Protein AF-0000000085180378 (afdb_homodimer)

Radius of gyration: 30.73 Å; Cα contacts (8 Å, |Δi|>4): 1230; chains: 2; bounding box: 51×100×65 Å

InterPro domains:
  IPR006082 Phosphoribulokinase [PR00478] (12-29)
  IPR006082 Phosphoribulokinase [PR00478] (150-167)
  IPR006082 Phosphoribulokinase [PR00478] (168-191)
  IPR006082 Phosphoribulokinase [PS00567] (150-163)
  IPR006083 Phosphoribulokinase/uridine kinase [PF00485] (8-192)
  IPR027417 P-loop containing nucleoside triphosphate hydrolase [G3DSA:3.40.50.300] (1-225)
  IPR027417 P-loop containing nucleoside triphosphate hydrolase [SSF52540] (4-194)

Solvent-accessible surface area (backbone atoms only — not comparable to full-atom values): 33635 Å² total; per-residue (Å²): 126,82,43,48,33,45,29,36,31,30,23,29,53,86,42,39,48,57,66,59,49,52,52,31,39,33,50,22,57,26,62,92,42,38,44,80,43,64,60,68,21,40,52,72,55,40,52,69,53,22,63,76,68,71,52,53,85,60,36,66,87,34,32,42,55,71,57,50,41,48,49,52,51,36,36,50,67,33,34,52,48,66,41,60,33,50,34,75,64,80,33,39,65,39,46,51,43,82,41,74,43,38,54,49,44,80,52,95,92,34,55,42,58,12,35,35,40,34,30,26,51,60,41,51,58,42,67,74,40,49,71,60,41,76,42,34,35,22,37,53,37,35,65,70,56,23,53,50,46,30,36,55,47,38,37,74,68,46,71,44,50,64,67,54,44,54,51,48,52,59,69,40,43,66,38,37,61,68,46,34,58,61,31,51,78,69,31,44,30,37,41,29,42,38,79,41,92,84,63,48,88,88,48,70,44,44,35,22,30,38,37,38,39,32,66,90,45,79,85,73,83,46,57,68,59,41,55,67,23,60,77,52,93,46,46,45,41,74,43,84,50,97,64,30,34,35,36,38,30,38,24,80,50,48,69,70,59,52,48,52,52,48,48,52,54,47,59,72,43,44,80,79,40,68,66,42,41,75,88,40,53,20,56,48,78,93,88,76,46,71,20,63,35,54,17,50,52,39,50,51,52,52,45,48,52,52,50,50,50,51,49,34,37,73,71,61,76,37,66,68,109,126,83,44,48,32,46,30,35,32,31,22,30,52,86,42,38,48,57,66,59,50,53,52,31,39,34,50,22,57,26,62,94,42,40,44,81,43,64,60,67,20,38,53,71,53,39,52,69,54,23,62,76,67,72,50,51,84,60,35,66,88,33,32,42,56,70,58,51,42,48,50,51,51,35,37,50,66,34,34,53,48,67,41,61,34,51,36,73,66,80,32,39,64,38,44,51,44,83,42,73,45,38,54,48,44,81,52,97,94,33,53,42,58,12,35,36,41,36,31,25,52,60,41,51,58,42,67,74,42,48,73,59,41,76,43,33,35,23,38,53,37,35,64,71,55,23,52,50,47,32,35,55,46,38,38,73,66,44,73,44,50,64,66,54,43,52,51,47,51,61,68,41,43,67,38,38,61,68,46,33,57,61,31,51,80,70,31,43,30,38,39,28,42,39,79,40,93,85,62,48,87,89,48,71,44,43,34,21,29,38,37,37,38,30,65,89,46,77,84,75,84,48,58,69,58,42,56,63,20,64,78,48,94,44,47,47,39,75,44,85,51,95,64,28,34,35,37,36,30,38,24,80,49,50,69,69,58,52,49,52,51,48,49,53,55,47,60,73,43,45,81,79,41,69,65,41,40,74,90,43,53,20,55,49,79,98,75,80,46,67,18,62,36,54,18,51,51,38,49,49,52,51,46,48,52,53,50,50,50,51,51,34,38,74,69,60,74,38,69,67,107

Secondary structure (DSSP, 8-state):
---PPEEEEEEE-TTSSHHHHHHHHHHHH-GGGEEEEEGGGGBSS-HHHHHHHT--TTSGGGB-HHHHHHHHHHHHTT--EEEEEEETTTTEEEEEEEE---PPEEETTEEEPPEEEEEETTTTT-HHHHTT-SEEEEE---HHHHHHHHHHHHHHHH---HHHHHHHHHHHHHHIIIIIGGGGGG-SEEEEEEPPTT--TT-GGG-EEEEEEETTS-----HHHHHHHHSSS-SEEEEE-SSEEEEEE-TT--HHHHHHHHHHHHHHHGGGGTT--GGGTTEETTTTEE-HHHHHHHHHHHHHHHHHHHHHHHTTSS---/---PPEEEEEEE-TTSSHHHHHHHHHHHH-GGGEEEEEGGGGBSS-HHHHHHHT--TTSGGGB-HHHHHHHHHHHHTT--EEEEEEETTTTEEEEEEEE---PPEEETTEEEPPEEEEEETTTTT-HHHHTT-SEEEEE---HHHHHHHHHHHHHHHH---HHHHHHHHHHHHHHIIIIIGGGGGG-SEEEEEEPPTT--TT-GGG-EEEEEEETTSPP---HHHHHHHHHSS-SEEEEE-SSEEEEEE-TT--HHHHHHHHHHHHHHHGGGGTT--GGGTTEETTTTEE-HHHHHHHHHHHHHHHHHHHHHHHTTSS---

Foldseek 3Di:
DFFFAAEEFEAEDQLLCQCQLLVLLCQQLDVVQEAEAEQLLFFPDFPVRCVVVVHDSLDCVRGPVVVSLVCLVCLRVQAKDFAWGQDLQVRHTDGTDTGHGQGFDDDPNFTHGGYYYYYYQQRQQDPSNLVSHLAYEYRDEDPVNSLVSNLVCCVVRRVDHNVRSVVVCVSCVVSCVVGRVVSNVSHQKYKYWYADVVRDPVAPLFIKIKIKGFPVFPDDPCVVLQVVQPVPVRQWHWDDDDGTIIIIHGSPDDPVSLVVLLVVLDVLCPPVSVSGDLVSAQDGDDPDDRRSNSRSVSSVVSSRSSVSVVVCCVVVVGPTD/DFFFAAEEFEAEDQQLCQCQLLVLLCQQLDVVQEAEAEQLQFFPDFPVRCVVVVHDSLDCVRGPVVVSLVCLVCLRVQAKDFAWGQDLQVRHTDGTDTGHGQGFDDDPNFTHGGYYYYYYQQQQQDPSNLVSHLAYEYRDEDPVNSLVSNLVCCVVRRVDHNVRSVVVCVSCVVSCVVGRVVSNVSHQKYKYWYADVVRDPVCPLFIKIKIKGFPVFPDDPCVVLQVVQPVDVRQWHWDDDPGTIIIIHGSPDDPVSLVVSLVVLDVLCPPVSVSGDLVSAQDGDPPDDRRSNRSVVSSVVSSRSSVSVVVCCVVVVGPTD

Structure (mmCIF, N/CA/C/O backbone):
data_AF-0000000085180378-model_v1
#
loop_
_entity.id
_entity.type
_entity.pdbx_description
1 polymer Phosphoribulokinase
#
loop_
_atom_site.group_PDB
_atom_site.id
_atom_site.type_symbol
_atom_site.label_atom_id
_atom_site.label_alt_id
_atom_site.label_comp_id
_atom_site.label_asym_id
_atom_site.label_entity_id
_atom_site.label_seq_id
_atom_site.pdbx_PDB_ins_code
_atom_site.Cartn_x
_atom_site.Cartn_y
_atom_site.Cartn_z
_atom_site.occupancy
_atom_site.B_iso_or_equiv
_atom_site.auth_seq_id
_atom_site.auth_comp_id
_atom_site.auth_asym_id
_atom_site.auth_atom_id
_atom_site.pdbx_PDB_model_num
ATOM 1 N N . MET A 1 1 ? -12.617 13.133 -16.031 1 45.5 1 MET A N 1
ATOM 2 C CA . MET A 1 1 ? -11.359 12.984 -15.305 1 45.5 1 MET A CA 1
ATOM 3 C C . MET A 1 1 ? -11.578 13.047 -13.805 1 45.5 1 MET A C 1
ATOM 5 O O . MET A 1 1 ? -12.43 13.805 -13.328 1 45.5 1 MET A O 1
ATOM 9 N N . PRO A 1 2 ? -11.102 12.008 -13.062 1 55.47 2 PRO A N 1
ATOM 10 C CA . PRO A 1 2 ? -11.438 12.062 -11.641 1 55.47 2 PRO A CA 1
ATOM 11 C C . PRO A 1 2 ? -11.047 13.383 -10.984 1 55.47 2 PRO A C 1
ATOM 13 O O . PRO A 1 2 ? -10.07 14.016 -11.398 1 55.47 2 PRO A O 1
ATOM 16 N N . HIS A 1 3 ? -11.953 14.008 -10.266 1 68.5 3 HIS A N 1
ATOM 17 C CA . HIS A 1 3 ? -11.695 15.219 -9.5 1 68.5 3 HIS A CA 1
ATOM 18 C C . HIS A 1 3 ? -10.508 15.031 -8.562 1 68.5 3 HIS A C 1
ATOM 20 O O . HIS A 1 3 ? -10.438 14.039 -7.828 1 68.5 3 HIS A O 1
ATOM 26 N N . ARG A 1 4 ? -9.391 15.789 -8.812 1 82.88 4 ARG A N 1
ATOM 27 C CA . ARG A 1 4 ? -8.18 15.719 -7.996 1 82.88 4 ARG A CA 1
ATOM 28 C C . ARG A 1 4 ? -8.359 16.469 -6.68 1 82.88 4 ARG A C 1
ATOM 30 O O . ARG A 1 4 ? -8.984 17.531 -6.652 1 82.88 4 ARG A O 1
ATOM 37 N N . PRO A 1 5 ? -7.926 15.875 -5.648 1 92 5 PRO A N 1
ATOM 38 C CA . PRO A 1 5 ? -8.062 16.531 -4.344 1 92 5 PRO A CA 1
ATOM 39 C C . PRO A 1 5 ? -7.109 17.719 -4.168 1 92 5 PRO A C 1
ATOM 41 O O . PRO A 1 5 ? -6.227 17.922 -5 1 92 5 PRO A O 1
ATOM 44 N N . PHE A 1 6 ? -7.387 18.562 -3.23 1 91.06 6 PHE A N 1
ATOM 45 C CA . PHE A 1 6 ? -6.457 19.609 -2.809 1 91.06 6 PHE A CA 1
ATOM 46 C C . PHE A 1 6 ? -5.5 19.078 -1.745 1 91.06 6 PHE A C 1
ATOM 48 O O . PHE A 1 6 ? -5.934 18.625 -0.682 1 91.06 6 PHE A O 1
ATOM 55 N N . MET A 1 7 ? -4.23 19.172 -2.047 1 95.62 7 MET A N 1
ATOM 56 C CA . MET A 1 7 ? -3.225 18.547 -1.199 1 95.62 7 MET A CA 1
ATOM 57 C C . MET A 1 7 ? -2.555 19.562 -0.294 1 95.62 7 MET A C 1
ATOM 59 O O . MET A 1 7 ? -1.964 20.531 -0.777 1 95.62 7 MET A O 1
ATOM 63 N N . LEU A 1 8 ? -2.686 19.391 1.031 1 96.69 8 LEU A N 1
ATOM 64 C CA . LEU A 1 8 ? -2.039 20.219 2.043 1 96.69 8 LEU A CA 1
ATOM 65 C C . LEU A 1 8 ? -0.935 19.438 2.756 1 96.69 8 LEU A C 1
ATOM 67 O O . LEU A 1 8 ? -1.191 18.391 3.344 1 96.69 8 LEU A O 1
ATOM 71 N N . GLY A 1 9 ? 0.304 19.906 2.666 1 98.31 9 GLY A N 1
ATOM 72 C CA . GLY A 1 9 ? 1.413 19.312 3.398 1 98.31 9 GLY A CA 1
ATOM 73 C C . GLY A 1 9 ? 1.815 20.109 4.621 1 98.31 9 GLY A C 1
ATOM 74 O O . GLY A 1 9 ? 2.057 21.328 4.527 1 98.31 9 GLY A O 1
ATOM 75 N N . ILE A 1 10 ? 1.881 19.469 5.785 1 98.56 10 ILE A N 1
ATOM 76 C CA . ILE A 1 10 ? 2.268 20.109 7.039 1 98.56 10 ILE A CA 1
ATOM 77 C C . ILE A 1 10 ? 3.475 19.391 7.633 1 98.56 10 ILE A C 1
ATOM 79 O O . ILE A 1 10 ? 3.408 18.188 7.926 1 98.56 10 ILE A O 1
ATOM 83 N N . ALA A 1 11 ? 4.574 20.125 7.758 1 98.75 11 ALA A N 1
ATOM 84 C CA . ALA A 1 11 ? 5.777 19.547 8.344 1 98.75 11 ALA A CA 1
ATOM 85 C C . ALA A 1 11 ? 6.184 20.281 9.617 1 98.75 11 ALA A C 1
ATOM 87 O O . ALA A 1 11 ? 5.715 21.391 9.875 1 98.75 11 ALA A O 1
ATOM 88 N N . GLY A 1 12 ? 7.016 19.781 10.367 1 98.38 12 GLY A N 1
ATOM 89 C CA . GLY A 1 12 ? 7.57 20.266 11.617 1 98.38 12 GLY A CA 1
ATOM 90 C C . GLY A 1 12 ? 8.242 19.172 12.438 1 98.38 12 GLY A C 1
ATOM 91 O O . GLY A 1 12 ? 8.047 17.984 12.172 1 98.38 12 GLY A O 1
ATOM 92 N N . ASP A 1 13 ? 8.977 19.594 13.391 1 97.69 13 ASP A N 1
ATOM 93 C CA . ASP A 1 13 ? 9.695 18.641 14.227 1 97.69 13 ASP A CA 1
ATOM 94 C C . ASP A 1 13 ? 8.758 17.938 15.203 1 97.69 13 ASP A C 1
ATOM 96 O O . ASP A 1 13 ? 7.574 18.281 15.289 1 97.69 13 ASP A O 1
ATOM 100 N N . SER A 1 14 ? 9.305 16.844 15.797 1 95.19 14 SER A N 1
ATOM 101 C CA . SER A 1 14 ? 8.531 16.156 16.812 1 95.19 14 SER A CA 1
ATOM 102 C C . SER A 1 14 ? 8.109 17.109 17.938 1 95.19 14 SER A C 1
ATOM 104 O O . SER A 1 14 ? 8.914 17.906 18.406 1 95.19 14 SER A O 1
ATOM 106 N N . GLY A 1 15 ? 6.844 17.109 18.234 1 94.12 15 GLY A N 1
ATOM 107 C CA . GLY A 1 15 ? 6.336 17.953 19.312 1 94.12 15 GLY A CA 1
ATOM 108 C C . GLY A 1 15 ? 5.992 19.359 18.844 1 94.12 15 GLY A C 1
ATOM 109 O O . GLY A 1 15 ? 5.711 20.234 19.672 1 94.12 15 GLY A O 1
ATOM 110 N N . ALA A 1 16 ? 5.93 19.547 17.578 1 95.69 16 ALA A N 1
ATOM 111 C CA . ALA A 1 16 ? 5.766 20.906 17.062 1 95.69 16 ALA A CA 1
ATOM 112 C C . ALA A 1 16 ? 4.289 21.297 17 1 95.69 16 ALA A C 1
ATOM 114 O O . ALA A 1 16 ? 3.953 22.453 16.781 1 95.69 16 ALA A O 1
ATOM 115 N N . GLY A 1 17 ? 3.365 20.391 17.156 1 93.69 17 GLY A N 1
ATOM 116 C CA . GLY A 1 17 ? 1.946 20.703 17.094 1 93.69 17 GLY A CA 1
ATOM 117 C C . GLY A 1 17 ? 1.312 20.375 15.766 1 93.69 17 GLY A C 1
ATOM 118 O O . GLY A 1 17 ? 0.214 20.844 15.461 1 93.69 17 GLY A O 1
ATOM 119 N N . LYS A 1 18 ? 1.968 19.562 14.922 1 95.31 18 LYS A N 1
ATOM 120 C CA . LYS A 1 18 ? 1.48 19.219 13.594 1 95.31 18 LYS A CA 1
ATOM 121 C C . LYS A 1 18 ? 0.091 18.594 13.664 1 95.31 18 LYS A C 1
ATOM 123 O O . LYS A 1 18 ? -0.815 19 12.93 1 95.31 18 LYS A O 1
ATOM 128 N N . THR A 1 19 ? -0.046 17.625 14.578 1 92.44 19 THR A N 1
ATOM 129 C CA . THR A 1 19 ? -1.302 16.891 14.688 1 92.44 19 THR A CA 1
ATOM 130 C C . THR A 1 19 ? -2.426 17.812 15.156 1 92.44 19 THR A C 1
ATOM 132 O O . THR A 1 19 ? -3.541 17.75 14.633 1 92.44 19 THR A O 1
ATOM 135 N N . THR A 1 20 ? -2.178 18.641 16.109 1 89.56 20 THR A N 1
ATOM 136 C CA . THR A 1 20 ? -3.164 19.594 16.609 1 89.56 20 THR A CA 1
ATOM 137 C C . THR A 1 20 ? -3.623 20.531 15.508 1 89.56 20 THR A C 1
ATOM 139 O O . THR A 1 20 ? -4.824 20.734 15.312 1 89.56 20 THR A O 1
ATOM 142 N N . LEU A 1 21 ? -2.65 21.062 14.844 1 92.69 21 LEU A N 1
ATOM 143 C CA . LEU A 1 21 ? -2.982 22 13.773 1 92.69 21 LEU A CA 1
ATOM 144 C C . LEU A 1 21 ? -3.762 21.312 12.664 1 92.69 21 LEU A C 1
ATOM 146 O O . LEU A 1 21 ? -4.805 21.812 12.227 1 92.69 21 LEU A O 1
ATOM 150 N N . SER A 1 22 ? -3.264 20.172 12.164 1 93.75 22 SER A N 1
ATOM 151 C CA . SER A 1 22 ? -3.891 19.453 11.047 1 93.75 22 SER A CA 1
ATOM 152 C C . SER A 1 22 ? -5.301 19 11.406 1 93.75 22 SER A C 1
ATOM 154 O O . SER A 1 22 ? -6.223 19.125 10.602 1 93.75 22 SER A O 1
ATOM 156 N N . SER A 1 23 ? -5.488 18.484 12.617 1 91.38 23 SER A N 1
ATOM 157 C CA . SER A 1 23 ? -6.809 18.047 13.055 1 91.38 23 SER A CA 1
ATOM 158 C C . SER A 1 23 ? -7.777 19.219 13.156 1 91.38 23 SER A C 1
ATOM 160 O O . SER A 1 23 ? -8.961 19.078 12.836 1 91.38 23 SER A O 1
ATOM 162 N N . GLY A 1 24 ? -7.277 20.328 13.641 1 89.69 24 GLY A N 1
ATOM 163 C CA . GLY A 1 24 ? -8.102 21.531 13.711 1 89.69 24 GLY A CA 1
ATOM 164 C C . GLY A 1 24 ? -8.57 22.016 12.352 1 89.69 24 GLY A C 1
ATOM 165 O O . GLY A 1 24 ? -9.742 22.359 12.18 1 89.69 24 GLY A O 1
ATOM 166 N N . VAL A 1 25 ? -7.652 22.016 11.422 1 90.94 25 VAL A N 1
ATOM 167 C CA . VAL A 1 25 ? -8 22.422 10.07 1 90.94 25 VAL A CA 1
ATOM 168 C C . VAL A 1 25 ? -9.016 21.438 9.484 1 90.94 25 VAL A C 1
ATOM 170 O O . VAL A 1 25 ? -10 21.859 8.859 1 90.94 25 VAL A O 1
ATOM 173 N N . ALA A 1 26 ? -8.812 20.141 9.68 1 91.06 26 ALA A N 1
ATOM 174 C CA . ALA A 1 26 ? -9.734 19.125 9.195 1 91.06 26 ALA A CA 1
ATOM 175 C C . ALA A 1 26 ? -11.133 19.328 9.781 1 91.06 26 ALA A C 1
ATOM 177 O O . ALA A 1 26 ? -12.133 19.234 9.062 1 91.06 26 ALA A O 1
ATOM 178 N N . ARG A 1 27 ? -11.156 19.562 11.039 1 88.44 27 ARG A N 1
ATOM 179 C CA . ARG A 1 27 ? -12.438 19.797 11.695 1 88.44 27 ARG A CA 1
ATOM 180 C C . ARG A 1 27 ? -13.141 21.031 11.125 1 88.44 27 ARG A C 1
ATOM 182 O O . ARG A 1 27 ? -14.352 21.016 10.898 1 88.44 27 ARG A O 1
ATOM 189 N N . LEU A 1 28 ? -12.375 22.047 10.945 1 86.12 28 LEU A N 1
ATOM 190 C CA . LEU A 1 28 ? -12.914 23.281 10.398 1 86.12 28 LEU A CA 1
ATOM 191 C C . LEU A 1 28 ? -13.531 23.062 9.023 1 86.12 28 LEU A C 1
ATOM 193 O O . LEU A 1 28 ? -14.633 23.547 8.742 1 86.12 28 LEU A O 1
ATOM 197 N N . LEU A 1 29 ? -12.875 22.281 8.172 1 86.19 29 LEU A N 1
ATOM 198 C CA . LEU A 1 29 ? -13.328 22.016 6.816 1 86.19 29 LEU A CA 1
ATOM 199 C C . LEU A 1 29 ? -14.453 20.984 6.816 1 86.19 29 LEU A C 1
ATOM 201 O O . LEU A 1 29 ? -15.305 20.984 5.922 1 86.19 29 LEU A O 1
ATOM 205 N N . GLY A 1 30 ? -14.461 20.125 7.82 1 85.06 30 GLY A N 1
ATOM 206 C CA . GLY A 1 30 ? -15.352 18.984 7.887 1 85.06 30 GLY A CA 1
ATOM 207 C C . GLY A 1 30 ? -14.648 17.656 7.609 1 85.06 30 GLY A C 1
ATOM 208 O O . GLY A 1 30 ? -14.008 17.5 6.566 1 85.06 30 GLY A O 1
ATOM 209 N N . VAL A 1 31 ? -14.867 16.781 8.523 1 84.19 31 VAL A N 1
ATOM 210 C CA . VAL A 1 31 ? -14.172 15.5 8.477 1 84.19 31 VAL A CA 1
ATOM 211 C C . VAL A 1 31 ? -14.602 14.727 7.23 1 84.19 31 VAL A C 1
ATOM 213 O O . VAL A 1 31 ? -13.805 13.992 6.637 1 84.19 31 VAL A O 1
ATOM 216 N N . GLU A 1 32 ? -15.766 14.945 6.781 1 86.56 32 GLU A N 1
ATOM 217 C CA . GLU A 1 32 ? -16.281 14.25 5.605 1 86.56 32 GLU A CA 1
ATOM 218 C C . GLU A 1 32 ? -15.633 14.773 4.324 1 86.56 32 GLU A C 1
ATOM 220 O O . GLU A 1 32 ? -15.703 14.125 3.279 1 86.56 32 GLU A O 1
ATOM 225 N N . ARG A 1 33 ? -14.953 15.922 4.445 1 88.5 33 ARG A N 1
ATOM 226 C CA . ARG A 1 33 ? -14.352 16.562 3.283 1 88.5 33 ARG A CA 1
ATOM 227 C C . ARG A 1 33 ? -12.828 16.453 3.328 1 88.5 33 ARG A C 1
ATOM 229 O O . ARG A 1 33 ? -12.141 17.016 2.467 1 88.5 33 ARG A O 1
ATOM 236 N N . THR A 1 34 ? -12.445 15.781 4.32 1 93 34 THR A N 1
ATOM 237 C CA . THR A 1 34 ? -10.992 15.773 4.496 1 93 34 THR A CA 1
ATOM 238 C C . THR A 1 34 ? -10.477 14.344 4.641 1 93 34 THR A C 1
ATOM 240 O O . THR A 1 34 ? -11.188 13.469 5.125 1 93 34 THR A O 1
ATOM 243 N N . THR A 1 35 ? -9.367 14.07 4.043 1 95.94 35 THR A N 1
ATOM 244 C CA . THR A 1 35 ? -8.562 12.867 4.266 1 95.94 35 THR A CA 1
ATOM 245 C C . THR A 1 35 ? -7.273 13.211 5 1 95.94 35 THR A C 1
ATOM 247 O O . THR A 1 35 ? -6.508 14.07 4.555 1 95.94 35 THR A O 1
ATOM 250 N N . ASN A 1 36 ? -7.098 12.594 6.137 1 95.5 36 ASN A N 1
ATOM 251 C CA . ASN A 1 36 ? -5.914 12.875 6.938 1 95.5 36 ASN A CA 1
ATOM 252 C C . ASN A 1 36 ? -4.902 11.734 6.867 1 95.5 36 ASN A C 1
ATOM 254 O O . ASN A 1 36 ? -5.254 10.57 7.086 1 95.5 36 ASN A O 1
ATOM 258 N N . ILE A 1 37 ? -3.662 12.078 6.547 1 97.19 37 ILE A N 1
ATOM 259 C CA . ILE A 1 37 ? -2.58 11.109 6.445 1 97.19 37 ILE A CA 1
ATOM 260 C C . ILE A 1 37 ? -1.435 11.508 7.371 1 97.19 37 ILE A C 1
ATOM 262 O O . ILE A 1 37 ? -0.897 12.617 7.258 1 97.19 37 ILE A O 1
ATOM 266 N N . CYS A 1 38 ? -1.124 10.688 8.297 1 97.5 38 CYS A N 1
ATOM 267 C CA . CYS A 1 38 ? 0.102 10.852 9.07 1 97.5 38 CYS A CA 1
ATOM 268 C C . CYS A 1 38 ? 1.27 10.141 8.391 1 97.5 38 CYS A C 1
ATOM 270 O O . CYS A 1 38 ? 1.308 8.914 8.344 1 97.5 38 CYS A O 1
ATOM 272 N N . VAL A 1 39 ? 2.264 10.844 7.977 1 97.31 39 VAL A N 1
ATOM 273 C CA . VAL A 1 39 ? 3.34 10.227 7.211 1 97.31 39 VAL A CA 1
ATOM 274 C C . VAL A 1 39 ? 4.371 9.625 8.164 1 97.31 39 VAL A C 1
ATOM 276 O O . VAL A 1 39 ? 5.238 8.852 7.746 1 97.31 39 VAL A O 1
ATOM 279 N N . ASP A 1 40 ? 4.285 9.875 9.453 1 97.25 40 ASP A N 1
ATOM 280 C CA . ASP A 1 40 ? 5.164 9.258 10.438 1 97.25 40 ASP A CA 1
ATOM 281 C C . ASP A 1 40 ? 4.82 7.777 10.625 1 97.25 40 ASP A C 1
ATOM 283 O O . ASP A 1 40 ? 5.523 7.059 11.336 1 97.25 40 ASP A O 1
ATOM 287 N N . ASP A 1 41 ? 3.832 7.32 9.906 1 98 41 ASP A N 1
ATOM 288 C CA . ASP A 1 41 ? 3.426 5.918 9.938 1 98 41 ASP A CA 1
ATOM 289 C C . ASP A 1 41 ? 4.281 5.082 8.992 1 98 41 ASP A C 1
ATOM 291 O O . ASP A 1 41 ? 4.199 3.85 9 1 98 41 ASP A O 1
ATOM 295 N N . TYR A 1 42 ? 5.129 5.641 8.227 1 98.5 42 TYR A N 1
ATOM 296 C CA . TYR A 1 42 ? 5.84 4.938 7.164 1 98.5 42 TYR A CA 1
ATOM 297 C C . TYR A 1 42 ? 7.227 4.504 7.633 1 98.5 42 TYR A C 1
ATOM 299 O O . TYR A 1 42 ? 8.133 4.332 6.82 1 98.5 42 TYR A O 1
ATOM 307 N N . HIS A 1 43 ? 7.438 4.352 8.938 1 98.19 43 HIS A N 1
ATOM 308 C CA . HIS A 1 43 ? 8.695 3.865 9.484 1 98.19 43 HIS A CA 1
ATOM 309 C C . HIS A 1 43 ? 9.023 2.471 8.969 1 98.19 43 HIS A C 1
ATOM 311 O O . HIS A 1 43 ? 8.133 1.627 8.836 1 98.19 43 HIS A O 1
ATOM 317 N N . LYS A 1 44 ? 10.297 2.268 8.695 1 97.81 44 LYS A N 1
ATOM 318 C CA . LYS A 1 44 ? 10.805 0.957 8.297 1 97.81 44 LYS A CA 1
ATOM 319 C C . LYS A 1 44 ? 11.07 0.077 9.516 1 97.81 44 LYS A C 1
ATOM 321 O O . LYS A 1 44 ? 10.953 -1.147 9.438 1 97.81 44 LYS A O 1
ATOM 326 N N . TYR A 1 45 ? 11.469 0.768 10.594 1 98.06 45 TYR A N 1
ATOM 327 C CA . TYR A 1 45 ? 11.969 0.056 11.773 1 98.06 45 TYR A CA 1
ATOM 328 C C . TYR A 1 45 ? 11.133 0.393 13 1 98.06 45 TYR A C 1
ATOM 330 O O . TYR A 1 45 ? 10.734 1.545 13.195 1 98.06 45 TYR A O 1
ATOM 338 N N . ASP A 1 46 ? 10.859 -0.587 13.789 1 97.25 46 ASP A N 1
ATOM 339 C CA . ASP A 1 46 ? 10.141 -0.335 15.039 1 97.25 46 ASP A CA 1
ATOM 340 C C . ASP A 1 46 ? 11.078 0.249 16.094 1 97.25 46 ASP A C 1
ATOM 342 O O . ASP A 1 46 ? 12.258 0.475 15.836 1 97.25 46 ASP A O 1
ATOM 346 N N . ARG A 1 47 ? 10.555 0.552 17.266 1 94.69 47 ARG A N 1
ATOM 347 C CA . ARG A 1 47 ? 11.289 1.239 18.312 1 94.69 47 ARG A CA 1
ATOM 348 C C . ARG A 1 47 ? 12.539 0.459 18.703 1 94.69 47 ARG A C 1
ATOM 350 O O . ARG A 1 47 ? 13.625 1.034 18.828 1 94.69 47 ARG A O 1
ATOM 357 N N . LYS A 1 48 ? 12.43 -0.87 18.922 1 96.44 48 LYS A N 1
ATOM 358 C CA . LYS A 1 48 ? 13.555 -1.716 19.297 1 96.44 48 LYS A CA 1
ATOM 359 C C . LYS A 1 48 ? 14.617 -1.74 18.203 1 96.44 48 LYS A C 1
ATOM 361 O O . LYS A 1 48 ? 15.805 -1.574 18.484 1 96.44 48 LYS A O 1
ATOM 366 N N . GLN A 1 49 ? 14.188 -1.935 16.984 1 97.69 49 GLN A N 1
ATOM 367 C CA . GLN A 1 49 ? 15.102 -1.976 15.844 1 97.69 49 GLN A CA 1
ATOM 368 C C . GLN A 1 49 ? 15.852 -0.654 15.688 1 97.69 49 GLN A C 1
ATOM 370 O O . GLN A 1 49 ? 17.047 -0.644 15.406 1 97.69 49 GLN A O 1
ATOM 375 N N . ARG A 1 50 ? 15.172 0.481 15.867 1 96.25 50 ARG A N 1
ATOM 376 C CA . ARG A 1 50 ? 15.789 1.797 15.727 1 96.25 50 ARG A CA 1
ATOM 377 C C . ARG A 1 50 ? 16.875 2.002 16.766 1 96.25 50 ARG A C 1
ATOM 379 O O . ARG A 1 50 ? 17.938 2.566 16.469 1 96.25 50 ARG A O 1
ATOM 386 N N . LYS A 1 51 ? 16.547 1.592 17.969 1 93.94 51 LYS A N 1
ATOM 387 C CA . LYS A 1 51 ? 17.562 1.678 19.016 1 93.94 51 LYS A CA 1
ATOM 388 C C . LYS A 1 51 ? 18.797 0.865 18.672 1 93.94 51 LYS A C 1
ATOM 390 O O . LYS A 1 51 ? 19.922 1.345 18.812 1 93.94 51 LYS A O 1
ATOM 395 N N . GLU A 1 52 ? 18.594 -0.354 18.141 1 97.19 52 GLU A N 1
ATOM 396 C CA . GLU A 1 52 ? 19.688 -1.249 17.781 1 97.19 52 GLU A CA 1
ATOM 397 C C . GLU A 1 52 ? 20.5 -0.686 16.625 1 97.19 52 GLU A C 1
ATOM 399 O O . GLU A 1 52 ? 21.734 -0.782 16.625 1 97.19 52 GLU A O 1
ATOM 404 N N . LEU A 1 53 ? 19.828 -0.039 15.727 1 97.25 53 LEU A N 1
ATOM 405 C CA . LEU A 1 53 ? 20.469 0.47 14.523 1 97.25 53 LEU A CA 1
ATOM 406 C C . LEU A 1 53 ? 21.047 1.86 14.758 1 97.25 53 LEU A C 1
ATOM 408 O O . LEU A 1 53 ? 21.859 2.346 13.969 1 97.25 53 LEU A O 1
ATOM 412 N N . GLY A 1 54 ? 20.625 2.51 15.859 1 95.19 54 GLY A N 1
ATOM 413 C CA . GLY A 1 54 ? 21.047 3.877 16.125 1 95.19 54 GLY A CA 1
ATOM 414 C C . GLY A 1 54 ? 20.516 4.875 15.117 1 95.19 54 GLY A C 1
ATOM 415 O O . GLY A 1 54 ? 21.219 5.801 14.719 1 95.19 54 GLY A O 1
ATOM 416 N N . ILE A 1 55 ? 19.344 4.641 14.641 1 97.38 55 ILE A N 1
ATOM 417 C CA . ILE A 1 55 ? 18.75 5.523 13.641 1 97.38 55 ILE A CA 1
ATOM 418 C C . ILE A 1 55 ? 17.469 6.148 14.211 1 97.38 55 ILE A C 1
ATOM 420 O O . ILE A 1 55 ? 16.719 5.492 14.93 1 97.38 55 ILE A O 1
ATOM 424 N N . THR A 1 56 ? 17.234 7.441 13.953 1 97 56 THR A N 1
ATOM 425 C CA . THR A 1 56 ? 16.031 8.109 14.453 1 97 56 THR A CA 1
ATOM 426 C C . THR A 1 56 ? 14.953 8.164 13.375 1 97 56 THR A C 1
ATOM 428 O O . THR A 1 56 ? 15.258 8.078 12.18 1 97 56 THR A O 1
ATOM 431 N N . PRO A 1 57 ? 13.703 8.305 13.781 1 96.25 57 PRO A N 1
ATOM 432 C CA . PRO A 1 57 ? 12.625 8.406 12.797 1 96.25 57 PRO A CA 1
ATOM 433 C C . PRO A 1 57 ? 12.727 9.672 11.945 1 96.25 57 PRO A C 1
ATOM 435 O O . PRO A 1 57 ? 12.031 9.797 10.93 1 96.25 57 PRO A O 1
ATOM 438 N N . LEU A 1 58 ? 13.57 10.625 12.312 1 98.12 58 LEU A N 1
ATOM 439 C CA . LEU A 1 58 ? 13.742 11.859 11.562 1 98.12 58 LEU A CA 1
ATOM 440 C C . LEU A 1 58 ? 14.586 11.625 10.312 1 98.12 58 LEU A C 1
ATOM 442 O O . LEU A 1 58 ? 14.586 12.445 9.391 1 98.12 58 LEU A O 1
ATOM 446 N N . ASN A 1 59 ? 15.391 10.547 10.328 1 98.31 59 ASN A N 1
ATOM 447 C CA . ASN A 1 59 ? 16.234 10.18 9.195 1 98.31 59 ASN A CA 1
ATOM 448 C C . ASN A 1 59 ? 15.406 9.547 8.078 1 98.31 59 ASN A C 1
ATOM 450 O O . ASN A 1 59 ? 14.711 8.555 8.297 1 98.31 59 ASN A O 1
ATOM 454 N N . PRO A 1 60 ? 15.492 10.133 6.863 1 98.56 60 PRO A N 1
ATOM 455 C CA . PRO A 1 60 ? 14.742 9.539 5.754 1 98.56 60 PRO A CA 1
ATOM 456 C C . PRO A 1 60 ? 15.023 8.055 5.57 1 98.56 60 PRO A C 1
ATOM 458 O O . PRO A 1 60 ? 14.148 7.297 5.152 1 98.56 60 PRO A O 1
ATOM 461 N N . ALA A 1 61 ? 16.203 7.582 5.91 1 98 61 ALA A N 1
ATOM 462 C CA . ALA A 1 61 ? 16.578 6.18 5.75 1 98 61 ALA A CA 1
ATOM 463 C C . ALA A 1 61 ? 15.781 5.281 6.691 1 98 61 ALA A C 1
ATOM 465 O O . ALA A 1 61 ? 15.758 4.062 6.52 1 98 61 ALA A O 1
ATOM 466 N N . CYS A 1 62 ? 15.203 5.848 7.695 1 98.31 62 CYS A N 1
ATOM 467 C CA . CYS A 1 62 ? 14.391 5.102 8.648 1 98.31 62 CYS A CA 1
ATOM 468 C C . CYS A 1 62 ? 12.953 4.977 8.156 1 98.31 62 CYS A C 1
ATOM 470 O O . CYS A 1 62 ? 12.094 4.441 8.859 1 98.31 62 CYS A O 1
ATOM 472 N N . ASN A 1 63 ? 12.641 5.492 7.012 1 98.56 63 ASN A N 1
ATOM 473 C CA . ASN A 1 63 ? 11.273 5.555 6.508 1 98.56 63 ASN A CA 1
ATOM 474 C C . ASN A 1 63 ? 11.172 4.984 5.094 1 98.56 63 ASN A C 1
ATOM 476 O O . ASN A 1 63 ? 12.125 5.07 4.316 1 98.56 63 ASN A O 1
ATOM 480 N N . TYR A 1 64 ? 10.031 4.359 4.75 1 98.38 64 TYR A N 1
ATOM 481 C CA . TYR A 1 64 ? 9.734 3.98 3.375 1 98.38 64 TYR A CA 1
ATOM 482 C C . TYR A 1 64 ? 9.422 5.207 2.527 1 98.38 64 TYR A C 1
ATOM 484 O O . TYR A 1 64 ? 8.289 5.379 2.074 1 98.38 64 TYR A O 1
ATOM 492 N N . MET A 1 65 ? 10.469 6 2.215 1 98.44 65 MET A N 1
ATOM 493 C CA . MET A 1 65 ? 10.273 7.242 1.474 1 98.44 65 MET A CA 1
ATOM 494 C C . MET A 1 65 ? 9.656 6.969 0.106 1 98.44 65 MET A C 1
ATOM 496 O O . MET A 1 65 ? 8.805 7.73 -0.359 1 98.44 65 MET A O 1
ATOM 500 N N . ASP A 1 66 ? 10.055 5.887 -0.542 1 98.06 66 ASP A N 1
ATOM 501 C CA . ASP A 1 66 ? 9.547 5.543 -1.866 1 98.06 66 ASP A CA 1
ATOM 502 C C . ASP A 1 66 ? 8.055 5.215 -1.812 1 98.06 66 ASP A C 1
ATOM 504 O O . ASP A 1 66 ? 7.285 5.664 -2.664 1 98.06 66 ASP A O 1
ATOM 508 N N . ILE A 1 67 ? 7.652 4.492 -0.788 1 98.62 67 ILE A N 1
ATOM 509 C CA . ILE A 1 67 ? 6.242 4.16 -0.625 1 98.62 67 ILE A CA 1
ATOM 510 C C . ILE A 1 67 ? 5.457 5.418 -0.261 1 98.62 67 ILE A C 1
ATOM 512 O O . ILE A 1 67 ? 4.332 5.617 -0.735 1 98.62 67 ILE A O 1
ATOM 516 N N . MET A 1 68 ? 6.031 6.223 0.634 1 98.5 68 MET A N 1
ATOM 517 C CA . MET A 1 68 ? 5.395 7.48 1.008 1 98.5 68 MET A CA 1
ATOM 518 C C . MET A 1 68 ? 5.129 8.344 -0.223 1 98.5 68 MET A C 1
ATOM 520 O O . MET A 1 68 ? 4.012 8.82 -0.423 1 98.5 68 MET A O 1
ATOM 524 N N . GLU A 1 69 ? 6.156 8.57 -1.028 1 98.56 69 GLU A N 1
ATOM 525 C CA . GLU A 1 69 ? 6.023 9.336 -2.266 1 98.56 69 GLU A CA 1
ATOM 526 C C . GLU A 1 69 ? 4.953 8.742 -3.172 1 98.56 69 GLU A C 1
ATOM 528 O O . GLU A 1 69 ? 4.137 9.469 -3.742 1 98.56 69 GLU A O 1
ATOM 533 N N . GLN A 1 70 ? 4.965 7.434 -3.27 1 98.5 70 GLN A N 1
ATOM 534 C CA . GLN A 1 70 ? 4 6.707 -4.09 1 98.5 70 GLN A CA 1
ATOM 535 C C . GLN A 1 70 ? 2.576 6.926 -3.592 1 98.5 70 GLN A C 1
ATOM 537 O O . GLN A 1 70 ? 1.669 7.199 -4.383 1 98.5 70 GLN A O 1
ATOM 542 N N . HIS A 1 71 ? 2.357 6.773 -2.277 1 98.69 71 HIS A N 1
ATOM 543 C CA . HIS A 1 71 ? 1.025 6.949 -1.706 1 98.69 71 HIS A CA 1
ATOM 544 C C . HIS A 1 71 ? 0.539 8.383 -1.871 1 98.69 71 HIS A C 1
ATOM 546 O O . HIS A 1 71 ? -0.642 8.617 -2.139 1 98.69 71 HIS A O 1
ATOM 552 N N . VAL A 1 72 ? 1.45 9.359 -1.688 1 98.19 72 VAL A N 1
ATOM 553 C CA . VAL A 1 72 ? 1.087 10.758 -1.896 1 98.19 72 VAL A CA 1
ATOM 554 C C . VAL A 1 72 ? 0.677 10.977 -3.352 1 98.19 72 VAL A C 1
ATOM 556 O O . VAL A 1 72 ? -0.321 11.641 -3.629 1 98.19 72 VAL A O 1
ATOM 559 N N . ARG A 1 73 ? 1.408 10.414 -4.277 1 97.69 73 ARG A N 1
ATOM 560 C CA . ARG A 1 73 ? 1.064 10.492 -5.691 1 97.69 73 ARG A CA 1
ATOM 561 C C . ARG A 1 73 ? -0.299 9.867 -5.961 1 97.69 73 ARG A C 1
ATOM 563 O O . ARG A 1 73 ? -1.145 10.469 -6.625 1 97.69 73 ARG A O 1
ATOM 570 N N . LEU A 1 74 ? -0.522 8.656 -5.438 1 97.44 74 LEU A N 1
ATOM 571 C CA . LEU A 1 74 ? -1.783 7.957 -5.641 1 97.44 74 LEU A CA 1
ATOM 572 C C . LEU A 1 74 ? -2.955 8.773 -5.109 1 97.44 74 LEU A C 1
ATOM 574 O O . LEU A 1 74 ? -3.951 8.969 -5.809 1 97.44 74 LEU A O 1
ATOM 578 N N . LEU A 1 75 ? -2.826 9.32 -3.932 1 97.12 75 LEU A N 1
ATOM 579 C CA . LEU A 1 75 ? -3.875 10.148 -3.354 1 97.12 75 LEU A CA 1
ATOM 580 C C . LEU A 1 75 ? -4.125 11.383 -4.211 1 97.12 75 LEU A C 1
ATOM 582 O O . LEU A 1 75 ? -5.277 11.75 -4.457 1 97.12 75 LEU A O 1
ATOM 586 N N . SER A 1 76 ? -3.066 12.031 -4.645 1 95.44 76 SER A N 1
ATOM 587 C CA . SER A 1 76 ? -3.195 13.227 -5.469 1 95.44 76 SER A CA 1
ATOM 588 C C . SER A 1 76 ? -3.92 12.93 -6.773 1 95.44 76 SER A C 1
ATOM 590 O O . SER A 1 76 ? -4.508 13.82 -7.387 1 95.44 76 SER A O 1
ATOM 592 N N . GLU A 1 77 ? -3.879 11.695 -7.219 1 94 77 GLU A N 1
ATOM 593 C CA . GLU A 1 77 ? -4.523 11.266 -8.453 1 94 77 GLU A CA 1
ATOM 594 C C . GLU A 1 77 ? -5.914 10.703 -8.188 1 94 77 GLU A C 1
ATOM 596 O O . GLU A 1 77 ? -6.555 10.164 -9.094 1 94 77 GLU A O 1
ATOM 601 N N . GLY A 1 78 ? -6.328 10.82 -6.953 1 93.5 78 GLY A N 1
ATOM 602 C CA . GLY A 1 78 ? -7.68 10.406 -6.613 1 93.5 78 GLY A CA 1
ATOM 603 C C . GLY A 1 78 ? -7.809 8.906 -6.406 1 93.5 78 GLY A C 1
ATOM 604 O O . GLY A 1 78 ? -8.867 8.328 -6.664 1 93.5 78 GLY A O 1
ATOM 605 N N . GLU A 1 79 ? -6.801 8.195 -6.012 1 96 79 GLU A N 1
ATOM 606 C CA . GLU A 1 79 ? -6.809 6.754 -5.773 1 96 79 GLU A CA 1
ATOM 607 C C . GLU A 1 79 ? -6.75 6.441 -4.281 1 96 79 GLU A C 1
ATOM 609 O O . GLU A 1 79 ? -6.254 7.246 -3.492 1 96 79 GLU A O 1
ATOM 614 N N . PRO A 1 80 ? -7.277 5.301 -3.891 1 97.25 80 PRO A N 1
ATOM 615 C CA . PRO A 1 80 ? -7.16 4.863 -2.498 1 97.25 80 PRO A CA 1
ATOM 616 C C . PRO A 1 80 ? -5.777 4.309 -2.166 1 97.25 80 PRO A C 1
ATOM 618 O O . PRO A 1 80 ? -4.961 4.09 -3.066 1 97.25 80 PRO A O 1
ATOM 621 N N . ILE A 1 81 ? -5.477 4.137 -0.938 1 98.38 81 ILE A N 1
ATOM 622 C CA . ILE A 1 81 ? -4.25 3.473 -0.511 1 98.38 81 ILE A CA 1
ATOM 623 C C . ILE A 1 81 ? -4.539 2.57 0.686 1 98.38 81 ILE A C 1
ATOM 625 O O . ILE A 1 81 ? -5.582 2.697 1.328 1 98.38 81 ILE A O 1
ATOM 629 N N . LEU A 1 82 ? -3.73 1.613 0.896 1 98.25 82 LEU A N 1
ATOM 630 C CA . LEU A 1 82 ? -3.611 0.905 2.166 1 98.25 82 LEU A CA 1
ATOM 631 C C . LEU A 1 82 ? -2.408 1.408 2.957 1 98.25 82 LEU A C 1
ATOM 633 O O . LEU A 1 82 ? -1.268 1.046 2.66 1 98.25 82 LEU A O 1
ATOM 637 N N . LYS A 1 83 ? -2.678 2.236 3.9 1 98.5 83 LYS A N 1
ATOM 638 C CA . LYS A 1 83 ? -1.651 2.998 4.605 1 98.5 83 LYS A CA 1
ATOM 639 C C . LYS A 1 83 ? -1.02 2.172 5.723 1 98.5 83 LYS A C 1
ATOM 641 O O . LYS A 1 83 ? -1.728 1.573 6.535 1 98.5 83 LYS A O 1
ATOM 646 N N . PRO A 1 84 ? 0.299 2.104 5.773 1 98.56 84 PRO A N 1
ATOM 647 C CA . PRO A 1 84 ? 0.915 1.469 6.941 1 98.56 84 PRO A CA 1
ATOM 648 C C . PRO A 1 84 ? 0.635 2.225 8.242 1 98.56 84 PRO A C 1
ATOM 650 O O . PRO A 1 84 ? 0.25 3.396 8.203 1 98.56 84 PRO A O 1
ATOM 653 N N . VAL A 1 85 ? 0.771 1.557 9.344 1 98.38 85 VAL A N 1
ATOM 654 C CA . VAL A 1 85 ? 0.484 2.15 10.641 1 98.38 85 VAL A CA 1
ATOM 655 C C . VAL A 1 85 ? 1.62 1.839 11.617 1 98.38 85 VAL A C 1
ATOM 657 O O . VAL A 1 85 ? 1.969 0.673 11.82 1 98.38 85 VAL A O 1
ATOM 660 N N . TYR A 1 86 ? 2.256 2.848 12.086 1 98.06 86 TYR A N 1
ATOM 661 C CA . TYR A 1 86 ? 3.156 2.736 13.227 1 98.06 86 TYR A CA 1
ATOM 662 C C . TYR A 1 86 ? 2.443 3.096 14.523 1 98.06 86 TYR A C 1
ATOM 664 O O . TYR A 1 86 ? 1.889 4.191 14.656 1 98.06 86 TYR A O 1
ATOM 672 N N . ASN A 1 87 ? 2.41 2.176 15.484 1 96.38 87 ASN A N 1
ATOM 673 C CA . ASN A 1 87 ? 1.79 2.408 16.781 1 96.38 87 ASN A CA 1
ATOM 674 C C . ASN A 1 87 ? 2.754 3.092 17.75 1 96.38 87 ASN A C 1
ATOM 676 O O . ASN A 1 87 ? 3.666 2.455 18.281 1 96.38 87 ASN A O 1
ATOM 680 N N . HIS A 1 88 ? 2.514 4.344 17.969 1 91.25 88 HIS A N 1
ATOM 681 C CA . HIS A 1 88 ? 3.43 5.141 18.766 1 91.25 88 HIS A CA 1
ATOM 682 C C . HIS A 1 88 ? 3.371 4.727 20.234 1 91.25 88 HIS A C 1
ATOM 684 O O . HIS A 1 88 ? 4.281 5.031 21.016 1 91.25 88 HIS A O 1
ATOM 690 N N . THR A 1 89 ? 2.334 4.125 20.656 1 91.31 89 THR A N 1
ATOM 691 C CA . THR A 1 89 ? 2.213 3.646 22.031 1 91.31 89 THR A CA 1
ATOM 692 C C . THR A 1 89 ? 3.072 2.406 22.25 1 91.31 89 THR A C 1
ATOM 694 O O . THR A 1 89 ? 3.9 2.373 23.156 1 91.31 89 THR A O 1
ATOM 697 N N . THR A 1 90 ? 2.969 1.402 21.344 1 93.5 90 THR A N 1
ATOM 698 C CA . THR A 1 90 ? 3.691 0.147 21.516 1 93.5 90 THR A CA 1
ATOM 699 C C . THR A 1 90 ? 5.082 0.238 20.891 1 93.5 90 THR A C 1
ATOM 701 O O . THR A 1 90 ? 5.984 -0.518 21.25 1 93.5 90 THR A O 1
ATOM 704 N N . GLY A 1 91 ? 5.23 1.126 20 1 94.62 91 GLY A N 1
ATOM 705 C CA . GLY A 1 91 ? 6.484 1.23 19.266 1 94.62 91 GLY A CA 1
ATOM 706 C C . GLY A 1 91 ? 6.637 0.172 18.188 1 94.62 91 GLY A C 1
ATOM 707 O O . GLY A 1 91 ? 7.758 -0.161 17.781 1 94.62 91 GLY A O 1
ATOM 708 N N . THR A 1 92 ? 5.562 -0.49 17.812 1 97.44 92 THR A N 1
ATOM 709 C CA . THR A 1 92 ? 5.562 -1.534 16.797 1 97.44 92 THR A CA 1
ATOM 710 C C . THR A 1 92 ? 4.609 -1.178 15.664 1 97.44 92 THR A C 1
ATOM 712 O O . THR A 1 92 ? 4.094 -0.058 15.602 1 97.44 92 THR A O 1
ATOM 715 N N . PHE A 1 93 ? 4.445 -2.145 14.742 1 98.19 93 PHE A N 1
ATOM 716 C CA . PHE A 1 93 ? 3.629 -1.874 13.562 1 98.19 93 PHE A CA 1
ATOM 717 C C . PHE A 1 93 ? 2.285 -2.586 13.664 1 98.19 93 PHE A C 1
ATOM 719 O O . PHE A 1 93 ? 2.213 -3.729 14.117 1 98.19 93 PHE A O 1
ATOM 726 N N . ASP A 1 94 ? 1.229 -1.931 13.305 1 97.94 94 ASP A N 1
ATOM 727 C CA . ASP A 1 94 ? -0.122 -2.475 13.219 1 97.94 94 ASP A CA 1
ATOM 728 C C . ASP A 1 94 ? -0.483 -2.809 11.766 1 97.94 94 ASP A C 1
ATOM 730 O O . ASP A 1 94 ? 0.234 -2.428 10.844 1 97.94 94 ASP A O 1
ATOM 734 N N . PRO A 1 95 ? -1.578 -3.629 11.523 1 97.56 95 PRO A N 1
ATOM 735 C CA . PRO A 1 95 ? -2.053 -3.83 10.156 1 97.56 95 PRO A CA 1
ATOM 736 C C . PRO A 1 95 ? -2.352 -2.518 9.438 1 97.56 95 PRO A C 1
ATOM 738 O O . PRO A 1 95 ? -2.678 -1.517 10.078 1 97.56 95 PRO A O 1
ATOM 741 N N . PRO A 1 96 ? -2.168 -2.555 8.125 1 98.19 96 PRO A N 1
ATOM 742 C CA . PRO A 1 96 ? -2.443 -1.317 7.395 1 98.19 96 PRO A CA 1
ATOM 743 C C . PRO A 1 96 ? -3.918 -0.923 7.438 1 98.19 96 PRO A C 1
ATOM 745 O O . PRO A 1 96 ? -4.773 -1.754 7.75 1 98.19 96 PRO A O 1
ATOM 748 N N . VAL A 1 97 ? -4.207 0.302 7.191 1 98.06 97 VAL A N 1
ATOM 749 C CA . VAL A 1 97 ? -5.57 0.823 7.211 1 98.06 97 VAL A CA 1
ATOM 750 C C . VAL A 1 97 ? -5.945 1.347 5.828 1 98.06 97 VAL A C 1
ATOM 752 O O . VAL A 1 97 ? -5.129 1.984 5.156 1 98.06 97 VAL A O 1
ATOM 755 N N . TYR A 1 98 ? -7.18 0.984 5.445 1 98.38 98 TYR A N 1
ATOM 756 C CA . TYR A 1 98 ? -7.703 1.431 4.156 1 98.38 98 TYR A CA 1
ATOM 757 C C . TYR A 1 98 ? -8.062 2.91 4.199 1 98.38 98 TYR A C 1
ATOM 759 O O . TYR A 1 98 ? -8.781 3.355 5.098 1 98.38 98 TYR A O 1
ATOM 767 N N . VAL A 1 99 ? -7.477 3.746 3.285 1 97.88 99 VAL A N 1
ATOM 768 C CA . VAL A 1 99 ? -7.84 5.141 3.053 1 97.88 99 VAL A CA 1
ATOM 769 C C . VAL A 1 99 ? -8.57 5.266 1.718 1 97.88 99 VAL A C 1
ATOM 771 O O . VAL A 1 99 ? -7.977 5.082 0.655 1 97.88 99 VAL A O 1
ATOM 774 N N . PRO A 1 100 ? -9.852 5.559 1.753 1 96.06 100 PRO A N 1
ATOM 775 C CA . PRO A 1 100 ? -10.602 5.625 0.498 1 96.06 100 PRO A CA 1
ATOM 776 C C . PRO A 1 100 ? -10.109 6.734 -0.429 1 96.06 100 PRO A C 1
ATOM 778 O O . PRO A 1 100 ? -9.453 7.676 0.023 1 96.06 100 PRO A O 1
ATOM 781 N N . ALA A 1 101 ? -10.422 6.574 -1.709 1 95.31 101 ALA A N 1
ATOM 782 C CA . ALA A 1 101 ? -10.117 7.602 -2.699 1 95.31 101 ALA A CA 1
ATOM 783 C C . ALA A 1 101 ? -10.688 8.953 -2.279 1 95.31 101 ALA A C 1
ATOM 785 O O . ALA A 1 101 ? -11.852 9.047 -1.878 1 95.31 101 ALA A O 1
ATOM 786 N N . PRO A 1 102 ? -9.812 9.984 -2.297 1 94.56 102 PRO A N 1
ATOM 787 C CA . PRO A 1 102 ? -10.32 11.305 -1.932 1 94.56 102 PRO A CA 1
ATOM 788 C C . PRO A 1 102 ? -11.219 11.914 -3.012 1 94.56 102 PRO A C 1
ATOM 790 O O . PRO A 1 102 ? -10.836 12.898 -3.654 1 94.56 102 PRO A O 1
ATOM 793 N N . ARG A 1 103 ? -12.383 11.445 -3.088 1 89.56 103 ARG A N 1
ATOM 794 C CA . ARG A 1 103 ? -13.344 11.875 -4.105 1 89.56 103 ARG A CA 1
ATOM 795 C C . ARG A 1 103 ? -14.008 13.188 -3.705 1 89.56 103 ARG A C 1
ATOM 797 O O . ARG A 1 103 ? -14.156 13.477 -2.516 1 89.56 103 ARG A O 1
ATOM 804 N N . ALA A 1 104 ? -14.375 13.883 -4.742 1 87.81 104 ALA A N 1
ATOM 805 C CA . ALA A 1 104 ? -15.078 15.141 -4.512 1 87.81 104 ALA A CA 1
ATOM 806 C C . ALA A 1 104 ? -16.438 14.898 -3.848 1 87.81 104 ALA A C 1
ATOM 808 O O . ALA A 1 104 ? -17.031 13.828 -4.008 1 87.81 104 ALA A O 1
ATOM 809 N N . VAL A 1 105 ? -16.781 15.844 -3.086 1 83.06 105 VAL A N 1
ATOM 810 C CA . VAL A 1 105 ? -18.094 15.797 -2.447 1 83.06 105 VAL A CA 1
ATOM 811 C C . VAL A 1 105 ? -19.062 16.703 -3.193 1 83.06 105 VAL A C 1
ATOM 813 O O . VAL A 1 105 ? -18.703 17.812 -3.602 1 83.06 105 VAL A O 1
ATOM 816 N N . GLU A 1 106 ? -20.203 16.094 -3.504 1 79.88 106 GLU A N 1
ATOM 817 C CA . GLU A 1 106 ? -21.234 16.906 -4.137 1 79.88 106 GLU A CA 1
ATOM 818 C C . GLU A 1 106 ? -22 17.719 -3.102 1 79.88 106 GLU A C 1
ATOM 820 O O . GLU A 1 106 ? -22.547 17.172 -2.135 1 79.88 106 GLU A O 1
ATOM 825 N N . GLU A 1 107 ? -21.969 19 -3.33 1 70.75 107 GLU A N 1
ATOM 826 C CA . GLU A 1 107 ? -22.703 19.922 -2.465 1 70.75 107 GLU A CA 1
ATOM 827 C C . GLU A 1 107 ? -23.297 21.078 -3.264 1 70.75 107 GLU A C 1
ATOM 829 O O . GLU A 1 107 ? -22.562 21.828 -3.926 1 70.75 107 GLU A O 1
ATOM 834 N N . GLY A 1 108 ? -24.656 21.281 -3.107 1 73.88 108 GLY A N 1
ATOM 835 C CA . GLY A 1 108 ? -25.328 22.375 -3.77 1 73.88 108 GLY A CA 1
ATOM 836 C C . GLY A 1 108 ? -25.141 22.375 -5.277 1 73.88 108 GLY A C 1
ATOM 837 O O . GLY A 1 108 ? -24.938 23.422 -5.887 1 73.88 108 GLY A O 1
ATOM 838 N N . GLY A 1 109 ? -25 21.172 -5.82 1 74.75 109 GLY A N 1
ATOM 839 C CA . GLY A 1 109 ? -24.859 21.078 -7.266 1 74.75 109 GLY A CA 1
ATOM 840 C C . GLY A 1 109 ? -23.422 21.25 -7.742 1 74.75 109 GLY A C 1
ATOM 841 O O . GLY A 1 109 ? -23.172 21.281 -8.945 1 74.75 109 GLY A O 1
ATOM 842 N N . ARG A 1 110 ? -22.609 21.469 -6.762 1 74.31 110 ARG A N 1
ATOM 843 C CA . ARG A 1 110 ? -21.203 21.641 -7.117 1 74.31 110 ARG A CA 1
ATOM 844 C C . ARG A 1 110 ? -20.375 20.484 -6.582 1 74.31 110 ARG A C 1
ATOM 846 O O . ARG A 1 110 ? -20.734 19.844 -5.582 1 74.31 110 ARG A O 1
ATOM 853 N N . LEU A 1 111 ? -19.297 20.141 -7.312 1 78.44 111 LEU A N 1
ATOM 854 C CA . LEU A 1 111 ? -18.328 19.172 -6.84 1 78.44 111 LEU A CA 1
ATOM 855 C C . LEU A 1 111 ? -17.172 19.859 -6.133 1 78.44 111 LEU A C 1
ATOM 857 O O . LEU A 1 111 ? -16.438 20.641 -6.746 1 78.44 111 LEU A O 1
ATOM 861 N N . ILE A 1 112 ? -17.141 19.641 -4.848 1 77 112 ILE A N 1
ATOM 862 C CA . ILE A 1 112 ? -16.094 20.234 -4.027 1 77 112 ILE A CA 1
ATOM 863 C C . ILE A 1 112 ? -14.945 19.234 -3.84 1 77 112 ILE A C 1
ATOM 865 O O . ILE A 1 112 ? -15.156 18.125 -3.32 1 77 112 ILE A O 1
ATOM 869 N N . PRO A 1 113 ? -13.805 19.594 -4.328 1 83.69 113 PRO A N 1
ATOM 870 C CA . PRO A 1 113 ? -12.688 18.672 -4.137 1 83.69 113 PRO A CA 1
ATOM 871 C C . PRO A 1 113 ? -12.414 18.359 -2.666 1 83.69 113 PRO A C 1
ATOM 873 O O . PRO A 1 113 ? -12.531 19.25 -1.814 1 83.69 113 PRO A O 1
ATOM 876 N N . ARG A 1 114 ? -12.102 17.156 -2.389 1 89.12 114 ARG A N 1
ATOM 877 C CA . ARG A 1 114 ? -11.688 16.766 -1.043 1 89.12 114 ARG A CA 1
ATOM 878 C C . ARG A 1 114 ? -10.305 17.328 -0.712 1 89.12 114 ARG A C 1
ATOM 880 O O . ARG A 1 114 ? -9.492 17.547 -1.609 1 89.12 114 ARG A O 1
ATOM 887 N N . VAL A 1 115 ? -10.094 17.672 0.508 1 92.5 115 VAL A N 1
ATOM 888 C CA . VAL A 1 115 ? -8.773 18.109 0.956 1 92.5 115 VAL A CA 1
ATOM 889 C C . VAL A 1 115 ? -8.031 16.922 1.58 1 92.5 115 VAL A C 1
ATOM 891 O O . VAL A 1 115 ? -8.578 16.219 2.43 1 92.5 115 VAL A O 1
ATOM 894 N N . VAL A 1 116 ? -6.871 16.656 1.077 1 96.81 116 VAL A N 1
ATOM 895 C CA . VAL A 1 116 ? -5.988 15.68 1.697 1 96.81 116 VAL A CA 1
ATOM 896 C C . VAL A 1 116 ? -4.918 16.391 2.52 1 96.81 116 VAL A C 1
ATOM 898 O O . VAL A 1 116 ? -4.137 17.172 1.981 1 96.81 116 VAL A O 1
ATOM 901 N N . ILE A 1 117 ? -4.953 16.172 3.807 1 97.5 117 ILE A N 1
ATOM 902 C CA . ILE A 1 117 ? -3.98 16.766 4.715 1 97.5 117 ILE A CA 1
ATOM 903 C C . ILE A 1 117 ? -2.916 15.742 5.082 1 97.5 117 ILE A C 1
ATOM 905 O O . ILE A 1 117 ? -3.227 14.703 5.672 1 97.5 117 ILE A O 1
ATOM 909 N N . LEU A 1 118 ? -1.676 16 4.672 1 98.44 118 LEU A N 1
ATOM 910 C CA . LEU A 1 118 ? -0.535 15.188 5.074 1 98.44 118 LEU A CA 1
ATOM 911 C C . LEU A 1 118 ? 0.297 15.898 6.137 1 98.44 118 LEU A C 1
ATOM 913 O O . LEU A 1 118 ? 0.681 17.062 5.957 1 98.44 118 LEU A O 1
ATOM 917 N N . GLU A 1 119 ? 0.506 15.242 7.207 1 98.31 119 GLU A N 1
ATOM 918 C CA . GLU A 1 119 ? 1.321 15.844 8.258 1 98.31 119 GLU A CA 1
ATOM 919 C C . GLU A 1 119 ? 2.367 14.859 8.773 1 98.31 119 GLU A C 1
ATOM 921 O O . GLU A 1 119 ? 2.131 13.648 8.805 1 98.31 119 GLU A O 1
ATOM 926 N N . GLY A 1 120 ? 3.496 15.383 9.125 1 98.19 120 GLY A N 1
ATOM 927 C CA . GLY A 1 120 ? 4.539 14.531 9.68 1 98.19 120 GLY A CA 1
ATOM 928 C C . GLY A 1 120 ? 5.914 15.18 9.633 1 98.19 120 GLY A C 1
ATOM 929 O O . GLY A 1 120 ? 6.055 16.328 9.219 1 98.19 120 GLY A O 1
ATOM 930 N N . LEU A 1 121 ? 6.949 14.422 10.062 1 98.62 121 LEU A N 1
ATOM 931 C CA . LEU A 1 121 ? 8.336 14.859 10.18 1 98.62 121 LEU A CA 1
ATOM 932 C C . LEU A 1 121 ? 8.93 15.172 8.812 1 98.62 121 LEU A C 1
ATOM 934 O O . LEU A 1 121 ? 9.586 16.203 8.641 1 98.62 121 LEU A O 1
ATOM 938 N N . LEU A 1 122 ? 8.609 14.344 7.805 1 98.81 122 LEU A N 1
ATOM 939 C CA . LEU A 1 122 ? 9.312 14.43 6.531 1 98.81 122 LEU A CA 1
ATOM 940 C C . LEU A 1 122 ? 8.359 14.828 5.41 1 98.81 122 LEU A C 1
ATOM 942 O O . LEU A 1 122 ? 8.609 14.523 4.242 1 98.81 122 LEU A O 1
ATOM 946 N N . THR A 1 123 ? 7.293 15.5 5.746 1 98.69 123 THR A N 1
ATOM 947 C CA . THR A 1 123 ? 6.219 15.812 4.805 1 98.69 123 THR A CA 1
ATOM 948 C C . THR A 1 123 ? 6.734 16.688 3.664 1 98.69 123 THR A C 1
ATOM 950 O O . THR A 1 123 ? 6.324 16.516 2.514 1 98.69 123 THR A O 1
ATOM 953 N N . LEU A 1 124 ? 7.609 17.594 3.904 1 98.75 124 LEU A N 1
ATOM 954 C CA . LEU A 1 124 ? 8.094 18.516 2.885 1 98.75 124 LEU A CA 1
ATOM 955 C C . LEU A 1 124 ? 9.523 18.188 2.475 1 98.75 124 LEU A C 1
ATOM 957 O O . LEU A 1 124 ? 10.203 19 1.85 1 98.75 124 LEU A O 1
ATOM 961 N N . PHE A 1 125 ? 10.039 17.031 2.85 1 98.69 125 PHE A N 1
ATOM 962 C CA . PHE A 1 125 ? 11.422 16.641 2.609 1 98.69 125 PHE A CA 1
ATOM 963 C C . PHE A 1 125 ? 11.648 16.297 1.141 1 98.69 125 PHE A C 1
ATOM 965 O O . PHE A 1 125 ? 12.617 16.766 0.532 1 98.69 125 PHE A O 1
ATOM 972 N N . SER A 1 126 ? 10.734 15.539 0.552 1 97.94 126 SER A N 1
ATOM 973 C CA . SER A 1 126 ? 10.891 14.977 -0.786 1 97.94 126 SER A CA 1
ATOM 974 C C . SER A 1 126 ? 10.375 15.938 -1.852 1 97.94 126 SER A C 1
ATOM 976 O O . SER A 1 126 ? 9.211 16.359 -1.814 1 97.94 126 SER A O 1
ATOM 978 N N . PRO A 1 127 ? 11.219 16.281 -2.832 1 98.06 127 PRO A N 1
ATOM 979 C CA . PRO A 1 127 ? 10.711 17.094 -3.936 1 98.06 127 PRO A CA 1
ATOM 980 C C . PRO A 1 127 ? 9.516 16.453 -4.648 1 98.06 127 PRO A C 1
ATOM 982 O O . PRO A 1 127 ? 8.617 17.172 -5.102 1 98.06 127 PRO A O 1
ATOM 985 N N . GLU A 1 128 ? 9.547 15.141 -4.746 1 97.5 128 GLU A N 1
ATOM 986 C CA . GLU A 1 128 ? 8.445 14.43 -5.379 1 97.5 128 GLU A CA 1
ATOM 987 C C . GLU A 1 128 ? 7.129 14.68 -4.645 1 97.5 128 GLU A C 1
ATOM 989 O O . GLU A 1 128 ? 6.086 14.859 -5.273 1 97.5 128 GLU A O 1
ATOM 994 N N . MET A 1 129 ? 7.223 14.68 -3.35 1 98.12 129 MET A N 1
ATOM 995 C CA . MET A 1 129 ? 6.023 14.953 -2.562 1 98.12 129 MET A CA 1
ATOM 996 C C . MET A 1 129 ? 5.629 16.422 -2.674 1 98.12 129 MET A C 1
ATOM 998 O O . MET A 1 129 ? 4.449 16.734 -2.85 1 98.12 129 MET A O 1
ATOM 1002 N N . ARG A 1 130 ? 6.586 17.328 -2.605 1 97.81 130 ARG A N 1
ATOM 1003 C CA . ARG A 1 130 ? 6.316 18.766 -2.67 1 97.81 130 ARG A CA 1
ATOM 1004 C C . ARG A 1 130 ? 5.625 19.125 -3.977 1 97.81 130 ARG A C 1
ATOM 1006 O O . ARG A 1 130 ? 4.789 20.031 -4.012 1 97.81 130 ARG A O 1
ATOM 1013 N N . GLY A 1 131 ? 5.969 18.391 -5.02 1 96.19 131 GLY A N 1
ATOM 1014 C CA . GLY A 1 131 ? 5.367 18.656 -6.32 1 96.19 131 GLY A CA 1
ATOM 1015 C C . GLY A 1 131 ? 3.889 18.312 -6.367 1 96.19 131 GLY A C 1
ATOM 1016 O O . GLY A 1 131 ? 3.186 18.719 -7.297 1 96.19 131 GLY A O 1
ATOM 1017 N N . ARG A 1 132 ? 3.438 17.656 -5.332 1 95.62 132 ARG A N 1
ATOM 1018 C CA . ARG A 1 132 ? 2.043 17.234 -5.324 1 95.62 132 ARG A CA 1
ATOM 1019 C C . ARG A 1 132 ? 1.198 18.141 -4.434 1 95.62 132 ARG A C 1
ATOM 1021 O O . ARG A 1 132 ? -0.033 18.109 -4.5 1 95.62 132 ARG A O 1
ATOM 1028 N N . TYR A 1 133 ? 1.821 18.922 -3.602 1 95.38 133 TYR A N 1
ATOM 1029 C CA . TYR A 1 133 ? 1.085 19.766 -2.666 1 95.38 133 TYR A CA 1
ATOM 1030 C C . TYR A 1 133 ? 0.618 21.062 -3.34 1 95.38 133 TYR A C 1
ATOM 1032 O O . TYR A 1 133 ? 1.317 21.609 -4.191 1 95.38 133 TYR A O 1
ATOM 1040 N N . HIS A 1 134 ? -0.513 21.5 -2.951 1 92.56 134 HIS A N 1
ATOM 1041 C CA . HIS A 1 134 ? -1.034 22.781 -3.381 1 92.56 134 HIS A CA 1
ATOM 1042 C C . HIS A 1 134 ? -0.723 23.875 -2.359 1 92.56 134 HIS A C 1
ATOM 1044 O O . HIS A 1 134 ? -0.668 25.062 -2.701 1 92.56 134 HIS A O 1
ATOM 1050 N N . LEU A 1 135 ? -0.608 23.5 -1.143 1 94.88 135 LEU A N 1
ATOM 1051 C CA . LEU A 1 135 ? -0.25 24.375 -0.029 1 94.88 135 LEU A CA 1
ATOM 1052 C C . LEU A 1 135 ? 0.66 23.656 0.957 1 94.88 135 LEU A C 1
ATOM 1054 O O . LEU A 1 135 ? 0.442 22.484 1.262 1 94.88 135 LEU A O 1
ATOM 1058 N N . THR A 1 136 ? 1.688 24.359 1.393 1 97.81 136 THR A N 1
ATOM 1059 C CA . THR A 1 136 ? 2.643 23.766 2.32 1 97.81 136 THR A CA 1
ATOM 1060 C C . THR A 1 136 ? 2.791 24.625 3.57 1 97.81 136 THR A C 1
ATOM 1062 O O . THR A 1 136 ? 2.875 25.859 3.479 1 97.81 136 THR A O 1
ATOM 1065 N N . VAL A 1 137 ? 2.742 23.984 4.738 1 98.25 137 VAL A N 1
ATOM 1066 C CA . VAL A 1 137 ? 2.857 24.656 6.031 1 98.25 137 VAL A CA 1
ATOM 1067 C C . VAL A 1 137 ? 3.988 24.031 6.84 1 98.25 137 VAL A C 1
ATOM 1069 O O . VAL A 1 137 ? 4.152 22.812 6.84 1 98.25 137 VAL A O 1
ATOM 1072 N N . TYR A 1 138 ? 4.797 24.875 7.457 1 98.75 138 TYR A N 1
ATOM 1073 C CA . TYR A 1 138 ? 5.82 24.391 8.375 1 98.75 138 TYR A CA 1
ATOM 1074 C C . TYR A 1 138 ? 5.629 24.984 9.766 1 98.75 138 TYR A C 1
ATOM 1076 O O . TYR A 1 138 ? 5.477 26.203 9.906 1 98.75 138 TYR A O 1
ATOM 1084 N N . LEU A 1 139 ? 5.574 24.141 10.781 1 98.56 139 LEU A N 1
ATOM 1085 C CA . LEU A 1 139 ? 5.484 24.578 12.172 1 98.56 139 LEU A CA 1
ATOM 1086 C C . LEU A 1 139 ? 6.871 24.719 12.789 1 98.56 139 LEU A C 1
ATOM 1088 O O . LEU A 1 139 ? 7.629 23.75 12.836 1 98.56 139 LEU A O 1
ATOM 1092 N N . ASP A 1 140 ? 7.129 25.891 13.242 1 97.88 140 ASP A N 1
ATOM 1093 C CA . ASP A 1 140 ? 8.438 26.203 13.805 1 97.88 140 ASP A CA 1
ATOM 1094 C C . ASP A 1 140 ? 8.297 26.859 15.172 1 97.88 140 ASP A C 1
ATOM 1096 O O . ASP A 1 140 ? 8.82 27.953 15.398 1 97.88 140 ASP A O 1
ATOM 1100 N N . PRO A 1 141 ? 7.715 26.203 16.078 1 97.25 141 PRO A N 1
ATOM 1101 C CA . PRO A 1 141 ? 7.602 26.828 17.406 1 97.25 141 PRO A CA 1
ATOM 1102 C C . PRO A 1 141 ? 8.961 27.109 18.047 1 97.25 141 PRO A C 1
ATOM 1104 O O . PRO A 1 141 ? 9.961 26.5 17.656 1 97.25 141 PRO A O 1
ATOM 1107 N N . GLU A 1 142 ? 8.883 28.047 19.016 1 96.38 142 GLU A N 1
ATOM 1108 C CA . GLU A 1 142 ? 10.062 28.25 19.844 1 96.38 142 GLU A CA 1
ATOM 1109 C C . GLU A 1 142 ? 10.578 26.938 20.406 1 96.38 142 GLU A C 1
ATOM 1111 O O . GLU A 1 142 ? 9.789 26.109 20.906 1 96.38 142 GLU A O 1
ATOM 1116 N N . GLU A 1 143 ? 11.898 26.812 20.344 1 95.31 143 GLU A N 1
ATOM 1117 C CA . GLU A 1 143 ? 12.508 25.531 20.688 1 95.31 143 GLU A CA 1
ATOM 1118 C C . GLU A 1 143 ? 12.133 25.109 22.109 1 95.31 143 GLU A C 1
ATOM 1120 O O . GLU A 1 143 ? 11.789 23.953 22.344 1 95.31 143 GLU A O 1
ATOM 1125 N N . GLU A 1 144 ? 12.211 26.062 23.031 1 93.62 144 GLU A N 1
ATOM 1126 C CA . GLU A 1 144 ? 11.883 25.719 24.406 1 93.62 144 GLU A CA 1
ATOM 1127 C C . GLU A 1 144 ? 10.43 25.266 24.531 1 93.62 144 GLU A C 1
ATOM 1129 O O . GLU A 1 144 ? 10.117 24.375 25.312 1 93.62 144 GLU A O 1
ATOM 1134 N N . LEU A 1 145 ? 9.594 25.906 23.812 1 93.62 145 LEU A N 1
ATOM 1135 C CA . LEU A 1 145 ? 8.188 25.531 23.797 1 93.62 145 LEU A CA 1
ATOM 1136 C C . LEU A 1 145 ? 8.008 24.141 23.203 1 93.62 145 LEU A C 1
ATOM 1138 O O . LEU A 1 145 ? 7.266 23.312 23.734 1 93.62 145 LEU A O 1
ATOM 1142 N N . ARG A 1 146 ? 8.641 23.828 22.094 1 95.19 146 ARG A N 1
ATOM 1143 C CA . ARG A 1 146 ? 8.57 22.516 21.453 1 95.19 146 ARG A CA 1
ATOM 1144 C C . ARG A 1 146 ? 8.992 21.422 22.422 1 95.19 146 ARG A C 1
ATOM 1146 O O . ARG A 1 146 ? 8.336 20.375 22.5 1 95.19 146 ARG A O 1
ATOM 1153 N N . ARG A 1 147 ? 10.086 21.672 23.141 1 94.81 147 ARG A N 1
ATOM 1154 C CA . ARG A 1 147 ? 10.586 20.703 24.109 1 94.81 147 ARG A CA 1
ATOM 1155 C C . ARG A 1 147 ? 9.555 20.469 25.203 1 94.81 147 ARG A C 1
ATOM 1157 O O . ARG A 1 147 ? 9.305 19.312 25.594 1 94.81 147 ARG A O 1
ATOM 1164 N N . GLU A 1 148 ? 8.984 21.516 25.656 1 93.12 148 GLU A N 1
ATOM 1165 C CA . GLU A 1 148 ? 7.949 21.406 26.688 1 93.12 148 GLU A CA 1
ATOM 1166 C C . GLU A 1 148 ? 6.766 20.594 26.188 1 93.12 148 GLU A C 1
ATOM 1168 O O . GLU A 1 148 ? 6.266 19.719 26.891 1 93.12 148 GLU A O 1
ATOM 1173 N N . TRP A 1 149 ? 6.301 20.922 25.016 1 92.56 149 TRP A N 1
ATOM 1174 C CA . TRP A 1 149 ? 5.168 20.219 24.422 1 92.56 149 TRP A CA 1
ATOM 1175 C C . TRP A 1 149 ? 5.473 18.734 24.266 1 92.56 149 TRP A C 1
ATOM 1177 O O . TRP A 1 149 ? 4.629 17.875 24.562 1 92.56 149 TRP A O 1
ATOM 1187 N N . LYS A 1 150 ? 6.613 18.375 23.766 1 94.44 150 LYS A N 1
ATOM 1188 C CA . LYS A 1 150 ? 6.996 16.984 23.562 1 94.44 150 LYS A CA 1
ATOM 1189 C C . LYS A 1 150 ? 7.043 16.219 24.875 1 94.44 150 LYS A C 1
ATOM 1191 O O . LYS A 1 150 ? 6.582 15.086 24.953 1 94.44 150 LYS A O 1
ATOM 1196 N N . VAL A 1 151 ? 7.664 16.844 25.891 1 94.38 151 VAL A N 1
ATOM 1197 C CA . VAL A 1 151 ? 7.75 16.203 27.203 1 94.38 151 VAL A CA 1
ATOM 1198 C C . VAL A 1 151 ? 6.344 15.922 27.734 1 94.38 151 VAL A C 1
ATOM 1200 O O . VAL A 1 151 ? 6.047 14.797 28.141 1 94.38 151 VAL A O 1
ATOM 1203 N N . LYS A 1 152 ? 5.5 16.922 27.703 1 91.62 152 LYS A N 1
ATOM 1204 C CA . LYS A 1 152 ? 4.133 16.766 28.188 1 91.62 152 LYS A CA 1
ATOM 1205 C C . LYS A 1 152 ? 3.412 15.641 27.453 1 91.62 152 LYS A C 1
ATOM 1207 O O . LYS A 1 152 ? 2.789 14.781 28.062 1 91.62 152 LYS A O 1
ATOM 1212 N N . ARG A 1 153 ? 3.484 15.602 26.188 1 90.81 153 ARG A N 1
ATOM 1213 C CA . ARG A 1 153 ? 2.811 14.602 25.359 1 90.81 153 ARG A CA 1
ATOM 1214 C C . ARG A 1 153 ? 3.369 13.211 25.625 1 90.81 153 ARG A C 1
ATOM 1216 O O . ARG A 1 153 ? 2.609 12.258 25.828 1 90.81 153 ARG A O 1
ATOM 1223 N N . ASP A 1 154 ? 4.746 13.039 25.484 1 91.56 154 ASP A N 1
ATOM 1224 C CA . ASP A 1 154 ? 5.359 11.719 25.516 1 91.56 154 ASP A CA 1
ATOM 1225 C C . ASP A 1 154 ? 5.25 11.102 26.906 1 91.56 154 ASP A C 1
ATOM 1227 O O . ASP A 1 154 ? 5.129 9.883 27.047 1 91.56 154 ASP A O 1
ATOM 1231 N N . VAL A 1 155 ? 5.289 11.93 27.953 1 91.94 155 VAL A N 1
ATOM 1232 C CA . VAL A 1 155 ? 5.078 11.43 29.312 1 91.94 155 VAL A CA 1
ATOM 1233 C C . VAL A 1 155 ? 3.627 10.977 29.469 1 91.94 155 VAL A C 1
ATOM 1235 O O . VAL A 1 155 ? 3.363 9.898 30 1 91.94 155 VAL A O 1
ATOM 1238 N N . ALA A 1 156 ? 2.715 11.758 29 1 88.88 156 ALA A N 1
ATOM 1239 C CA . ALA A 1 156 ? 1.289 11.5 29.188 1 88.88 156 ALA A CA 1
ATOM 1240 C C . ALA A 1 156 ? 0.818 10.352 28.297 1 88.88 156 ALA A C 1
ATOM 1242 O O . ALA A 1 156 ? 0.029 9.508 28.734 1 88.88 156 ALA A O 1
ATOM 1243 N N . LYS A 1 157 ? 1.327 10.273 27.078 1 85.69 157 LYS A N 1
ATOM 1244 C CA . LYS A 1 157 ? 0.679 9.414 26.078 1 85.69 157 LYS A CA 1
ATOM 1245 C C . LYS A 1 157 ? 1.562 8.227 25.719 1 85.69 157 LYS A C 1
ATOM 1247 O O . LYS A 1 157 ? 1.081 7.23 25.172 1 85.69 157 LYS A O 1
ATOM 1252 N N . ARG A 1 158 ? 2.861 8.32 26 1 85.06 158 ARG A N 1
ATOM 1253 C CA . ARG A 1 158 ? 3.738 7.289 25.453 1 85.06 158 ARG A CA 1
ATOM 1254 C C . ARG A 1 158 ? 4.504 6.574 26.562 1 85.06 158 ARG A C 1
ATOM 1256 O O . ARG A 1 158 ? 5.324 5.695 26.281 1 85.06 158 ARG A O 1
ATOM 1263 N N . GLY A 1 159 ? 4.359 6.992 27.797 1 83.69 159 GLY A N 1
ATOM 1264 C CA . GLY A 1 159 ? 4.875 6.277 28.953 1 83.69 159 GLY A CA 1
ATOM 1265 C C . GLY A 1 159 ? 6.34 6.559 29.234 1 83.69 159 GLY A C 1
ATOM 1266 O O . GLY A 1 159 ? 7.012 5.785 29.922 1 83.69 159 GLY A O 1
ATOM 1267 N N . TYR A 1 160 ? 6.887 7.559 28.688 1 88.81 160 TYR A N 1
ATOM 1268 C CA . TYR A 1 160 ? 8.281 7.922 28.922 1 88.81 160 TYR A CA 1
ATOM 1269 C C . TYR A 1 160 ? 8.422 8.781 30.172 1 88.81 160 TYR A C 1
ATOM 1271 O O . TYR A 1 160 ? 7.457 9.414 30.609 1 88.81 160 TYR A O 1
ATOM 1279 N N . THR A 1 161 ? 9.672 8.844 30.719 1 93.38 161 THR A N 1
ATOM 1280 C CA . THR A 1 161 ? 9.984 9.82 31.75 1 93.38 161 THR A CA 1
ATOM 1281 C C . THR A 1 161 ? 10.469 11.133 31.125 1 93.38 161 THR A C 1
ATOM 1283 O O . THR A 1 161 ? 10.93 11.148 29.984 1 93.38 161 THR A O 1
ATOM 1286 N N . PRO A 1 162 ? 10.312 12.211 31.906 1 94.31 162 PRO A N 1
ATOM 1287 C CA . PRO A 1 162 ? 10.805 13.484 31.375 1 94.31 162 PRO A CA 1
ATOM 1288 C C . PRO A 1 162 ? 12.273 13.414 30.969 1 94.31 162 PRO A C 1
ATOM 1290 O O . PRO A 1 162 ? 12.656 13.977 29.938 1 94.31 162 PRO A O 1
ATOM 1293 N N . GLU A 1 163 ? 13.062 12.719 31.734 1 94.5 163 GLU A N 1
ATOM 1294 C CA . GLU A 1 163 ? 14.484 12.594 31.453 1 94.5 163 GLU A CA 1
ATOM 1295 C C . GLU A 1 163 ? 14.727 11.82 30.156 1 94.5 163 GLU A C 1
ATOM 1297 O O . GLU A 1 163 ? 15.602 12.18 29.375 1 94.5 163 GLU A O 1
ATOM 1302 N N . GLU A 1 164 ? 13.969 10.852 29.953 1 92.94 164 GLU A N 1
ATOM 1303 C CA . GLU A 1 164 ? 14.07 10.055 28.734 1 92.94 164 GLU A CA 1
ATOM 1304 C C . GLU A 1 164 ? 13.711 10.875 27.5 1 92.94 164 GLU A C 1
ATOM 1306 O O . GLU A 1 164 ? 14.352 10.758 26.469 1 92.94 164 GLU A O 1
ATOM 1311 N N . VAL A 1 165 ? 12.695 11.641 27.641 1 94.5 165 VAL A N 1
ATOM 1312 C CA . VAL A 1 165 ? 12.234 12.469 26.531 1 94.5 165 VAL A CA 1
ATOM 1313 C C . VAL A 1 165 ? 13.305 13.5 26.188 1 94.5 165 VAL A C 1
ATOM 1315 O O . VAL A 1 165 ? 13.641 13.688 25.016 1 94.5 165 VAL A O 1
ATOM 1318 N N . LEU A 1 166 ? 13.852 14.125 27.203 1 95 166 LEU A N 1
ATOM 1319 C CA . LEU A 1 166 ? 14.875 15.141 26.984 1 95 166 LEU A CA 1
ATOM 1320 C C . LEU A 1 166 ? 16.109 14.523 26.344 1 95 166 LEU A C 1
ATOM 1322 O O . LEU A 1 166 ? 16.719 15.125 25.453 1 95 166 LEU A O 1
ATOM 1326 N N . ALA A 1 167 ? 16.469 13.344 26.797 1 94.12 167 ALA A N 1
ATOM 1327 C CA . ALA A 1 167 ? 17.609 12.641 26.203 1 94.12 167 ALA A CA 1
ATOM 1328 C C . ALA A 1 167 ? 17.328 12.305 24.734 1 94.12 167 ALA A C 1
ATOM 1330 O O . ALA A 1 167 ? 18.219 12.406 23.891 1 94.12 167 ALA A O 1
ATOM 1331 N N . ASP A 1 168 ? 16.141 11.93 24.516 1 93.19 168 ASP A N 1
ATOM 1332 C CA . ASP A 1 168 ? 15.734 11.609 23.141 1 93.19 168 ASP A CA 1
ATOM 1333 C C . ASP A 1 168 ? 15.797 12.836 22.25 1 93.19 168 ASP A C 1
ATOM 1335 O O . ASP A 1 168 ? 16.234 12.75 21.094 1 93.19 168 ASP A O 1
ATOM 1339 N N . ILE A 1 169 ? 15.344 13.984 22.734 1 94.94 169 ILE A N 1
ATOM 1340 C CA . ILE A 1 169 ? 15.398 15.234 22 1 94.94 169 ILE A CA 1
ATOM 1341 C C . ILE A 1 169 ? 16.844 15.539 21.609 1 94.94 169 ILE A C 1
ATOM 1343 O O . ILE A 1 169 ? 17.141 15.828 20.438 1 94.94 169 ILE A O 1
ATOM 1347 N N . GLU A 1 170 ? 17.703 15.359 22.578 1 96.06 170 GLU A N 1
ATOM 1348 C CA . GLU A 1 170 ? 19.109 15.664 22.312 1 96.06 170 GLU A CA 1
ATOM 1349 C C . GLU A 1 170 ? 19.688 14.711 21.297 1 96.06 170 GLU A C 1
ATOM 1351 O O . GLU A 1 170 ? 20.438 15.125 20.406 1 96.06 170 GLU A O 1
ATOM 1356 N N . ARG A 1 171 ? 19.359 13.562 21.406 1 9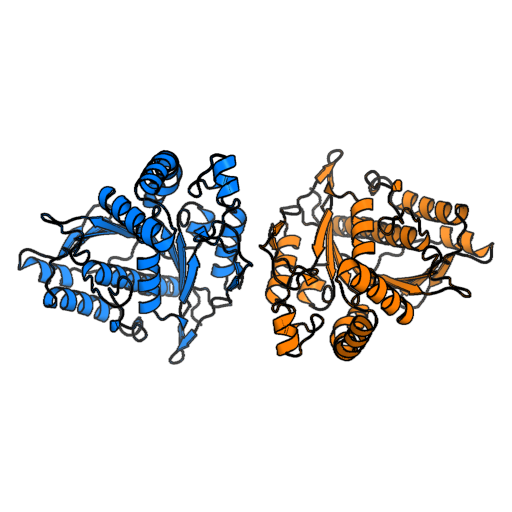4.5 171 ARG A N 1
ATOM 1357 C CA . ARG A 1 171 ? 19.875 12.531 20.5 1 94.5 171 ARG A CA 1
ATOM 1358 C C . ARG A 1 171 ? 19.406 12.789 19.078 1 94.5 171 ARG A C 1
ATOM 1360 O O . ARG A 1 171 ? 20.125 12.5 18.125 1 94.5 171 ARG A O 1
ATOM 1367 N N . ARG A 1 172 ? 18.297 13.375 18.922 1 95.44 172 ARG A N 1
ATOM 1368 C CA . ARG A 1 172 ? 17.672 13.547 17.609 1 95.44 172 ARG A CA 1
ATOM 1369 C C . ARG A 1 172 ? 18.094 14.875 16.969 1 95.44 172 ARG A C 1
ATOM 1371 O O . ARG A 1 172 ? 17.859 15.094 15.781 1 95.44 172 ARG A O 1
ATOM 1378 N N . MET A 1 173 ? 18.766 15.703 17.781 1 96.81 173 MET A N 1
ATOM 1379 C CA . MET A 1 173 ? 19.047 17.078 17.344 1 96.81 173 MET A CA 1
ATOM 1380 C C . MET A 1 173 ? 19.844 17.094 16.047 1 96.81 173 MET A C 1
ATOM 1382 O O . MET A 1 173 ? 19.547 17.875 15.141 1 96.81 173 MET A O 1
ATOM 1386 N N . PRO A 1 174 ? 20.828 16.203 15.875 1 97.69 174 PRO A N 1
ATOM 1387 C CA . PRO A 1 174 ? 21.531 16.203 14.602 1 97.69 174 PRO A CA 1
ATOM 1388 C C . PRO A 1 174 ? 20.625 15.914 13.414 1 97.69 174 PRO A C 1
ATOM 1390 O O . PRO A 1 174 ? 20.719 16.578 12.375 1 97.69 174 PRO A O 1
ATOM 1393 N N . ASP A 1 175 ? 19.75 14.992 13.516 1 98.19 175 ASP A N 1
ATOM 1394 C CA . ASP A 1 175 ? 18.828 14.641 12.438 1 98.19 175 ASP A CA 1
ATOM 1395 C C . ASP A 1 175 ? 17.781 15.742 12.242 1 98.19 175 ASP A C 1
ATOM 1397 O O . ASP A 1 175 ? 17.359 16 11.109 1 98.19 175 ASP A O 1
ATOM 1401 N N . SER A 1 176 ? 17.344 16.391 13.352 1 98.12 176 SER A N 1
ATOM 1402 C CA . SER A 1 176 ? 16.453 17.531 13.211 1 98.12 176 SER A CA 1
ATOM 1403 C C . SER A 1 176 ? 17.062 18.609 12.312 1 98.12 176 SER A C 1
ATOM 1405 O O . SER A 1 176 ? 16.438 19.078 11.367 1 98.12 176 SER A O 1
ATOM 1407 N N . ARG A 1 177 ? 18.297 18.922 12.594 1 98.06 177 ARG A N 1
ATOM 1408 C CA . ARG A 1 177 ? 19 19.969 11.867 1 98.06 177 ARG A CA 1
ATOM 1409 C C . ARG A 1 177 ? 19.234 19.562 10.414 1 98.06 177 ARG A C 1
ATOM 1411 O O . ARG A 1 177 ? 19.172 20.406 9.516 1 98.06 177 ARG A O 1
ATOM 1418 N N . ALA A 1 178 ? 19.453 18.344 10.227 1 98.38 178 ALA A N 1
ATOM 1419 C CA . ALA A 1 178 ? 19.844 17.875 8.898 1 98.38 178 ALA A CA 1
ATOM 1420 C C . ALA A 1 178 ? 18.625 17.656 8.008 1 98.38 178 ALA A C 1
ATOM 1422 O O . ALA A 1 178 ? 18.656 17.938 6.812 1 98.38 178 ALA A O 1
ATOM 1423 N N . PHE A 1 179 ? 17.516 17.125 8.602 1 98.69 179 PHE A N 1
ATOM 1424 C CA . PHE A 1 179 ? 16.469 16.594 7.738 1 98.69 179 PHE A CA 1
ATOM 1425 C C . PHE A 1 179 ? 15.141 17.312 7.984 1 98.69 179 PHE A C 1
ATOM 1427 O O . PHE A 1 179 ? 14.266 17.328 7.113 1 98.69 179 PHE A O 1
ATOM 1434 N N . ILE A 1 180 ? 14.922 17.891 9.156 1 98.75 180 ILE A N 1
ATOM 1435 C CA . ILE A 1 180 ? 13.617 18.453 9.492 1 98.75 180 ILE A CA 1
ATOM 1436 C C . ILE A 1 180 ? 13.641 19.969 9.305 1 98.75 180 ILE A C 1
ATOM 1438 O O . ILE A 1 180 ? 12.836 20.531 8.547 1 98.75 180 ILE A O 1
ATOM 1442 N N . TRP A 1 181 ? 14.648 20.656 9.898 1 98.44 181 TRP A N 1
ATOM 1443 C CA . TRP A 1 181 ? 14.68 22.109 9.938 1 98.44 181 TRP A CA 1
ATOM 1444 C C . TRP A 1 181 ? 14.797 22.688 8.523 1 98.44 181 TRP A C 1
ATOM 1446 O O . TRP A 1 181 ? 14.133 23.672 8.195 1 98.44 181 TRP A O 1
ATOM 1456 N N . PRO A 1 182 ? 15.531 22.047 7.609 1 98.62 182 PRO A N 1
ATOM 1457 C CA . PRO A 1 182 ? 15.664 22.625 6.266 1 98.62 182 PRO A CA 1
ATOM 1458 C C . PRO A 1 182 ? 14.344 22.641 5.5 1 98.62 182 PRO A C 1
ATOM 1460 O O . PRO A 1 182 ? 14.203 23.359 4.512 1 98.62 182 PRO A O 1
ATOM 1463 N N . GLN A 1 183 ? 13.383 21.875 5.895 1 98.75 183 GLN A N 1
ATOM 1464 C CA . GLN A 1 183 ? 12.102 21.797 5.203 1 98.75 183 GLN A CA 1
ATOM 1465 C C . GLN A 1 183 ? 11.359 23.125 5.277 1 98.75 183 GLN A C 1
ATOM 1467 O O . GLN A 1 183 ? 10.477 23.406 4.461 1 98.75 183 GLN A O 1
ATOM 1472 N N . LYS A 1 184 ? 11.695 23.922 6.273 1 98.31 184 LYS A N 1
ATOM 1473 C CA . LYS A 1 184 ? 11.094 25.234 6.457 1 98.31 184 LYS A CA 1
ATOM 1474 C C . LYS A 1 184 ? 11.195 26.078 5.184 1 98.31 184 LYS A C 1
ATOM 1476 O O . LYS A 1 184 ? 10.273 26.828 4.852 1 98.31 184 LYS A O 1
ATOM 1481 N N . ALA A 1 185 ? 12.227 25.906 4.48 1 97.81 185 ALA A N 1
ATOM 1482 C CA . ALA A 1 185 ? 12.484 26.688 3.271 1 97.81 185 ALA A CA 1
ATOM 1483 C C . ALA A 1 185 ? 11.445 26.391 2.193 1 97.81 185 ALA A C 1
ATOM 1485 O O . ALA A 1 185 ? 11.234 27.203 1.283 1 97.81 185 ALA A O 1
ATOM 1486 N N . HIS A 1 186 ? 10.758 25.297 2.273 1 97.88 186 HIS A N 1
ATOM 1487 C CA . HIS A 1 186 ? 9.844 24.859 1.224 1 97.88 186 HIS A CA 1
ATOM 1488 C C . HIS A 1 186 ? 8.398 25.188 1.584 1 97.88 186 HIS A C 1
ATOM 1490 O O . HIS A 1 186 ? 7.477 24.844 0.835 1 97.88 186 HIS A O 1
ATOM 1496 N N . ALA A 1 187 ? 8.18 25.812 2.695 1 98.12 187 ALA A N 1
ATOM 1497 C CA . ALA A 1 187 ? 6.824 26.078 3.158 1 98.12 187 ALA A CA 1
ATOM 1498 C C . ALA A 1 187 ? 6.312 27.406 2.602 1 98.12 187 ALA A C 1
ATOM 1500 O O . ALA A 1 187 ? 7.062 28.375 2.514 1 98.12 187 ALA A O 1
ATOM 1501 N N . ASP A 1 188 ? 5.043 27.422 2.215 1 96.38 188 ASP A N 1
ATOM 1502 C CA . ASP A 1 188 ? 4.355 28.656 1.854 1 96.38 188 ASP A CA 1
ATOM 1503 C C . ASP A 1 188 ? 4.008 29.484 3.096 1 96.38 188 ASP A C 1
ATOM 1505 O O . ASP A 1 188 ? 3.998 30.703 3.051 1 96.38 188 ASP A O 1
ATOM 1509 N N . ILE A 1 189 ? 3.666 28.797 4.117 1 96.62 189 ILE A N 1
ATOM 1510 C CA . ILE A 1 189 ? 3.289 29.391 5.395 1 96.62 189 ILE A CA 1
ATOM 1511 C C . ILE A 1 189 ? 4.16 28.828 6.508 1 96.62 189 ILE A C 1
ATOM 1513 O O . ILE A 1 189 ? 4.324 27.609 6.617 1 96.62 189 ILE A O 1
ATOM 1517 N N . ILE A 1 190 ? 4.754 29.656 7.266 1 98 190 ILE A N 1
ATOM 1518 C CA . ILE A 1 190 ? 5.5 29.25 8.453 1 98 190 ILE A CA 1
ATOM 1519 C C . ILE A 1 190 ? 4.781 29.734 9.703 1 98 190 ILE A C 1
ATOM 1521 O O . ILE A 1 190 ? 4.43 30.922 9.805 1 98 190 ILE A O 1
ATOM 1525 N N . VAL A 1 191 ? 4.52 28.859 10.633 1 97.81 191 VAL A N 1
ATOM 1526 C CA . VAL A 1 191 ? 3.812 29.188 11.867 1 97.81 191 VAL A CA 1
ATOM 1527 C C . VAL A 1 191 ? 4.75 29.016 13.055 1 97.81 191 VAL A C 1
ATOM 1529 O O . VAL A 1 191 ? 5.285 27.922 13.281 1 97.81 191 VAL A O 1
ATOM 1532 N N . ARG A 1 192 ? 4.93 30.062 13.789 1 97.56 192 ARG A N 1
ATOM 1533 C CA . ARG A 1 192 ? 5.824 30.031 14.938 1 97.56 192 ARG A CA 1
ATOM 1534 C C . ARG A 1 192 ? 5.094 30.453 16.203 1 97.56 192 ARG A C 1
ATOM 1536 O O . ARG A 1 192 ? 4.902 31.641 16.469 1 97.56 192 ARG A O 1
ATOM 1543 N N . PHE A 1 193 ? 4.75 29.484 17.016 1 94.88 193 PHE A N 1
ATOM 1544 C CA . PHE A 1 193 ? 4.254 29.797 18.359 1 94.88 193 PHE A CA 1
ATOM 1545 C C . PHE A 1 193 ? 5.406 30.125 19.297 1 94.88 193 PHE A C 1
ATOM 1547 O O . PHE A 1 193 ? 6.465 29.5 19.234 1 94.88 193 PHE A O 1
ATOM 1554 N N . TYR A 1 194 ? 5.27 31.141 20.094 1 94.69 194 TYR A N 1
ATOM 1555 C CA . TYR A 1 194 ? 6.316 31.516 21.047 1 94.69 194 TYR A CA 1
ATOM 1556 C C . TYR A 1 194 ? 5.719 32.094 22.312 1 94.69 194 TYR A C 1
ATOM 1558 O O . TYR A 1 194 ? 4.578 32.562 22.312 1 94.69 194 TYR A O 1
ATOM 1566 N N . ARG A 1 195 ? 6.457 32.031 23.469 1 92.81 195 ARG A N 1
ATOM 1567 C CA . ARG A 1 195 ? 6.004 32.406 24.797 1 92.81 195 ARG A CA 1
ATOM 1568 C C . ARG A 1 195 ? 5.996 33.938 24.938 1 92.81 195 ARG A C 1
ATOM 1570 O O . ARG A 1 195 ? 6.98 34.594 24.594 1 92.81 195 ARG A O 1
ATOM 1577 N N . PRO A 1 196 ? 4.824 34.438 25.344 1 88.69 196 PRO A N 1
ATOM 1578 C CA . PRO A 1 196 ? 4.828 35.844 25.703 1 88.69 196 PRO A CA 1
ATOM 1579 C C . PRO A 1 196 ? 5.555 36.125 27.031 1 88.69 196 PRO A C 1
ATOM 1581 O O . PRO A 1 196 ? 5.848 35.188 27.781 1 88.69 196 PRO A O 1
ATOM 1584 N N . PRO A 1 197 ? 5.922 37.469 27.156 1 85.56 197 PRO A N 1
ATOM 1585 C CA . PRO A 1 197 ? 6.441 37.781 28.484 1 85.56 197 PRO A CA 1
ATOM 1586 C C . PRO A 1 197 ? 5.488 37.344 29.594 1 85.56 197 PRO A C 1
ATOM 1588 O O . PRO A 1 197 ? 4.277 37.531 29.484 1 85.56 197 PRO A O 1
ATOM 1591 N N . GLY A 1 198 ? 6.02 36.656 30.656 1 84.12 198 GLY A N 1
ATOM 1592 C CA . GLY A 1 198 ? 5.203 36.219 31.781 1 84.12 198 GLY A CA 1
ATOM 1593 C C . GLY A 1 198 ? 4.43 34.938 31.484 1 84.12 198 GLY A C 1
ATOM 1594 O O . GLY A 1 198 ? 3.475 34.625 32.188 1 84.12 198 GLY A O 1
ATOM 1595 N N . TYR A 1 199 ? 4.816 34.344 30.438 1 85.44 199 TYR A N 1
ATOM 1596 C CA . TYR A 1 199 ? 4.16 33.094 30.016 1 85.44 199 TYR A CA 1
ATOM 1597 C C . TYR A 1 199 ? 4.031 32.125 31.172 1 85.44 199 TYR A C 1
ATOM 1599 O O . TYR A 1 199 ? 4.969 31.938 31.953 1 85.44 199 TYR A O 1
ATOM 1607 N N . ASP A 1 200 ? 2.773 31.594 31.344 1 80.75 200 ASP A N 1
ATOM 1608 C CA . ASP A 1 200 ? 2.439 30.547 32.312 1 80.75 200 ASP A CA 1
ATOM 1609 C C . ASP A 1 200 ? 2.15 29.219 31.609 1 80.75 200 ASP A C 1
ATOM 1611 O O . ASP A 1 200 ? 1.138 29.078 30.906 1 80.75 200 ASP A O 1
ATOM 1615 N N . PRO A 1 201 ? 2.979 28.234 31.906 1 78.56 201 PRO A N 1
ATOM 1616 C CA . PRO A 1 201 ? 2.789 26.953 31.219 1 78.56 201 PRO A CA 1
ATOM 1617 C C . PRO A 1 201 ? 1.438 26.312 31.547 1 78.56 201 PRO A C 1
ATOM 1619 O O . PRO A 1 201 ? 0.976 25.438 30.797 1 78.56 201 PRO A O 1
ATOM 1622 N N . GLU A 1 202 ? 0.801 26.734 32.531 1 76.69 202 GLU A N 1
ATOM 1623 C CA . GLU A 1 202 ? -0.498 26.172 32.906 1 76.69 202 GLU A CA 1
ATOM 1624 C C . GLU A 1 202 ? -1.625 26.812 32.125 1 76.69 202 GLU A C 1
ATOM 1626 O O . GLU A 1 202 ? -2.756 26.328 32.125 1 76.69 202 GLU A O 1
ATOM 1631 N N . ASN A 1 203 ? -1.292 27.875 31.438 1 74.69 203 ASN A N 1
ATOM 1632 C CA . ASN A 1 203 ? -2.262 28.531 30.578 1 74.69 203 ASN A CA 1
ATOM 1633 C C . ASN A 1 203 ? -1.773 28.594 29.125 1 74.69 203 ASN A C 1
ATOM 1635 O O . ASN A 1 203 ? -1.464 29.672 28.625 1 74.69 203 ASN A O 1
ATOM 1639 N N . PRO A 1 204 ? -1.787 27.562 28.438 1 72.75 204 PRO A N 1
ATOM 1640 C CA . PRO A 1 204 ? -1.209 27.484 27.094 1 72.75 204 PRO A CA 1
ATOM 1641 C C . PRO A 1 204 ? -2.008 28.281 26.062 1 72.75 204 PRO A C 1
ATOM 1643 O O . PRO A 1 204 ? -1.538 28.484 24.938 1 72.75 204 PRO A O 1
ATOM 1646 N N . SER A 1 205 ? -3.156 28.828 26.469 1 74.31 205 SER A N 1
ATOM 1647 C CA . SER A 1 205 ? -4.004 29.578 25.547 1 74.31 205 SER A CA 1
ATOM 1648 C C . SER A 1 205 ? -3.426 30.969 25.281 1 74.31 205 SER A C 1
ATOM 1650 O O . SER A 1 205 ? -3.848 31.641 24.344 1 74.31 205 SER A O 1
ATOM 1652 N N . THR A 1 206 ? -2.363 31.297 25.953 1 80.44 206 THR A N 1
ATOM 1653 C CA . THR A 1 206 ? -1.884 32.656 25.891 1 80.44 206 THR A CA 1
ATOM 1654 C C . THR A 1 206 ? -0.657 32.781 25 1 80.44 206 THR A C 1
ATOM 1656 O O . THR A 1 206 ? 0 33.812 24.969 1 80.44 206 THR A O 1
ATOM 1659 N N . LEU A 1 207 ? -0.39 31.766 24.219 1 88.94 207 LEU A N 1
ATOM 1660 C CA . LEU A 1 207 ? 0.804 31.781 23.391 1 88.94 207 LEU A CA 1
ATOM 1661 C C . LEU A 1 207 ? 0.636 32.781 22.234 1 88.94 207 LEU A C 1
ATOM 1663 O O . LEU A 1 207 ? -0.459 32.906 21.688 1 88.94 207 LEU A O 1
ATOM 1667 N N . ASN A 1 208 ? 1.72 33.5 21.906 1 91.56 208 ASN A N 1
ATOM 1668 C CA . ASN A 1 208 ? 1.788 34.281 20.688 1 91.56 208 ASN A CA 1
ATOM 1669 C C . ASN A 1 208 ? 2.031 33.406 19.453 1 91.56 208 ASN A C 1
ATOM 1671 O O . ASN A 1 208 ? 2.486 32.281 19.578 1 91.56 208 ASN A O 1
ATOM 1675 N N . VAL A 1 209 ? 1.608 33.938 18.328 1 93.31 209 VAL A N 1
ATOM 1676 C CA . VAL A 1 209 ? 1.937 33.219 17.094 1 93.31 209 VAL A CA 1
ATOM 1677 C C . VAL A 1 209 ? 2.398 34.219 16.031 1 93.31 209 VAL A C 1
ATOM 1679 O O . VAL A 1 209 ? 1.846 35.312 15.922 1 93.31 209 VAL A O 1
ATOM 1682 N N . ARG A 1 210 ? 3.459 33.938 15.383 1 94.25 210 ARG A N 1
ATOM 1683 C CA . ARG A 1 210 ? 3.914 34.656 14.18 1 94.25 210 ARG A CA 1
ATOM 1684 C C . ARG A 1 210 ? 3.693 33.781 12.938 1 94.25 210 ARG A C 1
ATOM 1686 O O . ARG A 1 210 ? 4.164 32.656 12.867 1 94.25 210 ARG A O 1
ATOM 1693 N N . ILE A 1 211 ? 2.941 34.312 12 1 93.69 211 ILE A N 1
ATOM 1694 C CA . ILE A 1 211 ? 2.662 33.625 10.75 1 93.69 211 ILE A CA 1
ATOM 1695 C C . ILE A 1 211 ? 3.383 34.312 9.602 1 93.69 211 ILE A C 1
ATOM 1697 O O . ILE A 1 211 ? 3.145 35.5 9.336 1 93.69 211 ILE A O 1
ATOM 1701 N N . THR A 1 212 ? 4.332 33.625 9.023 1 94.69 212 THR A N 1
ATOM 1702 C CA . THR A 1 212 ? 5.02 34.094 7.836 1 94.69 212 THR A CA 1
ATOM 1703 C C . THR A 1 212 ? 4.324 33.625 6.57 1 94.69 212 THR A C 1
ATOM 1705 O O . THR A 1 212 ? 4.188 32.406 6.359 1 94.69 212 THR A O 1
ATOM 1708 N N . LEU A 1 213 ? 3.844 34.5 5.766 1 93.31 213 LEU A N 1
ATOM 1709 C CA . LEU A 1 213 ? 3.174 34.188 4.5 1 93.31 213 LEU A CA 1
ATOM 1710 C C . LEU A 1 213 ? 4.074 34.562 3.318 1 93.31 213 LEU A C 1
ATOM 1712 O O . LEU A 1 213 ? 4.234 35.719 2.982 1 93.31 213 LEU A O 1
ATOM 1716 N N . LYS A 1 214 ? 4.625 33.531 2.674 1 93.88 214 LYS A N 1
ATOM 1717 C CA . LYS A 1 214 ? 5.535 33.781 1.562 1 93.88 214 LYS A CA 1
ATOM 1718 C C . LYS A 1 214 ? 4.781 34.344 0.355 1 93.88 214 LYS A C 1
ATOM 1720 O O . LYS A 1 214 ? 3.588 34.062 0.188 1 93.88 214 LYS A O 1
ATOM 1725 N N . HIS A 1 215 ? 5.531 35.031 -0.482 1 88.44 215 HIS A N 1
ATOM 1726 C CA . HIS A 1 215 ? 4.895 35.688 -1.605 1 88.44 215 HIS A CA 1
ATOM 1727 C C . HIS A 1 215 ? 4.578 34.719 -2.732 1 88.44 215 HIS A C 1
ATOM 1729 O O . HIS A 1 215 ? 4.062 35.125 -3.779 1 88.44 215 HIS A O 1
ATOM 1735 N N . THR A 1 216 ? 4.812 33.438 -2.547 1 83.62 216 THR A N 1
ATOM 1736 C CA . THR A 1 216 ? 4.289 32.406 -3.439 1 83.62 216 THR A CA 1
ATOM 1737 C C . THR A 1 216 ? 2.771 32.312 -3.322 1 83.62 216 THR A C 1
ATOM 1739 O O . THR A 1 216 ? 2.109 31.75 -4.195 1 83.62 216 THR A O 1
ATOM 1742 N N . LEU A 1 217 ? 2.221 32.875 -2.248 1 89 217 LEU A N 1
ATOM 1743 C CA . LEU A 1 217 ? 0.785 32.875 -1.988 1 89 217 LEU A CA 1
ATOM 1744 C C . LEU A 1 217 ? 0.123 34.094 -2.605 1 89 217 LEU A C 1
ATOM 1746 O O . LEU A 1 217 ? 0.771 35.125 -2.791 1 89 217 LEU A O 1
ATOM 1750 N N . PRO A 1 218 ? -1.083 33.875 -3.043 1 81.81 218 PRO A N 1
ATOM 1751 C CA . PRO A 1 218 ? -1.81 35.094 -3.449 1 81.81 218 PRO A CA 1
ATOM 1752 C C . PRO A 1 218 ? -1.913 36.125 -2.328 1 81.81 218 PRO A C 1
ATOM 1754 O O . PRO A 1 218 ? -1.99 35.75 -1.152 1 81.81 218 PRO A O 1
ATOM 1757 N N . ARG A 1 219 ? -1.758 37.375 -2.814 1 73.69 219 ARG A N 1
ATOM 1758 C CA . ARG A 1 219 ? -1.755 38.438 -1.822 1 73.69 219 ARG A CA 1
ATOM 1759 C C . ARG A 1 219 ? -3.068 38.469 -1.047 1 73.69 219 ARG A C 1
ATOM 1761 O O . ARG A 1 219 ? -4.145 38.375 -1.638 1 73.69 219 ARG A O 1
ATOM 1768 N N . LEU A 1 220 ? -2.941 38.219 0.168 1 65.62 220 LEU A N 1
ATOM 1769 C CA . LEU A 1 220 ? -4.051 38.406 1.097 1 65.62 220 LEU A CA 1
ATOM 1770 C C . LEU A 1 220 ? -4.23 39.875 1.452 1 65.62 220 LEU A C 1
ATOM 1772 O O . LEU A 1 220 ? -3.312 40.5 1.978 1 65.62 220 LEU A O 1
ATOM 1776 N N . ASP A 1 221 ? -5.152 40.562 0.718 1 61.88 221 ASP A N 1
ATOM 1777 C CA . ASP A 1 221 ? -5.367 41.969 1.12 1 61.88 221 ASP A CA 1
ATOM 1778 C C . ASP A 1 221 ? -5.957 42.031 2.527 1 61.88 221 ASP A C 1
ATOM 1780 O O . ASP A 1 221 ? -7.164 41.844 2.711 1 61.88 221 ASP A O 1
ATOM 1784 N N . LEU A 1 222 ? -5.082 42.031 3.463 1 61.72 222 LEU A N 1
ATOM 1785 C CA . LEU A 1 222 ? -5.527 42.125 4.848 1 61.72 222 LEU A CA 1
ATOM 1786 C C . LEU A 1 222 ? -5.512 43.594 5.324 1 61.72 222 LEU A C 1
ATOM 1788 O O . LEU A 1 222 ? -5.438 43.844 6.523 1 61.72 222 LEU A O 1
ATOM 1792 N N . SER A 1 223 ? -5.363 44.438 4.285 1 57.31 223 SER A N 1
ATOM 1793 C CA . SER A 1 223 ? -5.242 45.844 4.613 1 57.31 223 SER A CA 1
ATOM 1794 C C . SER A 1 223 ? -6.344 46.312 5.57 1 57.31 223 SER A C 1
ATOM 1796 O O . SER A 1 223 ? -6.094 47.062 6.508 1 57.31 223 SER A O 1
ATOM 1798 N N . GLU A 1 224 ? -7.48 45.844 5.281 1 54.16 224 GLU A N 1
ATOM 1799 C CA . GLU A 1 224 ? -8.578 46.25 6.152 1 54.16 224 GLU A CA 1
ATOM 1800 C C . GLU A 1 224 ? -8.391 45.719 7.566 1 54.16 224 GLU A C 1
ATOM 1802 O O . GLU A 1 224 ? -8.719 46.375 8.547 1 54.16 224 GLU A O 1
ATOM 1807 N N . VAL A 1 225 ? -7.914 44.531 7.582 1 53.84 225 VAL A N 1
ATOM 1808 C CA . VAL A 1 225 ? -7.664 43.938 8.891 1 53.84 225 VAL A CA 1
ATOM 1809 C C . VAL A 1 225 ? -6.598 44.719 9.633 1 53.84 225 VAL A C 1
ATOM 1811 O O . VAL A 1 225 ? -6.719 44.969 10.836 1 53.84 225 VAL A O 1
ATOM 1814 N N . LEU A 1 226 ? -5.602 45.125 8.836 1 55.25 226 LEU A N 1
ATOM 1815 C CA . LEU A 1 226 ? -4.457 45.844 9.398 1 55.25 226 LEU A CA 1
ATOM 1816 C C . LEU A 1 226 ? -4.867 47.219 9.883 1 55.25 226 LEU A C 1
ATOM 1818 O O . LEU A 1 226 ? -4.367 47.688 10.906 1 55.25 226 LEU A O 1
ATOM 1822 N N . HIS A 1 227 ? -5.609 47.812 9.102 1 54.22 227 HIS A N 1
ATOM 1823 C CA . HIS A 1 227 ? -6.02 49.125 9.5 1 54.22 227 HIS A CA 1
ATOM 1824 C C . HIS A 1 227 ? -6.816 49.094 10.805 1 54.22 227 HIS A C 1
ATOM 1826 O O . HIS A 1 227 ? -6.68 50 11.641 1 54.22 227 HIS A O 1
ATOM 1832 N N . SER A 1 228 ? -7.594 48.25 10.875 1 48.97 228 SER A N 1
ATOM 1833 C CA . SER A 1 228 ? -8.383 48.156 12.102 1 48.97 228 SER A CA 1
ATOM 1834 C C . SER A 1 228 ? -7.508 47.75 13.289 1 48.97 228 SER A C 1
ATOM 1836 O O . SER A 1 228 ? -7.809 48.125 14.438 1 48.97 228 SER A O 1
ATOM 1838 N N . ALA A 1 229 ? -6.402 47.062 13 1 49.78 229 ALA A N 1
ATOM 1839 C CA . ALA A 1 229 ? -5.441 46.656 14.023 1 49.78 229 ALA A CA 1
ATOM 1840 C C . ALA A 1 229 ? -4.59 47.844 14.477 1 49.78 229 ALA A C 1
ATOM 1842 O O . ALA A 1 229 ? -4.094 47.844 15.609 1 49.78 229 ALA A O 1
ATOM 1843 N N . TYR A 1 230 ? -4.289 48.781 13.641 1 48.19 230 TYR A N 1
ATOM 1844 C CA . TYR A 1 230 ? -3.402 49.906 13.922 1 48.19 230 TYR A CA 1
ATOM 1845 C C . TYR A 1 230 ? -4.023 50.844 14.945 1 48.19 230 TYR A C 1
ATOM 1847 O O . TYR A 1 230 ? -3.332 51.688 15.523 1 48.19 230 TYR A O 1
ATOM 1855 N N . GLU A 1 231 ? -5.211 50.969 14.898 1 47.72 231 GLU A N 1
ATOM 1856 C CA . GLU A 1 231 ? -5.547 52.062 15.828 1 47.72 231 GLU A CA 1
ATOM 1857 C C . GLU A 1 231 ? -4.973 51.781 17.219 1 47.72 231 GLU A C 1
ATOM 1859 O O . GLU A 1 231 ? -4.629 52.719 17.953 1 47.72 231 GLU A O 1
ATOM 1864 N N . ASP A 1 232 ? -5.172 50.625 17.844 1 47.59 232 ASP A N 1
ATOM 1865 C CA . ASP A 1 232 ? -4.715 50.375 19.203 1 47.59 232 ASP A CA 1
ATOM 1866 C C . ASP A 1 232 ? -3.498 49.438 19.203 1 47.59 232 ASP A C 1
ATOM 1868 O O . ASP A 1 232 ? -3.207 48.781 18.203 1 47.59 232 ASP A O 1
ATOM 1872 N N . GLU A 1 233 ? -2.549 49.312 20.344 1 51.44 233 GLU A N 1
ATOM 1873 C CA . GLU A 1 233 ? -1.464 48.406 20.641 1 51.44 233 GLU A CA 1
ATOM 1874 C C . GLU A 1 233 ? -1.669 47.062 19.938 1 51.44 233 GLU A C 1
ATOM 1876 O O . GLU A 1 233 ? -2.408 46.219 20.406 1 51.44 233 GLU A O 1
ATOM 1881 N N . ALA A 1 234 ? -1.544 46.969 18.703 1 56.38 234 ALA A N 1
ATOM 1882 C CA . ALA A 1 234 ? -2.129 46.062 17.719 1 56.38 234 ALA A CA 1
ATOM 1883 C C . ALA A 1 234 ? -1.768 44.625 18.047 1 56.38 234 ALA A C 1
ATOM 1885 O O . ALA A 1 234 ? -0.587 44.281 18.125 1 56.38 234 ALA A O 1
ATOM 1886 N N . LEU A 1 235 ? -2.652 43.969 18.812 1 67.81 235 LEU A N 1
ATOM 1887 C CA . LEU A 1 235 ? -2.631 42.562 19.172 1 67.81 235 LEU A CA 1
ATOM 1888 C C . LEU A 1 235 ? -2.492 41.688 17.938 1 67.81 235 LEU A C 1
ATOM 1890 O O . LEU A 1 235 ? -2.049 40.531 18.031 1 67.81 235 LEU A O 1
ATOM 1894 N N . ILE A 1 236 ? -2.674 42.281 16.781 1 70.19 236 ILE A N 1
ATOM 1895 C CA . ILE A 1 236 ? -2.41 41.656 15.484 1 70.19 236 ILE A CA 1
ATOM 1896 C C . ILE A 1 236 ? -1.644 42.625 14.594 1 70.19 236 ILE A C 1
ATOM 1898 O O . ILE A 1 236 ? -2.07 43.781 14.391 1 70.19 236 ILE A O 1
ATOM 1902 N N . ARG A 1 237 ? -0.421 42.281 14.219 1 74.31 237 ARG A N 1
ATOM 1903 C CA . ARG A 1 237 ? 0.442 43.125 13.398 1 74.31 237 ARG A CA 1
ATOM 1904 C C . ARG A 1 237 ? 0.798 42.438 12.086 1 74.31 237 ARG A C 1
ATOM 1906 O O . ARG A 1 237 ? 1.062 41.219 12.062 1 74.31 237 ARG A O 1
ATOM 1913 N N . LEU A 1 238 ? 0.603 43.156 11.023 1 75.06 238 LEU A N 1
ATOM 1914 C CA . LEU A 1 238 ? 1.015 42.688 9.711 1 75.06 238 LEU A CA 1
ATOM 1915 C C . LEU A 1 238 ? 2.164 43.531 9.156 1 75.06 238 LEU A C 1
ATOM 1917 O O . LEU A 1 238 ? 2.096 44.75 9.148 1 75.06 238 LEU A O 1
ATOM 1921 N N . GLU A 1 239 ? 3.227 42.875 8.906 1 76.62 239 GLU A N 1
ATOM 1922 C CA . GLU A 1 239 ? 4.395 43.5 8.312 1 76.62 239 GLU A CA 1
ATOM 1923 C C . GLU A 1 239 ? 4.727 42.906 6.953 1 76.62 239 GLU A C 1
ATOM 1925 O O . GLU A 1 239 ? 4.914 41.688 6.832 1 76.62 239 GLU A O 1
ATOM 1930 N N . ALA A 1 240 ? 4.77 43.781 5.949 1 75.94 240 ALA A N 1
ATOM 1931 C CA . ALA A 1 240 ? 5.18 43.344 4.617 1 75.94 240 ALA A CA 1
ATOM 1932 C C . ALA A 1 240 ? 6.699 43.375 4.477 1 75.94 240 ALA A C 1
ATOM 1934 O O . ALA A 1 240 ? 7.344 44.375 4.84 1 75.94 240 ALA A O 1
ATOM 1935 N N . ARG A 1 241 ? 7.191 42.281 4.102 1 81.25 241 ARG A N 1
ATOM 1936 C CA . ARG A 1 241 ? 8.617 42.188 3.83 1 81.25 241 ARG A CA 1
ATOM 1937 C C . ARG A 1 241 ? 8.875 41.812 2.373 1 81.25 241 ARG A C 1
ATOM 1939 O O . ARG A 1 241 ? 7.938 41.688 1.587 1 81.25 241 ARG A O 1
ATOM 1946 N N . LYS A 1 242 ? 10.109 41.812 1.974 1 80.56 242 LYS A N 1
ATOM 1947 C CA . LYS A 1 242 ? 10.508 41.594 0.585 1 80.56 242 LYS A CA 1
ATOM 1948 C C . LYS A 1 242 ? 10.016 40.25 0.07 1 80.56 242 LYS A C 1
ATOM 1950 O O . LYS A 1 242 ? 9.508 40.156 -1.05 1 80.56 242 LYS A O 1
ATOM 1955 N N . GLU A 1 243 ? 10.133 39.281 0.943 1 85.88 243 GLU A N 1
ATOM 1956 C CA . GLU A 1 243 ? 9.859 37.938 0.428 1 85.88 243 GLU A CA 1
ATOM 1957 C C . GLU A 1 243 ? 8.617 37.344 1.08 1 85.88 243 GLU A C 1
ATOM 1959 O O . GLU A 1 243 ? 8.141 36.281 0.661 1 85.88 243 GLU A O 1
ATOM 1964 N N . ALA A 1 244 ? 8.102 38 2.119 1 89.62 244 ALA A N 1
ATOM 1965 C CA . ALA A 1 244 ? 6.961 37.438 2.846 1 89.62 244 ALA A CA 1
ATOM 1966 C C . ALA A 1 244 ? 6.254 38.531 3.666 1 89.62 244 ALA A C 1
ATOM 1968 O O . ALA A 1 244 ? 6.852 39.562 4.004 1 89.62 244 ALA A O 1
ATOM 1969 N N . ASP A 1 245 ? 5.039 38.281 3.887 1 85.31 245 ASP A N 1
ATOM 1970 C CA . ASP A 1 245 ? 4.297 39.031 4.879 1 85.31 245 ASP A CA 1
ATOM 1971 C C . ASP A 1 245 ? 4.32 38.344 6.238 1 85.31 245 ASP A C 1
ATOM 1973 O O . ASP A 1 245 ? 4.211 37.125 6.32 1 85.31 245 ASP A O 1
ATOM 1977 N N . ILE A 1 246 ? 4.496 39.156 7.219 1 89.06 246 ILE A N 1
ATOM 1978 C CA . ILE A 1 246 ? 4.562 38.625 8.57 1 89.06 246 ILE A CA 1
ATOM 1979 C C . ILE A 1 246 ? 3.334 39.062 9.367 1 89.06 246 ILE A C 1
ATOM 1981 O O . ILE A 1 246 ? 3.043 40.25 9.461 1 89.06 246 ILE A O 1
ATOM 1985 N N . LEU A 1 247 ? 2.633 38.094 9.859 1 86 247 LEU A N 1
ATOM 1986 C CA . LEU A 1 247 ? 1.485 38.344 10.727 1 86 247 LEU A CA 1
ATOM 1987 C C . LEU A 1 247 ? 1.782 37.875 12.156 1 86 247 LEU A C 1
ATOM 1989 O O . LEU A 1 247 ? 2.014 36.688 12.406 1 86 247 LEU A O 1
ATOM 1993 N N . ASP A 1 248 ? 1.789 38.844 13.055 1 88.19 248 ASP A N 1
ATOM 1994 C CA . ASP A 1 248 ? 2.006 38.531 14.469 1 88.19 248 ASP A CA 1
ATOM 1995 C C . ASP A 1 248 ? 0.712 38.688 15.266 1 88.19 248 ASP A C 1
ATOM 1997 O O . ASP A 1 248 ? 0.058 39.719 15.203 1 88.19 248 ASP A O 1
ATOM 2001 N N . ILE A 1 249 ? 0.368 37.656 15.984 1 84.31 249 ILE A N 1
ATOM 2002 C CA . ILE A 1 249 ? -0.841 37.625 16.797 1 84.31 249 ILE A CA 1
ATOM 2003 C C . ILE A 1 249 ? -0.478 37.344 18.25 1 84.31 249 ILE A C 1
ATOM 2005 O O . ILE A 1 249 ? 0.133 36.312 18.547 1 84.31 249 ILE A O 1
ATOM 2009 N N . THR A 1 250 ? -0.896 38.25 19.109 1 85.12 250 THR A N 1
ATOM 2010 C CA . THR A 1 250 ? -0.582 38.031 20.516 1 85.12 250 THR A CA 1
ATOM 2011 C C . THR A 1 250 ? -1.612 37.125 21.188 1 85.12 250 THR A C 1
ATOM 2013 O O . THR A 1 250 ? -2.768 37.094 20.75 1 85.12 250 THR A O 1
ATOM 2016 N N . GLY A 1 251 ? -1.122 36.375 22.172 1 81.81 251 GLY A N 1
ATOM 2017 C CA . GLY A 1 251 ? -2.008 35.5 22.922 1 81.81 251 GLY A CA 1
ATOM 2018 C C . GLY A 1 251 ? -3.029 36.25 23.766 1 81.81 251 GLY A C 1
ATOM 2019 O O . GLY A 1 251 ? -4.039 35.656 24.172 1 81.81 251 GLY A O 1
ATOM 2020 N N . ASN A 1 252 ? -2.832 37.438 24.016 1 76.62 252 ASN A N 1
ATOM 2021 C CA . ASN A 1 252 ? -3.713 38.25 24.859 1 76.62 252 ASN A CA 1
ATOM 2022 C C . ASN A 1 252 ? -4.742 39 24.016 1 76.62 252 ASN A C 1
ATOM 2024 O O . ASN A 1 252 ? -5.348 39.969 24.5 1 76.62 252 ASN A O 1
ATOM 2028 N N . VAL A 1 253 ? -4.902 38.531 22.906 1 75.31 253 VAL A N 1
ATOM 2029 C CA . VAL A 1 253 ? -5.887 39.156 22.031 1 75.31 253 VAL A CA 1
ATOM 2030 C C . VAL A 1 253 ? -7.27 39.094 22.672 1 75.31 253 VAL A C 1
ATOM 2032 O O . VAL A 1 253 ? -7.652 38.062 23.219 1 75.31 253 VAL A O 1
ATOM 2035 N N . ARG A 1 254 ? -7.965 40.156 22.719 1 73.94 254 ARG A N 1
ATOM 2036 C CA . ARG A 1 254 ? -9.328 40.188 23.234 1 73.94 254 ARG A CA 1
ATOM 2037 C C . ARG A 1 254 ? -10.289 39.438 22.312 1 73.94 254 ARG A C 1
ATOM 2039 O O . ARG A 1 254 ? -10.102 39.438 21.094 1 73.94 254 ARG A O 1
ATOM 2046 N N . PRO A 1 255 ? -11.195 38.875 22.875 1 75.12 255 PRO A N 1
ATOM 2047 C CA . PRO A 1 255 ? -12.172 38.125 22.078 1 75.12 255 PRO A CA 1
ATOM 2048 C C . PRO A 1 255 ? -12.766 38.969 20.953 1 75.12 255 PRO A C 1
ATOM 2050 O O . PRO A 1 255 ? -12.945 38.469 19.828 1 75.12 255 PRO A O 1
ATOM 2053 N N . GLU A 1 256 ? -13 40.281 21.219 1 73.75 256 GLU A N 1
ATOM 2054 C CA . GLU A 1 256 ? -13.633 41.125 20.234 1 73.75 256 GLU A CA 1
ATOM 2055 C C . GLU A 1 256 ? -12.727 41.344 19.016 1 73.75 256 GLU A C 1
ATOM 2057 O O . GLU A 1 256 ? -13.203 41.375 17.875 1 73.75 256 GLU A O 1
ATOM 2062 N N . GLN A 1 257 ? -11.5 41.5 19.219 1 72.81 257 GLN A N 1
ATOM 2063 C CA . GLN A 1 257 ? -10.539 41.688 18.141 1 72.81 257 GLN A CA 1
ATOM 2064 C C . GLN A 1 257 ? -10.398 40.406 17.312 1 72.81 257 GLN A C 1
ATOM 2066 O O . GLN A 1 257 ? -10.344 40.438 16.078 1 72.81 257 GLN A O 1
ATOM 2071 N N . ALA A 1 258 ? -10.297 39.312 18.031 1 75.38 258 ALA A N 1
ATOM 2072 C CA . ALA A 1 258 ? -10.211 38.031 17.344 1 75.38 258 ALA A CA 1
ATOM 2073 C C . ALA A 1 258 ? -11.438 37.812 16.453 1 75.38 258 ALA A C 1
ATOM 2075 O O . ALA A 1 258 ? -11.305 37.344 15.312 1 75.38 258 ALA A O 1
ATOM 2076 N N . GLN A 1 259 ? -12.539 38.156 16.969 1 75.44 259 GLN A N 1
ATOM 2077 C CA . GLN A 1 259 ? -13.789 37.969 16.234 1 75.44 259 GLN A CA 1
ATOM 2078 C C . GLN A 1 259 ? -13.82 38.844 14.984 1 75.44 259 GLN A C 1
ATOM 2080 O O . GLN A 1 259 ? -14.328 38.438 13.938 1 75.44 259 GLN A O 1
ATOM 2085 N N . THR A 1 260 ? -13.359 40.031 15.141 1 73.94 260 THR A N 1
ATOM 2086 C CA . THR A 1 260 ? -13.32 40.938 13.992 1 73.94 260 THR A CA 1
ATOM 2087 C C . THR A 1 260 ? -12.445 40.344 12.883 1 73.94 260 THR A C 1
ATOM 2089 O O . THR A 1 260 ? -12.828 40.344 11.711 1 73.94 260 THR A O 1
ATOM 2092 N N . PHE A 1 261 ? -11.297 39.938 13.273 1 74.38 261 PHE A N 1
ATOM 2093 C CA . PHE A 1 261 ? -10.383 39.312 12.312 1 74.38 261 PHE A CA 1
ATOM 2094 C C . PHE A 1 261 ? -11.023 38.094 11.656 1 74.38 261 PHE A C 1
ATOM 2096 O O . PHE A 1 261 ? -10.953 37.938 10.438 1 74.38 261 PHE A O 1
ATOM 2103 N N . GLU A 1 262 ? -11.594 37.281 12.453 1 78.19 262 GLU A N 1
ATOM 2104 C CA . GLU A 1 262 ? -12.289 36.125 11.938 1 78.19 262 GLU A CA 1
ATOM 2105 C C . GLU A 1 262 ? -13.367 36.5 10.93 1 78.19 262 GLU A C 1
ATOM 2107 O O . GLU A 1 262 ? -13.5 35.875 9.883 1 78.19 262 GLU A O 1
ATOM 2112 N N . ARG A 1 263 ? -14.094 37.5 11.25 1 75.62 263 ARG A N 1
ATOM 2113 C CA . ARG A 1 263 ? -15.172 37.969 10.383 1 75.62 263 ARG A CA 1
ATOM 2114 C C . ARG A 1 263 ? -14.625 38.375 9.023 1 75.62 263 ARG A C 1
ATOM 2116 O O . ARG A 1 263 ? -15.234 38.094 7.988 1 75.62 263 ARG A O 1
ATOM 2123 N N . ILE A 1 264 ? -13.562 39.031 9.039 1 73.88 264 ILE A N 1
ATOM 2124 C CA . ILE A 1 264 ? -12.945 39.469 7.797 1 73.88 264 ILE A CA 1
ATOM 2125 C C . ILE A 1 264 ? -12.578 38.25 6.938 1 73.88 264 ILE A C 1
ATOM 2127 O O . ILE A 1 264 ? -12.852 38.25 5.734 1 73.88 264 ILE A O 1
ATOM 2131 N N . ILE A 1 265 ? -11.938 37.312 7.574 1 77.38 265 ILE A N 1
ATOM 2132 C CA . ILE A 1 265 ? -11.531 36.125 6.848 1 77.38 265 ILE A CA 1
ATOM 2133 C C . ILE A 1 265 ? -12.766 35.406 6.305 1 77.38 265 ILE A C 1
ATOM 2135 O O . ILE A 1 265 ? -12.781 34.969 5.148 1 77.38 265 ILE A O 1
ATOM 2139 N N . TRP A 1 266 ? -13.758 35.406 7.102 1 76.69 266 TRP A N 1
ATOM 2140 C CA . TRP A 1 266 ? -14.992 34.75 6.688 1 76.69 266 TRP A CA 1
ATOM 2141 C C . TRP A 1 266 ? -15.625 35.469 5.496 1 76.69 266 TRP A C 1
ATOM 2143 O O . TRP A 1 266 ? -16.109 34.812 4.562 1 76.69 266 TRP A O 1
ATOM 2153 N N . GLU A 1 267 ? -15.617 36.656 5.59 1 75.25 267 GLU A N 1
ATOM 2154 C CA . GLU A 1 267 ? -16.172 37.438 4.5 1 75.25 267 GLU A CA 1
ATOM 2155 C C . GLU A 1 267 ? -15.43 37.188 3.193 1 75.25 267 GLU A C 1
ATOM 2157 O O . GLU A 1 267 ? -16.047 37.125 2.127 1 75.25 267 GLU A O 1
ATOM 2162 N N . HIS A 1 268 ? -14.18 37.062 3.318 1 74.31 268 HIS A N 1
ATOM 2163 C CA . HIS A 1 268 ? -13.367 36.844 2.133 1 74.31 268 HIS A CA 1
ATOM 2164 C C . HIS A 1 268 ? -13.57 35.438 1.597 1 74.31 268 HIS A C 1
ATOM 2166 O O . HIS A 1 268 ? -13.453 35.188 0.392 1 74.31 268 HIS A O 1
ATOM 2172 N N . LEU A 1 269 ? -13.836 34.531 2.48 1 76.44 269 LEU A N 1
ATOM 2173 C CA . LEU A 1 269 ? -14.094 33.156 2.078 1 76.44 269 LEU A CA 1
ATOM 2174 C C . LEU A 1 269 ? -15.453 33.031 1.402 1 76.44 269 LEU A C 1
ATOM 2176 O O . LEU A 1 269 ? -15.617 32.25 0.456 1 76.44 269 LEU A O 1
ATOM 2180 N N . GLY A 1 270 ? -16.344 33.812 1.841 1 70.25 270 GLY A N 1
ATOM 2181 C CA . GLY A 1 270 ? -17.672 33.844 1.24 1 70.25 270 GLY A CA 1
ATOM 2182 C C . GLY A 1 270 ? -18.344 32.5 1.184 1 70.25 270 GLY A C 1
ATOM 2183 O O . GLY A 1 270 ? -18.406 31.781 2.193 1 70.25 270 GLY A O 1
ATOM 2184 N N . HIS A 1 271 ? -18.891 32.188 -0.02 1 69.44 271 HIS A N 1
ATOM 2185 C CA . HIS A 1 271 ? -19.688 30.984 -0.225 1 69.44 271 HIS A CA 1
ATOM 2186 C C . HIS A 1 271 ? -18.812 29.734 -0.149 1 69.44 271 HIS A C 1
ATOM 2188 O O . HIS A 1 271 ? -19.328 28.641 0.059 1 69.44 271 HIS A O 1
ATOM 2194 N N . HIS A 1 272 ? -17.547 29.922 -0.252 1 69.56 272 HIS A N 1
ATOM 2195 C CA . HIS A 1 272 ? -16.641 28.781 -0.269 1 69.56 272 HIS A CA 1
ATOM 2196 C C . HIS A 1 272 ? -16.516 28.156 1.119 1 69.56 272 HIS A C 1
ATOM 2198 O O . HIS A 1 272 ? -16.078 27.016 1.255 1 69.56 272 HIS A O 1
ATOM 2204 N N . ALA A 1 273 ? -16.938 29 2.092 1 68.75 273 ALA A N 1
ATOM 2205 C CA . ALA A 1 273 ? -16.781 28.516 3.465 1 68.75 273 ALA A CA 1
ATOM 2206 C C . ALA A 1 273 ? -18.125 28.125 4.062 1 68.75 273 ALA A C 1
ATOM 2208 O O . ALA A 1 273 ? -18.25 27.969 5.281 1 68.75 273 ALA A O 1
ATOM 2209 N N . GLU A 1 274 ? -19.016 28.078 3.201 1 69.56 274 GLU A N 1
ATOM 2210 C CA . GLU A 1 274 ? -20.359 27.766 3.695 1 69.56 274 GLU A CA 1
ATOM 2211 C C . GLU A 1 274 ? -20.375 26.453 4.453 1 69.56 274 GLU A C 1
ATOM 2213 O O . GLU A 1 274 ? -21.188 26.266 5.363 1 69.56 274 GLU A O 1
ATOM 2218 N N . HIS A 1 275 ? -19.422 25.703 4.207 1 69.62 275 HIS A N 1
ATOM 2219 C CA . HIS A 1 275 ? -19.453 24.375 4.801 1 69.62 275 HIS A CA 1
ATOM 2220 C C . HIS A 1 275 ? -18.484 24.25 5.965 1 69.62 275 HIS A C 1
ATOM 2222 O O . HIS A 1 275 ? -18.375 23.203 6.594 1 69.62 275 HIS A O 1
ATOM 2228 N N . PHE A 1 276 ? -17.844 25.375 6.199 1 76.44 276 PHE A N 1
ATOM 2229 C CA . PHE A 1 276 ? -16.906 25.359 7.316 1 76.44 276 PHE A CA 1
ATOM 2230 C C . PHE A 1 276 ? -17.641 25.484 8.648 1 76.44 276 PHE A C 1
ATOM 2232 O O . PHE A 1 276 ? -18.656 26.188 8.734 1 76.44 276 PHE A O 1
ATOM 2239 N N . ASP A 1 277 ? -17.203 24.734 9.688 1 71.25 277 ASP A N 1
ATOM 2240 C CA . ASP A 1 277 ? -17.75 24.875 11.031 1 71.25 277 ASP A CA 1
ATOM 2241 C C . ASP A 1 277 ? -16.906 25.828 11.875 1 71.25 277 ASP A C 1
ATOM 2243 O O . ASP A 1 277 ? -15.875 25.422 12.43 1 71.25 277 ASP A O 1
ATOM 2247 N N . PRO A 1 278 ? -17.359 27.078 12.008 1 67.75 278 PRO A N 1
ATOM 2248 C CA . PRO A 1 278 ? -16.578 28.078 12.727 1 67.75 278 PRO A CA 1
ATOM 2249 C C . PRO A 1 278 ? -16.453 27.766 14.219 1 67.75 278 PRO A C 1
ATOM 2251 O O . PRO A 1 278 ? -15.562 28.297 14.891 1 67.75 278 PRO A O 1
ATOM 2254 N N . SER A 1 279 ? -17.391 26.891 14.742 1 64.88 279 SER A N 1
ATOM 2255 C CA . SER A 1 279 ? -17.406 26.625 16.172 1 64.88 279 SER A CA 1
ATOM 2256 C C . SER A 1 279 ? -16.219 25.766 16.594 1 64.88 279 SER A C 1
ATOM 2258 O O . SER A 1 279 ? -15.875 25.703 17.766 1 64.88 279 SER A O 1
ATOM 2260 N N . LEU A 1 280 ? -15.484 25.312 15.586 1 63.16 280 LEU A N 1
ATOM 2261 C CA . LEU A 1 280 ? -14.414 24.375 15.898 1 63.16 280 LEU A CA 1
ATOM 2262 C C . LEU A 1 280 ? -13.055 25.047 15.766 1 63.16 280 LEU A C 1
ATOM 2264 O O . LEU A 1 280 ? -12.023 24.406 16.016 1 63.16 280 LEU A O 1
ATOM 2268 N N . VAL A 1 281 ? -13.07 26.312 15.391 1 64.56 281 VAL A N 1
ATOM 2269 C CA . VAL A 1 281 ? -11.828 27.047 15.203 1 64.56 281 VAL A CA 1
ATOM 2270 C C . VAL A 1 281 ? -11.148 27.266 16.547 1 64.56 281 VAL A C 1
ATOM 2272 O O . VAL A 1 281 ? -11.797 27.656 17.516 1 64.56 281 VAL A O 1
ATOM 2275 N N . GLY A 1 282 ? -9.875 26.906 16.625 1 63.56 282 GLY A N 1
ATOM 2276 C CA . GLY A 1 282 ? -9.055 27.219 17.781 1 63.56 282 GLY A CA 1
ATOM 2277 C C . GLY A 1 282 ? -9.141 26.172 18.875 1 63.56 282 GLY A C 1
ATOM 2278 O O . GLY A 1 282 ? -8.555 26.328 19.938 1 63.56 282 GLY A O 1
ATOM 2279 N N . THR A 1 283 ? -10.055 25.156 18.641 1 54.56 283 THR A N 1
ATOM 2280 C CA . THR A 1 283 ? -10.172 24.141 19.672 1 54.56 283 THR A CA 1
ATOM 2281 C C . THR A 1 283 ? -8.914 23.281 19.719 1 54.56 283 THR A C 1
ATOM 2283 O O . THR A 1 283 ? -8.43 22.812 18.688 1 54.56 283 THR A O 1
ATOM 2286 N N . PHE A 1 284 ? -8.047 23.484 20.906 1 47.88 284 PHE A N 1
ATOM 2287 C CA . PHE A 1 284 ? -6.863 22.672 21.172 1 47.88 284 PHE A CA 1
ATOM 2288 C C . PHE A 1 284 ? -7.094 21.75 22.359 1 47.88 284 PHE A C 1
ATOM 2290 O O . PHE A 1 284 ? -7.805 22.109 23.297 1 47.88 284 PHE A O 1
ATOM 2297 N N . TRP A 1 285 ? -6.73 20.422 22.297 1 47.44 285 TRP A N 1
ATOM 2298 C CA . TRP A 1 285 ? -6.742 19.344 23.266 1 47.44 285 TRP A CA 1
ATOM 2299 C C . TRP A 1 285 ? -8.172 18.938 23.625 1 47.44 285 TRP A C 1
ATOM 2301 O O . TRP A 1 285 ? -9.125 19.609 23.234 1 47.44 285 TRP A O 1
ATOM 2311 N N . ASP A 1 286 ? -8.344 17.906 24.531 1 43.25 286 ASP A N 1
ATOM 2312 C CA . ASP A 1 286 ? -9.539 17.281 25.094 1 43.25 286 ASP A CA 1
ATOM 2313 C C . ASP A 1 286 ? -10.445 18.328 25.734 1 43.25 286 ASP A C 1
ATOM 2315 O O . ASP A 1 286 ? -10.477 18.469 26.953 1 43.25 286 ASP A O 1
ATOM 2319 N N . LYS A 1 287 ? -11.359 19.141 25.094 1 49.69 287 LYS A N 1
ATOM 2320 C CA . LYS A 1 287 ? -12.672 19.703 25.406 1 49.69 287 LYS A CA 1
ATOM 2321 C C . LYS A 1 287 ? -12.562 21.062 26.047 1 49.69 287 LYS A C 1
ATOM 2323 O O . LYS A 1 287 ? -13.57 21.75 26.25 1 49.69 287 LYS A O 1
ATOM 2328 N N . ALA A 1 288 ? -11.086 21.609 26.547 1 49.53 288 ALA A N 1
ATOM 2329 C CA . ALA A 1 288 ? -11.398 22.656 27.516 1 49.53 288 ALA A CA 1
ATOM 2330 C C . ALA A 1 288 ? -10.727 23.969 27.141 1 49.53 288 ALA A C 1
ATOM 2332 O O . ALA A 1 288 ? -10.977 25 27.75 1 49.53 288 ALA A O 1
ATOM 2333 N N . GLY A 1 289 ? -9.828 24.125 26.047 1 59.69 289 GLY A N 1
ATOM 2334 C CA . GLY A 1 289 ? -9.289 25.484 25.953 1 59.69 289 GLY A CA 1
ATOM 2335 C C . GLY A 1 289 ? -9.312 26.047 24.547 1 59.69 289 GLY A C 1
ATOM 2336 O O . GLY A 1 289 ? -9.391 25.297 23.578 1 59.69 289 GLY A O 1
ATOM 2337 N N . GLN A 1 290 ? -9.75 27.375 24.5 1 69.12 290 GLN A N 1
ATOM 2338 C CA . GLN A 1 290 ? -9.766 28.078 23.219 1 69.12 290 GLN A CA 1
ATOM 2339 C C . GLN A 1 290 ? -8.555 29 23.078 1 69.12 290 GLN A C 1
ATOM 2341 O O . GLN A 1 290 ? -8.18 29.672 24.047 1 69.12 290 GLN A O 1
ATOM 2346 N N . SER A 1 291 ? -7.699 28.766 22.078 1 80.12 291 SER A N 1
ATOM 2347 C CA . SER A 1 291 ? -6.586 29.641 21.719 1 80.12 291 SER A CA 1
ATOM 2348 C C . SER A 1 291 ? -6.91 30.469 20.469 1 80.12 291 SER A C 1
ATOM 2350 O O . SER A 1 291 ? -7.066 29.922 19.375 1 80.12 291 SER A O 1
ATOM 2352 N N . TYR A 1 292 ? -6.965 31.766 20.672 1 81.31 292 TYR A N 1
ATOM 2353 C CA . TYR A 1 292 ? -7.293 32.625 19.547 1 81.31 292 TYR A CA 1
ATOM 2354 C C . TYR A 1 292 ? -6.184 32.594 18.5 1 81.31 292 TYR A C 1
ATOM 2356 O O . TYR A 1 292 ? -6.449 32.469 17.297 1 81.31 292 TYR A O 1
ATOM 2364 N N . PRO A 1 293 ? -4.898 32.625 18.953 1 85.12 293 PRO A N 1
ATOM 2365 C CA . PRO A 1 293 ? -3.834 32.5 17.953 1 85.12 293 PRO A CA 1
ATOM 2366 C C . PRO A 1 293 ? -3.916 31.234 17.141 1 85.12 293 PRO A C 1
ATOM 2368 O O . PRO A 1 293 ? -3.717 31.25 15.922 1 85.12 293 PRO A O 1
ATOM 2371 N N . LEU A 1 294 ? -4.219 30.156 17.797 1 88.12 294 LEU A N 1
ATOM 2372 C CA . LEU A 1 294 ? -4.371 28.891 17.094 1 88.12 294 LEU A CA 1
ATOM 2373 C C . LEU A 1 294 ? -5.559 28.953 16.141 1 88.12 294 LEU A C 1
ATOM 2375 O O . LEU A 1 294 ? -5.461 28.5 14.992 1 88.12 294 LEU A O 1
ATOM 2379 N N . ALA A 1 295 ? -6.656 29.469 16.594 1 84.56 295 ALA A N 1
ATOM 2380 C CA . ALA A 1 295 ? -7.867 29.578 15.781 1 84.56 295 ALA A CA 1
ATOM 2381 C C . ALA A 1 295 ? -7.605 30.391 14.516 1 84.56 295 ALA A C 1
ATOM 2383 O O . ALA A 1 295 ? -7.996 30 13.422 1 84.56 295 ALA A O 1
ATOM 2384 N N . LEU A 1 296 ? -6.969 31.484 14.703 1 84.06 296 LEU A N 1
ATOM 2385 C CA . LEU A 1 296 ? -6.695 32.375 13.578 1 84.06 296 LEU A CA 1
ATOM 2386 C C . LEU A 1 296 ? -5.719 31.719 12.602 1 84.06 296 LEU A C 1
ATOM 2388 O O . LEU A 1 296 ? -5.844 31.891 11.383 1 84.06 296 LEU A O 1
ATOM 2392 N N . THR A 1 297 ? -4.734 31.016 13.156 1 89.69 297 THR A N 1
ATOM 2393 C CA . THR A 1 297 ? -3.809 30.281 12.305 1 89.69 297 THR A CA 1
ATOM 2394 C C . THR A 1 297 ? -4.559 29.281 11.43 1 89.69 297 THR A C 1
ATOM 2396 O O . THR A 1 297 ? -4.34 29.219 10.219 1 89.69 297 THR A O 1
ATOM 2399 N N . GLN A 1 298 ? -5.449 28.531 12.016 1 89.31 298 GLN A N 1
ATOM 2400 C CA . GLN A 1 298 ? -6.246 27.547 11.305 1 89.31 298 GLN A CA 1
ATOM 2401 C C . GLN A 1 298 ? -7.117 28.219 10.234 1 89.31 298 GLN A C 1
ATOM 2403 O O . GLN A 1 298 ? -7.234 27.703 9.117 1 89.31 298 GLN A O 1
ATOM 2408 N N . LEU A 1 299 ? -7.688 29.312 10.555 1 85.12 299 LEU A N 1
ATOM 2409 C CA . LEU A 1 299 ? -8.547 30.047 9.633 1 85.12 299 LEU A CA 1
ATOM 2410 C C . LEU A 1 299 ? -7.742 30.578 8.445 1 85.12 299 LEU A C 1
ATOM 2412 O O . LEU A 1 299 ? -8.234 30.562 7.312 1 85.12 299 LEU A O 1
ATOM 2416 N N . ILE A 1 300 ? -6.609 31.016 8.734 1 87.19 300 ILE A N 1
ATOM 2417 C CA . ILE A 1 300 ? -5.75 31.547 7.672 1 87.19 300 ILE A CA 1
ATOM 2418 C C . ILE A 1 300 ? -5.371 30.422 6.715 1 87.19 300 ILE A C 1
ATOM 2420 O O . ILE A 1 300 ? -5.395 30.594 5.496 1 87.19 300 ILE A O 1
ATOM 2424 N N . ILE A 1 301 ? -5.02 29.328 7.281 1 90.31 301 ILE A N 1
ATOM 2425 C CA . ILE A 1 301 ? -4.68 28.172 6.453 1 90.31 301 ILE A CA 1
ATOM 2426 C C . ILE A 1 301 ? -5.883 27.766 5.605 1 90.31 301 ILE A C 1
ATOM 2428 O O . ILE A 1 301 ? -5.754 27.531 4.402 1 90.31 301 ILE A O 1
ATOM 2432 N N . ALA A 1 302 ? -7.016 27.703 6.211 1 85.19 302 ALA A N 1
ATOM 2433 C CA . ALA A 1 302 ? -8.242 27.375 5.488 1 85.19 302 ALA A CA 1
ATOM 2434 C C . ALA A 1 302 ? -8.516 28.391 4.379 1 85.19 302 ALA A C 1
ATOM 2436 O O . ALA A 1 302 ? -8.938 28.016 3.279 1 85.19 302 ALA A O 1
ATOM 2437 N N . TYR A 1 303 ? -8.266 29.625 4.703 1 83.44 303 TYR A N 1
ATOM 2438 C CA . TYR A 1 303 ? -8.438 30.672 3.717 1 83.44 303 TYR A CA 1
ATOM 2439 C C . TYR A 1 303 ? -7.578 30.422 2.484 1 83.44 303 TYR A C 1
ATOM 2441 O O . TYR A 1 303 ? -8.07 30.469 1.354 1 83.44 303 TYR A O 1
ATOM 2449 N N . TYR A 1 304 ? -6.387 30.141 2.715 1 88.44 304 TYR A N 1
ATOM 2450 C CA . TYR A 1 304 ? -5.484 29.938 1.588 1 88.44 304 TYR A CA 1
ATOM 2451 C C . TYR A 1 304 ? -5.809 28.641 0.856 1 88.44 304 TYR A C 1
ATOM 2453 O O . TYR A 1 304 ? -5.609 28.531 -0.357 1 88.44 304 TYR A O 1
ATOM 2461 N N . LEU A 1 305 ? -6.293 27.672 1.567 1 85.38 305 LEU A N 1
ATOM 2462 C CA . LEU A 1 305 ? -6.734 26.453 0.904 1 85.38 305 LEU A CA 1
ATOM 2463 C C . LEU A 1 305 ? -7.824 26.766 -0.119 1 85.38 305 LEU A C 1
ATOM 2465 O O . LEU A 1 305 ? -7.766 26.281 -1.255 1 85.38 305 LEU A O 1
ATOM 2469 N N . VAL A 1 306 ? -8.719 27.531 0.238 1 79.62 306 VAL A N 1
ATOM 2470 C CA . VAL A 1 306 ? -9.844 27.875 -0.627 1 79.62 306 VAL A CA 1
ATOM 2471 C C . VAL A 1 306 ? -9.359 28.75 -1.779 1 79.62 306 VAL A C 1
ATOM 2473 O O . VAL A 1 306 ? -9.688 28.5 -2.941 1 79.62 306 VAL A O 1
ATOM 2476 N N . LYS A 1 307 ? -8.57 29.719 -1.438 1 81.12 307 LYS A N 1
ATOM 2477 C CA . LYS A 1 307 ? -8.102 30.656 -2.447 1 81.12 307 LYS A CA 1
ATOM 2478 C C . LYS A 1 307 ? -7.223 29.969 -3.486 1 81.12 307 LYS A C 1
ATOM 2480 O O . LYS A 1 307 ? -7.355 30.219 -4.688 1 81.12 307 LYS A O 1
ATOM 2485 N N . MET A 1 308 ? -6.352 29.219 -2.984 1 82.06 308 MET A N 1
ATOM 2486 C CA . MET A 1 308 ? -5.457 28.5 -3.893 1 82.06 308 MET A CA 1
ATOM 2487 C C . MET A 1 308 ? -6.23 27.531 -4.77 1 82.06 308 MET A C 1
ATOM 2489 O O . MET A 1 308 ? -5.895 27.344 -5.941 1 82.06 308 MET A O 1
ATOM 2493 N N . ARG A 1 309 ? -7.168 26.875 -4.246 1 77.81 309 ARG A N 1
ATOM 2494 C CA . ARG A 1 309 ? -8.023 25.984 -5.027 1 77.81 309 ARG A CA 1
ATOM 2495 C C . ARG A 1 309 ? -8.719 26.75 -6.152 1 77.81 309 ARG A C 1
ATOM 2497 O O . ARG A 1 309 ? -8.766 26.281 -7.293 1 77.81 309 ARG A O 1
ATOM 2504 N N . GLU A 1 310 ? -9.234 27.859 -5.801 1 75.38 310 GLU A N 1
ATOM 2505 C CA . GLU A 1 310 ? -9.914 28.688 -6.793 1 75.38 310 GLU A CA 1
ATOM 2506 C C . GLU A 1 310 ? -8.953 29.109 -7.906 1 75.38 310 GLU A C 1
ATOM 2508 O O . GLU A 1 310 ? -9.32 29.078 -9.086 1 75.38 310 GLU A O 1
ATOM 2513 N N . LEU A 1 311 ? -7.832 29.453 -7.461 1 75.81 311 LEU A N 1
ATOM 2514 C CA . LEU A 1 311 ? -6.824 29.844 -8.438 1 75.81 311 LEU A CA 1
ATOM 2515 C C . LEU A 1 311 ? -6.457 28.672 -9.344 1 75.81 311 LEU A C 1
ATOM 2517 O O . LEU A 1 311 ? -6.27 28.844 -10.547 1 75.81 311 LEU A O 1
ATOM 2521 N N . ALA A 1 312 ? -6.32 27.531 -8.758 1 73.69 312 ALA A N 1
ATOM 2522 C CA . ALA A 1 312 ? -5.992 26.344 -9.531 1 73.69 312 ALA A CA 1
ATOM 2523 C C . ALA A 1 312 ? -7.09 26.031 -10.539 1 73.69 312 ALA A C 1
ATOM 2525 O O . ALA A 1 312 ? -6.801 25.609 -11.664 1 73.69 312 ALA A O 1
ATOM 2526 N N . ILE A 1 313 ? -8.266 26.156 -10.195 1 70.88 313 ILE A N 1
ATOM 2527 C CA . ILE A 1 313 ? -9.406 25.938 -11.078 1 70.88 313 ILE A CA 1
ATOM 2528 C C . ILE A 1 313 ? -9.391 26.953 -12.211 1 70.88 313 ILE A C 1
ATOM 2530 O O . ILE A 1 313 ? -9.578 26.594 -13.375 1 70.88 313 ILE A O 1
ATOM 2534 N N . GLU A 1 314 ? -9.172 28.141 -11.82 1 73.31 314 GLU A N 1
ATOM 2535 C CA . GLU A 1 314 ? -9.133 29.219 -12.805 1 73.31 314 GLU A CA 1
ATOM 2536 C C . GLU A 1 314 ? -8.039 28.984 -13.844 1 73.31 314 GLU A C 1
ATOM 2538 O O . GLU A 1 314 ? -8.227 29.297 -15.023 1 73.31 314 GLU A O 1
ATOM 2543 N N . ARG A 1 315 ? -6.969 28.422 -13.375 1 72.62 315 ARG A N 1
ATOM 2544 C CA . ARG A 1 315 ? -5.828 28.203 -14.258 1 72.62 315 ARG A CA 1
ATOM 2545 C C . ARG A 1 315 ? -5.965 26.875 -15 1 72.62 315 ARG A C 1
ATOM 2547 O O . ARG A 1 315 ? -5.109 26.516 -15.812 1 72.62 315 ARG A O 1
ATOM 2554 N N . GLY A 1 316 ? -7.039 26.141 -14.812 1 63.25 316 GLY A N 1
ATOM 2555 C CA . GLY A 1 316 ? -7.312 24.906 -15.508 1 63.25 316 GLY A CA 1
ATOM 2556 C C . GLY A 1 316 ? -6.527 23.734 -14.961 1 63.25 316 GLY A C 1
ATOM 2557 O O . GLY A 1 316 ? -6.41 22.688 -15.617 1 63.25 316 GLY A O 1
ATOM 2558 N N . HIS A 1 317 ? -5.84 23.984 -13.914 1 59.56 317 HIS A N 1
ATOM 2559 C CA . HIS A 1 317 ? -5.023 22.906 -13.352 1 59.56 317 HIS A CA 1
ATOM 2560 C C . HIS A 1 317 ? -5.887 21.891 -12.617 1 59.56 317 HIS A C 1
ATOM 2562 O O . HIS A 1 317 ? -5.461 20.75 -12.398 1 59.56 317 HIS A O 1
ATOM 2568 N N . LEU A 1 318 ? -6.93 22.375 -12.102 1 56.28 318 LEU A N 1
ATOM 2569 C CA . LEU A 1 318 ? -7.91 21.516 -11.445 1 56.28 318 LEU A CA 1
ATOM 2570 C C . LEU A 1 318 ? -9.258 21.578 -12.156 1 56.28 318 LEU A C 1
ATOM 2572 O O . LEU A 1 318 ? -9.72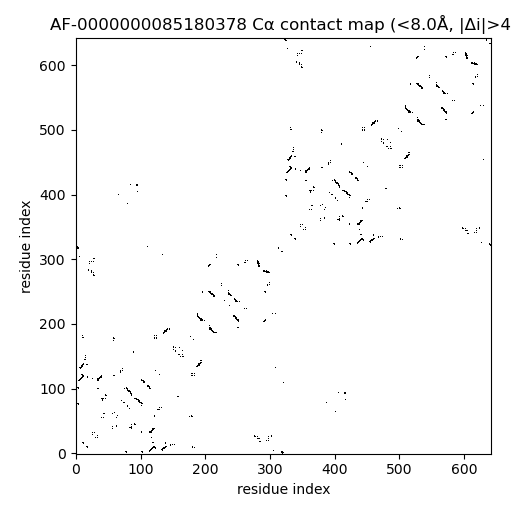7 22.672 -12.492 1 56.28 318 LEU A O 1
ATOM 2576 N N . ARG A 1 319 ? -9.656 20.594 -12.891 1 46.94 319 ARG A N 1
ATOM 2577 C CA . ARG A 1 319 ? -10.961 20.656 -13.531 1 46.94 319 ARG A CA 1
ATOM 2578 C C . ARG A 1 319 ? -12.086 20.516 -12.5 1 46.94 319 ARG A C 1
ATOM 2580 O O . ARG A 1 319 ? -12.039 19.625 -11.648 1 46.94 319 ARG A O 1
ATOM 2587 N N . VAL A 1 320 ? -12.617 21.578 -12.141 1 44.47 320 VAL A N 1
ATOM 2588 C CA . VAL A 1 320 ? -13.891 21.453 -11.43 1 44.47 320 VAL A CA 1
ATOM 2589 C C . VAL A 1 320 ? -14.945 20.875 -12.359 1 44.47 320 VAL A C 1
ATOM 2591 O O . VAL A 1 320 ? -15.062 21.281 -13.516 1 44.47 320 VAL A O 1
ATOM 2594 N N . ALA A 1 321 ? -15.438 19.75 -12.172 1 32.81 321 ALA A N 1
ATOM 2595 C CA . ALA A 1 321 ? -16.672 19.375 -12.883 1 32.81 321 ALA A CA 1
ATOM 2596 C C . ALA A 1 321 ? -17.797 20.359 -12.57 1 32.81 321 ALA A C 1
ATOM 2598 O O . ALA A 1 321 ? -17.906 20.844 -11.438 1 32.81 321 ALA A O 1
ATOM 2599 N N . MET B 1 1 ? 13.391 3.646 -20.141 1 45.31 1 MET B N 1
ATOM 2600 C CA . MET B 1 1 ? 12.109 3.211 -19.578 1 45.31 1 MET B CA 1
ATOM 2601 C C . MET B 1 1 ? 12.305 2.02 -18.656 1 45.31 1 MET B C 1
ATOM 2603 O O . MET B 1 1 ? 13.156 1.163 -18.906 1 45.31 1 MET B O 1
ATOM 2607 N N . PRO B 1 2 ? 11.812 2.146 -17.375 1 55.22 2 PRO B N 1
ATOM 2608 C CA . PRO B 1 2 ? 12.117 1.019 -16.5 1 55.22 2 PRO B CA 1
ATOM 2609 C C . PRO B 1 2 ? 11.719 -0.327 -17.094 1 55.22 2 PRO B C 1
ATOM 2611 O O . PRO B 1 2 ? 10.758 -0.402 -17.859 1 55.22 2 PRO B O 1
ATOM 2614 N N . HIS B 1 3 ? 12.625 -1.289 -17.109 1 68.56 3 HIS B N 1
ATOM 2615 C CA . HIS B 1 3 ? 12.344 -2.648 -17.562 1 68.56 3 HIS B CA 1
ATOM 2616 C C . HIS B 1 3 ? 11.141 -3.232 -16.828 1 68.56 3 HIS B C 1
ATOM 2618 O O . HIS B 1 3 ? 11.062 -3.176 -15.602 1 68.56 3 HIS B O 1
ATOM 2624 N N . ARG B 1 4 ? 10.016 -3.484 -17.562 1 83.12 4 ARG B N 1
ATOM 2625 C CA . ARG B 1 4 ? 8.789 -4.047 -17.016 1 83.12 4 ARG B CA 1
ATOM 2626 C C . ARG B 1 4 ? 8.953 -5.539 -16.75 1 83.12 4 ARG B C 1
ATOM 2628 O O . ARG B 1 4 ? 9.578 -6.254 -17.531 1 83.12 4 ARG B O 1
ATOM 2635 N N . PRO B 1 5 ? 8.492 -5.957 -15.633 1 92.06 5 PRO B N 1
ATOM 2636 C CA . PRO B 1 5 ? 8.617 -7.379 -15.297 1 92.06 5 PRO B CA 1
ATOM 2637 C C . PRO B 1 5 ? 7.676 -8.258 -16.109 1 92.06 5 PRO B C 1
ATOM 2639 O O . PRO B 1 5 ? 6.816 -7.746 -16.844 1 92.06 5 PRO B O 1
ATOM 2642 N N . PHE B 1 6 ? 7.938 -9.523 -16.156 1 91.25 6 PHE B N 1
ATOM 2643 C CA . PHE B 1 6 ? 7.016 -10.508 -16.719 1 91.25 6 PHE B CA 1
ATOM 2644 C C . PHE B 1 6 ? 6.023 -10.977 -15.656 1 91.25 6 PHE B C 1
ATOM 2646 O O . PHE B 1 6 ? 6.422 -11.5 -14.617 1 91.25 6 PHE B O 1
ATOM 2653 N N . MET B 1 7 ? 4.766 -10.789 -15.953 1 95.81 7 MET B N 1
ATOM 2654 C CA . MET B 1 7 ? 3.729 -11.023 -14.953 1 95.81 7 MET B CA 1
ATOM 2655 C C . MET B 1 7 ? 3.051 -12.375 -15.188 1 95.81 7 MET B C 1
ATOM 2657 O O . MET B 1 7 ? 2.484 -12.609 -16.25 1 95.81 7 MET B O 1
ATOM 2661 N N . LEU B 1 8 ? 3.154 -13.281 -14.195 1 96.75 8 LEU B N 1
ATOM 2662 C CA . LEU B 1 8 ? 2.492 -14.578 -14.203 1 96.75 8 LEU B CA 1
ATOM 2663 C C . LEU B 1 8 ? 1.36 -14.617 -13.18 1 96.75 8 LEU B C 1
ATOM 2665 O O . LEU B 1 8 ? 1.587 -14.398 -11.984 1 96.75 8 LEU B O 1
ATOM 2669 N N . GLY B 1 9 ? 0.129 -14.836 -13.625 1 98.31 9 GLY B N 1
ATOM 2670 C CA . GLY B 1 9 ? -1.006 -15.008 -12.727 1 98.31 9 GLY B CA 1
ATOM 2671 C C . GLY B 1 9 ? -1.432 -16.453 -12.578 1 98.31 9 GLY B C 1
ATOM 2672 O O . GLY B 1 9 ? -1.652 -17.156 -13.57 1 98.31 9 GLY B O 1
ATOM 2673 N N . ILE B 1 10 ? -1.538 -16.922 -11.336 1 98.56 10 ILE B N 1
ATOM 2674 C CA . ILE B 1 10 ? -1.952 -18.297 -11.031 1 98.56 10 ILE B CA 1
ATOM 2675 C C . ILE B 1 10 ? -3.186 -18.266 -10.133 1 98.56 10 ILE B C 1
ATOM 2677 O O . ILE B 1 10 ? -3.145 -17.719 -9.031 1 98.56 10 ILE B O 1
ATOM 2681 N N . ALA B 1 11 ? -4.273 -18.844 -10.648 1 98.75 11 ALA B N 1
ATOM 2682 C CA . ALA B 1 11 ? -5.5 -18.891 -9.859 1 98.75 11 ALA B CA 1
ATOM 2683 C C . ALA B 1 11 ? -5.93 -20.344 -9.625 1 98.75 11 ALA B C 1
ATOM 2685 O O . ALA B 1 11 ? -5.453 -21.25 -10.297 1 98.75 11 ALA B O 1
ATOM 2686 N N . GLY B 1 12 ? -6.781 -20.578 -8.781 1 98.38 12 GLY B N 1
ATOM 2687 C CA . GLY B 1 12 ? -7.363 -21.844 -8.367 1 98.38 12 GLY B CA 1
ATOM 2688 C C . GLY B 1 12 ? -8.07 -21.766 -7.023 1 98.38 12 GLY B C 1
ATOM 2689 O O . GLY B 1 12 ? -7.883 -20.812 -6.273 1 98.38 12 GLY B O 1
ATOM 2690 N N . ASP B 1 13 ? -8.82 -22.781 -6.758 1 97.75 13 ASP B N 1
ATOM 2691 C CA . ASP B 1 13 ? -9.578 -22.812 -5.512 1 97.75 13 ASP B CA 1
ATOM 2692 C C . ASP B 1 13 ? -8.672 -23.109 -4.324 1 97.75 13 ASP B C 1
ATOM 2694 O O . ASP B 1 13 ? -7.484 -23.406 -4.5 1 97.75 13 ASP B O 1
ATOM 2698 N N . SER B 1 14 ? -9.25 -22.859 -3.115 1 95.19 14 SER B N 1
ATOM 2699 C CA . SER B 1 14 ? -8.508 -23.219 -1.906 1 95.19 14 SER B CA 1
ATOM 2700 C C . SER B 1 14 ? -8.102 -24.688 -1.917 1 95.19 14 SER B C 1
ATOM 2702 O O . SER B 1 14 ? -8.906 -25.562 -2.244 1 95.19 14 SER B O 1
ATOM 2704 N N . GLY B 1 15 ? -6.84 -24.922 -1.691 1 94.12 15 GLY B N 1
ATOM 2705 C CA . GLY B 1 15 ? -6.348 -26.297 -1.64 1 94.12 15 GLY B CA 1
ATOM 2706 C C . GLY B 1 15 ? -5.977 -26.844 -3.002 1 94.12 15 GLY B C 1
ATOM 2707 O O . GLY B 1 15 ? -5.711 -28.047 -3.141 1 94.12 15 GLY B O 1
ATOM 2708 N N . ALA B 1 16 ? -5.883 -26 -3.961 1 95.75 16 ALA B N 1
ATOM 2709 C CA . ALA B 1 16 ? -5.688 -26.484 -5.328 1 95.75 16 ALA B CA 1
ATOM 2710 C C . ALA B 1 16 ? -4.207 -26.688 -5.625 1 95.75 16 ALA B C 1
ATOM 2712 O O . ALA B 1 16 ? -3.85 -27.266 -6.66 1 95.75 16 ALA B O 1
ATOM 2713 N N . GLY B 1 17 ? -3.301 -26.234 -4.812 1 93.75 17 GLY B N 1
ATOM 2714 C CA . GLY B 1 17 ? -1.876 -26.406 -5.051 1 93.75 17 GLY B CA 1
ATOM 2715 C C . GLY B 1 17 ? -1.214 -25.188 -5.641 1 93.75 17 GLY B C 1
ATOM 2716 O O . GLY B 1 17 ? -0.104 -25.266 -6.172 1 93.75 17 GLY B O 1
ATOM 2717 N N . LYS B 1 18 ? -1.855 -24 -5.562 1 95.38 18 LYS B N 1
ATOM 2718 C CA . LYS B 1 18 ? -1.342 -22.766 -6.133 1 95.38 18 LYS B CA 1
ATOM 2719 C C . LYS B 1 18 ? 0.039 -22.438 -5.574 1 95.38 18 LYS B C 1
ATOM 2721 O O . LYS B 1 18 ? 0.967 -22.141 -6.332 1 95.38 18 LYS B O 1
ATOM 2726 N N . THR B 1 19 ? 0.145 -22.516 -4.242 1 92.56 19 THR B N 1
ATOM 2727 C CA . THR B 1 19 ? 1.388 -22.156 -3.574 1 92.56 19 THR B CA 1
ATOM 2728 C C . THR B 1 19 ? 2.512 -23.109 -3.953 1 92.56 19 THR B C 1
ATOM 2730 O O . THR B 1 19 ? 3.639 -22.688 -4.215 1 92.56 19 THR B O 1
ATOM 2733 N N . THR B 1 20 ? 2.25 -24.375 -3.99 1 89.62 20 THR B N 1
ATOM 2734 C CA . THR B 1 20 ? 3.236 -25.375 -4.371 1 89.62 20 THR B CA 1
ATOM 2735 C C . THR B 1 20 ? 3.738 -25.125 -5.789 1 89.62 20 THR B C 1
ATOM 2737 O O . THR B 1 20 ? 4.945 -25.125 -6.035 1 89.62 20 THR B O 1
ATOM 2740 N N . LEU B 1 21 ? 2.793 -24.953 -6.645 1 92.81 21 LEU B N 1
ATOM 2741 C CA . LEU B 1 21 ? 3.166 -24.734 -8.039 1 92.81 21 LEU B CA 1
ATOM 2742 C C . LEU B 1 21 ? 3.963 -23.438 -8.195 1 92.81 21 LEU B C 1
ATOM 2744 O O . LEU B 1 21 ? 5.02 -23.438 -8.828 1 92.81 21 LEU B O 1
ATOM 2748 N N . SER B 1 22 ? 3.461 -22.328 -7.648 1 93.81 22 SER B N 1
ATOM 2749 C CA . SER B 1 22 ? 4.105 -21.031 -7.805 1 93.81 22 SER B CA 1
ATOM 2750 C C . SER B 1 22 ? 5.5 -21.031 -7.18 1 93.81 22 SER B C 1
ATOM 2752 O O . SER B 1 22 ? 6.445 -20.484 -7.766 1 93.81 22 SER B O 1
ATOM 2754 N N . SER B 1 23 ? 5.652 -21.625 -6.004 1 91.56 23 SER B N 1
ATOM 2755 C CA . SER B 1 23 ? 6.953 -21.688 -5.348 1 91.56 23 SER B CA 1
ATOM 2756 C C . SER B 1 23 ? 7.938 -22.531 -6.156 1 91.56 23 SER B C 1
ATOM 2758 O O . SER B 1 23 ? 9.125 -22.219 -6.219 1 91.56 23 SER B O 1
ATOM 2760 N N . GLY B 1 24 ? 7.434 -23.609 -6.727 1 89.94 24 GLY B N 1
ATOM 2761 C CA . GLY B 1 24 ? 8.273 -24.438 -7.574 1 89.94 24 GLY B CA 1
ATOM 2762 C C . GLY B 1 24 ? 8.781 -23.719 -8.805 1 89.94 24 GLY B C 1
ATOM 2763 O O . GLY B 1 24 ? 9.961 -23.828 -9.156 1 89.94 24 GLY B O 1
ATOM 2764 N N . VAL B 1 25 ? 7.895 -23 -9.422 1 91.06 25 VAL B N 1
ATOM 2765 C CA . VAL B 1 25 ? 8.281 -22.219 -10.594 1 91.06 25 VAL B CA 1
ATOM 2766 C C . VAL B 1 25 ? 9.305 -21.156 -10.188 1 91.06 25 VAL B C 1
ATOM 2768 O O . VAL B 1 25 ? 10.305 -20.953 -10.883 1 91.06 25 VAL B O 1
ATOM 2771 N N . ALA B 1 26 ? 9.078 -20.484 -9.07 1 91.19 26 ALA B N 1
ATOM 2772 C CA . ALA B 1 26 ? 9.992 -19.469 -8.57 1 91.19 26 ALA B CA 1
ATOM 2773 C C . ALA B 1 26 ? 11.375 -20.062 -8.312 1 91.19 26 ALA B C 1
ATOM 2775 O O . ALA B 1 26 ? 12.391 -19.453 -8.672 1 91.19 26 ALA B O 1
ATOM 2776 N N . ARG B 1 27 ? 11.383 -21.188 -7.695 1 88.81 27 ARG B N 1
ATOM 2777 C CA . ARG B 1 27 ? 12.648 -21.844 -7.418 1 88.81 27 ARG B CA 1
ATOM 2778 C C . ARG B 1 27 ? 13.375 -22.203 -8.711 1 88.81 27 ARG B C 1
ATOM 2780 O O . ARG B 1 27 ? 14.594 -22.031 -8.812 1 88.81 27 ARG B O 1
ATOM 2787 N N . LEU B 1 28 ? 12.625 -22.719 -9.625 1 86.5 28 LEU B N 1
ATOM 2788 C CA . LEU B 1 28 ? 13.188 -23.109 -10.914 1 86.5 28 LEU B CA 1
ATOM 2789 C C . LEU B 1 28 ? 13.844 -21.922 -11.602 1 86.5 28 LEU B C 1
ATOM 2791 O O . LEU B 1 28 ? 14.953 -22.031 -12.125 1 86.5 28 LEU B O 1
ATOM 2795 N N . LEU B 1 29 ? 13.203 -20.75 -11.57 1 86.44 29 LEU B N 1
ATOM 2796 C CA . LEU B 1 29 ? 13.695 -19.547 -12.227 1 86.44 29 LEU B CA 1
ATOM 2797 C C . LEU B 1 29 ? 14.805 -18.906 -11.406 1 86.44 29 LEU B C 1
ATOM 2799 O O . LEU B 1 29 ? 15.672 -18.219 -11.953 1 86.44 29 LEU B O 1
ATOM 2803 N N . GLY B 1 30 ? 14.766 -19.125 -10.094 1 85.44 30 GLY B N 1
ATOM 2804 C CA . GLY B 1 30 ? 15.633 -18.438 -9.148 1 85.44 30 GLY B CA 1
ATOM 2805 C C . GLY B 1 30 ? 14.922 -17.375 -8.344 1 85.44 30 GLY B C 1
ATOM 2806 O O . GLY B 1 30 ? 14.312 -16.469 -8.914 1 85.44 30 GLY B O 1
ATOM 2807 N N . VAL B 1 31 ? 15.109 -17.5 -7.074 1 84.62 31 VAL B N 1
ATOM 2808 C CA . VAL B 1 31 ? 14.391 -16.625 -6.152 1 84.62 31 VAL B CA 1
ATOM 2809 C C . VAL B 1 31 ? 14.852 -15.18 -6.352 1 84.62 31 VAL B C 1
ATOM 2811 O O . VAL B 1 31 ? 14.062 -14.25 -6.199 1 84.62 31 VAL B O 1
ATOM 2814 N N . GLU B 1 32 ? 16.047 -14.984 -6.77 1 86.81 32 GLU B N 1
ATOM 2815 C CA . GLU B 1 32 ? 16.578 -13.648 -6.984 1 86.81 32 GLU B CA 1
ATOM 2816 C C . GLU B 1 32 ? 15.969 -13 -8.227 1 86.81 32 GLU B C 1
ATOM 2818 O O . GLU B 1 32 ? 16.062 -11.781 -8.406 1 86.81 32 GLU B O 1
ATOM 2823 N N . ARG B 1 33 ? 15.289 -13.82 -9.047 1 88.56 33 ARG B N 1
ATOM 2824 C CA . ARG B 1 33 ? 14.727 -13.336 -10.305 1 88.56 33 ARG B CA 1
ATOM 2825 C C . ARG B 1 33 ? 13.203 -13.281 -10.227 1 88.56 33 ARG B C 1
ATOM 2827 O O . ARG B 1 33 ? 12.539 -12.969 -11.219 1 88.56 33 ARG B O 1
ATOM 2834 N N . THR B 1 34 ? 12.773 -13.602 -9.07 1 93.12 34 THR B N 1
ATOM 2835 C CA . THR B 1 34 ? 11.328 -13.711 -8.984 1 93.12 34 THR B CA 1
ATOM 2836 C C . THR B 1 34 ? 10.781 -12.898 -7.812 1 93.12 34 THR B C 1
ATOM 2838 O O . THR B 1 34 ? 11.484 -12.703 -6.816 1 93.12 34 THR B O 1
ATOM 2841 N N . THR B 1 35 ? 9.688 -12.266 -8.008 1 96.06 35 THR B N 1
ATOM 2842 C CA . THR B 1 35 ? 8.859 -11.664 -6.969 1 96.06 35 THR B CA 1
ATOM 2843 C C . THR B 1 35 ? 7.559 -12.43 -6.797 1 96.06 35 THR B C 1
ATOM 2845 O O . THR B 1 35 ? 6.816 -12.633 -7.762 1 96.06 35 THR B O 1
ATOM 2848 N N . ASN B 1 36 ? 7.34 -12.898 -5.598 1 95.62 36 ASN B N 1
ATOM 2849 C CA . ASN B 1 36 ? 6.141 -13.68 -5.336 1 95.62 36 ASN B CA 1
ATOM 2850 C C . ASN B 1 36 ? 5.117 -12.891 -4.527 1 95.62 36 ASN B C 1
ATOM 2852 O O . ASN B 1 36 ? 5.449 -12.32 -3.484 1 95.62 36 ASN B O 1
ATOM 2856 N N . ILE B 1 37 ? 3.883 -12.844 -5.027 1 97.25 37 ILE B N 1
ATOM 2857 C CA . ILE B 1 37 ? 2.791 -12.133 -4.367 1 97.25 37 ILE B CA 1
ATOM 2858 C C . ILE B 1 37 ? 1.631 -13.094 -4.113 1 97.25 37 ILE B C 1
ATOM 2860 O O . ILE B 1 37 ? 1.113 -13.711 -5.047 1 97.25 37 ILE B O 1
ATOM 2864 N N . CYS B 1 38 ? 1.286 -13.273 -2.898 1 97.5 38 CYS B N 1
ATOM 2865 C CA . CYS B 1 38 ? 0.042 -13.961 -2.561 1 97.5 38 CYS B CA 1
ATOM 2866 C C . CYS B 1 38 ? -1.116 -12.977 -2.475 1 97.5 38 CYS B C 1
ATOM 2868 O O . CYS B 1 38 ? -1.17 -12.156 -1.558 1 97.5 38 CYS B O 1
ATOM 2870 N N . VAL B 1 39 ? -2.09 -13.094 -3.312 1 97.25 39 VAL B N 1
ATOM 2871 C CA . VAL B 1 39 ? -3.154 -12.102 -3.35 1 97.25 39 VAL B CA 1
ATOM 2872 C C . VAL B 1 39 ? -4.215 -12.438 -2.307 1 97.25 39 VAL B C 1
ATOM 2874 O O . VAL B 1 39 ? -5.086 -11.617 -2.006 1 97.25 39 VAL B O 1
ATOM 2877 N N . ASP B 1 40 ? -4.168 -13.586 -1.679 1 97.19 40 ASP B N 1
ATOM 2878 C CA . ASP B 1 40 ? -5.074 -13.938 -0.591 1 97.19 40 ASP B CA 1
ATOM 2879 C C . ASP B 1 40 ? -4.758 -13.133 0.669 1 97.19 40 ASP B C 1
ATOM 2881 O O . ASP B 1 40 ? -5.492 -13.211 1.657 1 97.19 40 ASP B O 1
ATOM 2885 N N . ASP B 1 41 ? -3.756 -12.305 0.584 1 98 41 ASP B N 1
ATOM 2886 C CA . ASP B 1 41 ? -3.367 -11.438 1.688 1 98 41 ASP B CA 1
ATOM 2887 C C . ASP B 1 41 ? -4.211 -10.164 1.709 1 98 41 ASP B C 1
ATOM 2889 O O . ASP B 1 41 ? -4.152 -9.391 2.664 1 98 41 ASP B O 1
ATOM 2893 N N . TYR B 1 42 ? -5.039 -9.922 0.771 1 98.5 42 TYR B N 1
ATOM 2894 C CA . TYR B 1 42 ? -5.734 -8.648 0.619 1 98.5 42 TYR B CA 1
ATOM 2895 C C . TYR B 1 42 ? -7.133 -8.719 1.217 1 98.5 42 TYR B C 1
ATOM 2897 O O . TYR B 1 42 ? -8.023 -7.973 0.811 1 98.5 42 TYR B O 1
ATOM 2905 N N . HIS B 1 43 ? -7.375 -9.625 2.154 1 98.12 43 HIS B N 1
ATOM 2906 C CA . HIS B 1 43 ? -8.656 -9.727 2.844 1 98.12 43 HIS B CA 1
ATOM 2907 C C . HIS B 1 43 ? -8.992 -8.43 3.58 1 98.12 43 HIS B C 1
ATOM 2909 O O . HIS B 1 43 ? -8.109 -7.809 4.172 1 98.12 43 HIS B O 1
ATOM 2915 N N . LYS B 1 44 ? -10.258 -8.086 3.533 1 97.81 44 LYS B N 1
ATOM 2916 C CA . LYS B 1 44 ? -10.773 -6.934 4.27 1 97.81 44 LYS B CA 1
ATOM 2917 C C . LYS B 1 44 ? -11.086 -7.305 5.719 1 97.81 44 LYS B C 1
ATOM 2919 O O . LYS B 1 44 ? -10.977 -6.465 6.613 1 97.81 44 LYS B O 1
ATOM 2924 N N . TYR B 1 45 ? -11.5 -8.57 5.867 1 98 45 TYR B N 1
ATOM 2925 C CA . TYR B 1 45 ? -12.031 -9.008 7.152 1 98 45 TYR B CA 1
ATOM 2926 C C . TYR B 1 45 ? -11.227 -10.18 7.703 1 98 45 TYR B C 1
ATOM 2928 O O . TYR B 1 45 ? -10.82 -11.07 6.949 1 98 45 TYR B O 1
ATOM 2936 N N . ASP B 1 46 ? -10.984 -10.164 8.969 1 97.25 46 ASP B N 1
ATOM 2937 C CA . ASP B 1 46 ? -10.297 -11.289 9.586 1 97.25 46 ASP B CA 1
ATOM 2938 C C . ASP B 1 46 ? -11.25 -12.469 9.789 1 97.25 46 ASP B C 1
ATOM 2940 O O . ASP B 1 46 ? -12.422 -12.398 9.414 1 97.25 46 ASP B O 1
ATOM 2944 N N . ARG B 1 47 ? -10.758 -13.562 10.312 1 94.56 47 ARG B N 1
ATOM 2945 C CA . ARG B 1 47 ? -11.508 -14.805 10.43 1 94.56 47 ARG B CA 1
ATOM 2946 C C . ARG B 1 47 ? -12.781 -14.602 11.25 1 94.56 47 ARG B C 1
ATOM 2948 O O . ARG B 1 47 ? -13.859 -15.055 10.859 1 94.56 47 ARG B O 1
ATOM 2955 N N . LYS B 1 48 ? -12.695 -13.922 12.406 1 96.38 48 LYS B N 1
ATOM 2956 C CA . LYS B 1 48 ? -13.844 -13.664 13.266 1 96.38 48 LYS B CA 1
ATOM 2957 C C . LYS B 1 48 ? -14.875 -12.789 12.562 1 96.38 48 LYS B C 1
ATOM 2959 O O . LYS B 1 48 ? -16.062 -13.102 12.578 1 96.38 48 LYS B O 1
ATOM 2964 N N . GLN B 1 49 ? -14.414 -11.719 11.945 1 97.62 49 GLN B N 1
ATOM 2965 C CA . GLN B 1 49 ? -15.297 -10.805 11.227 1 97.62 49 GLN B CA 1
ATOM 2966 C C . GLN B 1 49 ? -16.016 -11.523 10.094 1 97.62 49 GLN B C 1
ATOM 2968 O O . GLN B 1 49 ? -17.219 -11.305 9.875 1 97.62 49 GLN B O 1
ATOM 2973 N N . ARG B 1 50 ? -15.336 -12.391 9.359 1 96.19 50 ARG B N 1
ATOM 2974 C CA . ARG B 1 50 ? -15.93 -13.117 8.242 1 96.19 50 ARG B CA 1
ATOM 2975 C C . ARG B 1 50 ? -17.047 -14.039 8.719 1 96.19 50 ARG B C 1
ATOM 2977 O O . ARG B 1 50 ? -18.078 -14.148 8.062 1 96.19 50 ARG B O 1
ATOM 2984 N N . LYS B 1 51 ? -16.75 -14.711 9.797 1 93.81 51 LYS B N 1
ATOM 2985 C CA . LYS B 1 51 ? -17.781 -15.57 10.375 1 93.81 51 LYS B CA 1
ATOM 2986 C C . LYS B 1 51 ? -19.016 -14.766 10.742 1 93.81 51 LYS B C 1
ATOM 2988 O O . LYS B 1 51 ? -20.141 -15.18 10.438 1 93.81 51 LYS B O 1
ATOM 2993 N N . GLU B 1 52 ? -18.812 -13.586 11.352 1 97.12 52 GLU B N 1
ATOM 2994 C CA . GLU B 1 52 ? -19.922 -12.727 11.781 1 97.12 52 GLU B CA 1
ATOM 2995 C C . GLU B 1 52 ? -20.688 -12.188 10.578 1 97.12 52 GLU B C 1
ATOM 2997 O O . GLU B 1 52 ? -21.922 -12.109 10.617 1 97.12 52 GLU B O 1
ATOM 3002 N N . LEU B 1 53 ? -20 -11.914 9.531 1 97.19 53 LEU B N 1
ATOM 3003 C CA . LEU B 1 53 ? -20.594 -11.312 8.352 1 97.19 53 LEU B CA 1
ATOM 3004 C C . LEU B 1 53 ? -21.156 -12.375 7.418 1 97.19 53 LEU B C 1
ATOM 3006 O O . LEU B 1 53 ? -21.938 -12.07 6.516 1 97.19 53 LEU B O 1
ATOM 3010 N N . GLY B 1 54 ? -20.766 -13.641 7.633 1 95.19 54 GLY B N 1
ATOM 3011 C CA . GLY B 1 54 ? -21.172 -14.719 6.742 1 95.19 54 GLY B CA 1
ATOM 3012 C C . GLY B 1 54 ? -20.594 -14.586 5.344 1 95.19 54 GLY B C 1
ATOM 3013 O O . GLY B 1 54 ? -21.266 -14.875 4.359 1 95.19 54 GLY B O 1
ATOM 3014 N N . ILE B 1 55 ? -19.422 -14.078 5.254 1 97.38 55 ILE B N 1
ATOM 3015 C CA . ILE B 1 55 ? -18.781 -13.883 3.959 1 97.38 55 ILE B CA 1
ATOM 3016 C C . ILE B 1 55 ? -17.516 -14.734 3.875 1 97.38 55 ILE B C 1
ATOM 3018 O O . ILE B 1 55 ? -16.781 -14.875 4.859 1 97.38 55 ILE B O 1
ATOM 3022 N N . THR B 1 56 ? -17.25 -15.359 2.719 1 97 56 THR B N 1
ATOM 3023 C CA . THR B 1 56 ? -16.062 -16.188 2.555 1 97 56 THR B CA 1
ATOM 3024 C C . THR B 1 56 ? -14.945 -15.398 1.856 1 97 56 THR B C 1
ATOM 3026 O O . THR B 1 56 ? -15.227 -14.43 1.148 1 97 56 THR B O 1
ATOM 3029 N N . PRO B 1 57 ? -13.703 -15.812 2.045 1 96.12 57 PRO B N 1
ATOM 3030 C CA . PRO B 1 57 ? -12.602 -15.133 1.363 1 96.12 57 PRO B CA 1
ATOM 3031 C C . PRO B 1 57 ? -12.664 -15.281 -0.155 1 96.12 57 PRO B C 1
ATOM 3033 O O . PRO B 1 57 ? -11.938 -14.594 -0.877 1 96.12 57 PRO B O 1
ATOM 3036 N N . LEU B 1 58 ? -13.5 -16.172 -0.673 1 98.12 58 LEU B N 1
ATOM 3037 C CA . LEU B 1 58 ? -13.641 -16.375 -2.109 1 98.12 58 LEU B CA 1
ATOM 3038 C C . LEU B 1 58 ? -14.453 -15.25 -2.748 1 98.12 58 LEU B C 1
ATOM 3040 O O . LEU B 1 58 ? -14.422 -15.078 -3.967 1 98.12 58 LEU B O 1
ATOM 3044 N N . ASN B 1 59 ? -15.281 -14.578 -1.937 1 98.31 59 ASN B N 1
ATOM 3045 C CA . ASN B 1 59 ? -16.094 -13.461 -2.396 1 98.31 59 ASN B CA 1
ATOM 3046 C C . ASN B 1 59 ? -15.258 -12.203 -2.605 1 98.31 59 ASN B C 1
ATOM 3048 O O . ASN B 1 59 ? -14.578 -11.742 -1.686 1 98.31 59 ASN B O 1
ATOM 3052 N N . PRO B 1 60 ? -15.297 -11.641 -3.832 1 98.56 60 PRO B N 1
ATOM 3053 C CA . PRO B 1 60 ? -14.531 -10.414 -4.07 1 98.56 60 PRO B CA 1
ATOM 3054 C C . PRO B 1 60 ? -14.836 -9.32 -3.051 1 98.56 60 PRO B C 1
ATOM 3056 O O . PRO B 1 60 ? -13.953 -8.523 -2.713 1 98.56 60 PRO B O 1
ATOM 3059 N N . ALA B 1 61 ? -16.016 -9.273 -2.496 1 98 61 ALA B N 1
ATOM 3060 C CA . ALA B 1 61 ? -16.422 -8.25 -1.532 1 98 61 ALA B CA 1
ATOM 3061 C C . ALA B 1 61 ? -15.664 -8.406 -0.219 1 98 61 ALA B C 1
ATOM 3063 O O . ALA B 1 61 ? -15.648 -7.492 0.611 1 98 61 ALA B O 1
ATOM 3064 N N . CYS B 1 62 ? -15.086 -9.547 -0.004 1 98.31 62 CYS B N 1
ATOM 3065 C CA . CYS B 1 62 ? -14.305 -9.805 1.202 1 98.31 62 CYS B CA 1
ATOM 3066 C C . CYS B 1 62 ? -12.859 -9.367 1.023 1 98.31 62 CYS B C 1
ATOM 3068 O O . CYS B 1 62 ? -12.031 -9.578 1.907 1 98.31 62 CYS B O 1
ATOM 3070 N N . ASN B 1 63 ? -12.516 -8.82 -0.1 1 98.56 63 ASN B N 1
ATOM 3071 C CA . ASN B 1 63 ? -11.133 -8.484 -0.433 1 98.56 63 ASN B CA 1
ATOM 3072 C C . ASN B 1 63 ? -11.008 -7.035 -0.894 1 98.56 63 ASN B C 1
ATOM 3074 O O . ASN B 1 63 ? -11.93 -6.48 -1.487 1 98.56 63 ASN B O 1
ATOM 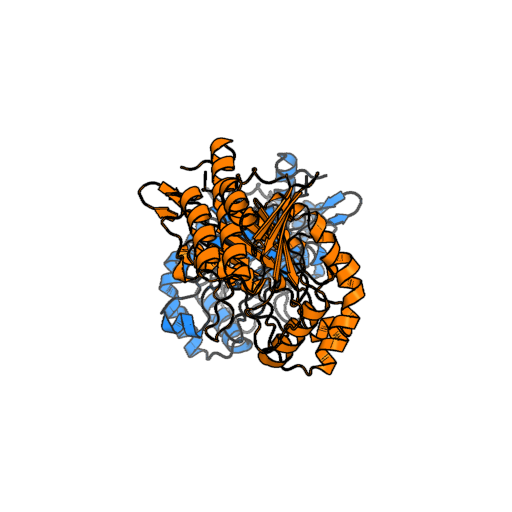3078 N N . TYR B 1 64 ? -9.875 -6.375 -0.598 1 98.38 64 TYR B N 1
ATOM 3079 C CA . TYR B 1 64 ? -9.547 -5.078 -1.177 1 98.38 64 TYR B CA 1
ATOM 3080 C C . TYR B 1 64 ? -9.195 -5.211 -2.652 1 98.38 64 TYR B C 1
ATOM 3082 O O . TYR B 1 64 ? -8.047 -4.988 -3.043 1 98.38 64 TYR B O 1
ATOM 3090 N N . MET B 1 65 ? -10.219 -5.469 -3.494 1 98.44 65 MET B N 1
ATOM 3091 C CA . MET B 1 65 ? -9.992 -5.695 -4.918 1 98.44 65 MET B CA 1
ATOM 3092 C C . MET B 1 65 ? -9.344 -4.477 -5.566 1 98.44 65 MET B C 1
ATOM 3094 O O . MET B 1 65 ? -8.469 -4.613 -6.426 1 98.44 65 MET B O 1
ATOM 3098 N N . ASP B 1 66 ? -9.75 -3.279 -5.16 1 98.06 66 ASP B N 1
ATOM 3099 C CA . ASP B 1 66 ? -9.211 -2.047 -5.727 1 98.06 66 ASP B CA 1
ATOM 3100 C C . ASP B 1 66 ? -7.723 -1.896 -5.406 1 98.06 66 ASP B C 1
ATOM 3102 O O . ASP B 1 66 ? -6.926 -1.538 -6.273 1 98.06 66 ASP B O 1
ATOM 3106 N N . ILE B 1 67 ? -7.352 -2.227 -4.188 1 98.62 67 ILE B N 1
ATOM 3107 C CA . ILE B 1 67 ? -5.949 -2.156 -3.793 1 98.62 67 ILE B CA 1
ATOM 3108 C C . ILE B 1 67 ? -5.156 -3.25 -4.504 1 98.62 67 ILE B C 1
ATOM 3110 O O . ILE B 1 67 ? -4.02 -3.025 -4.93 1 98.62 67 ILE B O 1
ATOM 3114 N N . MET B 1 68 ? -5.742 -4.441 -4.562 1 98.5 68 MET B N 1
ATOM 3115 C CA . MET B 1 68 ? -5.102 -5.543 -5.273 1 98.5 68 MET B CA 1
ATOM 3116 C C . MET B 1 68 ? -4.793 -5.152 -6.715 1 98.5 68 MET B C 1
ATOM 3118 O O . MET B 1 68 ? -3.666 -5.32 -7.184 1 98.5 68 MET B O 1
ATOM 3122 N N . GLU B 1 69 ? -5.793 -4.668 -7.434 1 98.56 69 GLU B N 1
ATOM 3123 C CA . GLU B 1 69 ? -5.621 -4.207 -8.812 1 98.56 69 GLU B CA 1
ATOM 3124 C C . GLU B 1 69 ? -4.531 -3.139 -8.898 1 98.56 69 GLU B C 1
ATOM 3126 O O . GLU B 1 69 ? -3.697 -3.174 -9.805 1 98.56 69 GLU B O 1
ATOM 3131 N N . GLN B 1 70 ? -4.562 -2.236 -7.961 1 98.5 70 GLN B N 1
ATOM 3132 C CA . GLN B 1 70 ? -3.588 -1.152 -7.902 1 98.5 70 GLN B CA 1
ATOM 3133 C C . GLN B 1 70 ? -2.174 -1.694 -7.715 1 98.5 70 GLN B C 1
ATOM 3135 O O . GLN B 1 70 ? -1.244 -1.271 -8.406 1 98.5 70 GLN B O 1
ATOM 3140 N N . HIS B 1 71 ? -1.991 -2.607 -6.75 1 98.69 71 HIS B N 1
ATOM 3141 C CA . HIS B 1 71 ? -0.673 -3.174 -6.484 1 98.69 71 HIS B CA 1
ATOM 3142 C C . HIS B 1 71 ? -0.165 -3.971 -7.684 1 98.69 71 HIS B C 1
ATOM 3144 O O . HIS B 1 71 ? 1.025 -3.926 -8.008 1 98.69 71 HIS B O 1
ATOM 3150 N N . VAL B 1 72 ? -1.063 -4.723 -8.344 1 98.19 72 VAL B N 1
ATOM 3151 C CA . VAL B 1 72 ? -0.679 -5.461 -9.539 1 98.19 72 VAL B CA 1
ATOM 3152 C C . VAL B 1 72 ? -0.23 -4.484 -10.625 1 98.19 72 VAL B C 1
ATOM 3154 O O . VAL B 1 72 ? 0.781 -4.711 -11.297 1 98.19 72 VAL B O 1
ATOM 3157 N N . ARG B 1 73 ? -0.946 -3.414 -10.805 1 97.69 73 ARG B N 1
ATOM 3158 C CA . ARG B 1 73 ? -0.566 -2.377 -11.766 1 97.69 73 ARG B CA 1
ATOM 3159 C C . ARG B 1 73 ? 0.795 -1.784 -11.414 1 97.69 73 ARG B C 1
ATOM 3161 O O . ARG B 1 73 ? 1.664 -1.663 -12.281 1 97.69 73 ARG B O 1
ATOM 3168 N N . LEU B 1 74 ? 0.993 -1.42 -10.148 1 97.5 74 LEU B N 1
ATOM 3169 C CA . LEU B 1 74 ? 2.25 -0.826 -9.703 1 97.5 74 LEU B CA 1
ATOM 3170 C C . LEU B 1 74 ? 3.418 -1.772 -9.961 1 97.5 74 LEU B C 1
ATOM 3172 O O . LEU B 1 74 ? 4.434 -1.37 -10.531 1 97.5 74 LEU B O 1
ATOM 3176 N N . LEU B 1 75 ? 3.27 -3.021 -9.633 1 97.12 75 LEU B N 1
ATOM 3177 C CA . LEU B 1 75 ? 4.312 -4.012 -9.875 1 97.12 75 LEU B CA 1
ATOM 3178 C C . LEU B 1 75 ? 4.602 -4.145 -11.367 1 97.12 75 LEU B C 1
ATOM 3180 O O . LEU B 1 75 ? 5.762 -4.207 -11.773 1 97.12 75 LEU B O 1
ATOM 3184 N N . SER B 1 76 ? 3.561 -4.207 -12.164 1 95.56 76 SER B N 1
ATOM 3185 C CA . SER B 1 76 ? 3.725 -4.348 -13.609 1 95.56 76 SER B CA 1
ATOM 3186 C C . SER B 1 76 ? 4.477 -3.156 -14.195 1 95.56 76 SER B C 1
ATOM 3188 O O . SER B 1 76 ? 5.086 -3.264 -15.266 1 95.56 76 SER B O 1
ATOM 3190 N N . GLU B 1 77 ? 4.43 -2.029 -13.531 1 94.12 77 GLU B N 1
ATOM 3191 C CA . GLU B 1 77 ? 5.102 -0.812 -13.977 1 94.12 77 GLU B CA 1
ATOM 3192 C C . GLU B 1 77 ? 6.477 -0.674 -13.336 1 94.12 77 GLU B C 1
ATOM 3194 O O . GLU B 1 77 ? 7.137 0.357 -13.484 1 94.12 77 GLU B O 1
ATOM 3199 N N . GLY B 1 78 ? 6.867 -1.713 -12.625 1 93.62 78 GLY B N 1
ATOM 3200 C CA . GLY B 1 78 ? 8.203 -1.729 -12.055 1 93.62 78 GLY B CA 1
ATOM 3201 C C . GLY B 1 78 ? 8.312 -0.932 -10.766 1 93.62 78 GLY B C 1
ATOM 3202 O O . GLY B 1 78 ? 9.375 -0.386 -10.453 1 93.62 78 GLY B O 1
ATOM 3203 N N . GLU B 1 79 ? 7.281 -0.768 -9.992 1 96.06 79 GLU B N 1
ATOM 3204 C CA . GLU B 1 79 ? 7.266 -0.029 -8.734 1 96.06 79 GLU B CA 1
ATOM 3205 C C . GLU B 1 79 ? 7.164 -0.974 -7.543 1 96.06 79 GLU B C 1
ATOM 3207 O O . GLU B 1 79 ? 6.652 -2.088 -7.668 1 96.06 79 GLU B O 1
ATOM 3212 N N . PRO B 1 80 ? 7.672 -0.546 -6.402 1 97.31 80 PRO B N 1
ATOM 3213 C CA . PRO B 1 80 ? 7.512 -1.333 -5.18 1 97.31 80 PRO B CA 1
ATOM 3214 C C . PRO B 1 80 ? 6.109 -1.214 -4.582 1 97.31 80 PRO B C 1
ATOM 3216 O O . PRO B 1 80 ? 5.32 -0.369 -5.012 1 97.31 80 PRO B O 1
ATOM 3219 N N . ILE B 1 81 ? 5.773 -2.053 -3.678 1 98.38 81 ILE B N 1
ATOM 3220 C CA . ILE B 1 81 ? 4.527 -1.937 -2.928 1 98.38 81 ILE B CA 1
ATOM 3221 C C . ILE B 1 81 ? 4.773 -2.277 -1.461 1 98.38 81 ILE B C 1
ATOM 3223 O O . ILE B 1 81 ? 5.801 -2.867 -1.118 1 98.38 81 ILE B O 1
ATOM 3227 N N . LEU B 1 82 ? 3.957 -1.807 -0.616 1 98.25 82 LEU B N 1
ATOM 3228 C CA . LEU B 1 82 ? 3.795 -2.318 0.741 1 98.25 82 LEU B CA 1
ATOM 3229 C C . LEU B 1 82 ? 2.574 -3.227 0.838 1 98.25 82 LEU B C 1
ATOM 3231 O O . LEU B 1 82 ? 1.44 -2.746 0.897 1 98.25 82 LEU B O 1
ATOM 3235 N N . LYS B 1 83 ? 2.818 -4.492 0.818 1 98.5 83 LYS B N 1
ATOM 3236 C CA . LYS B 1 83 ? 1.78 -5.508 0.654 1 98.5 83 LYS B CA 1
ATOM 3237 C C . LYS B 1 83 ? 1.114 -5.832 1.988 1 98.5 83 LYS B C 1
ATOM 3239 O O . LYS B 1 83 ? 1.797 -6.086 2.982 1 98.5 83 LYS B O 1
ATOM 3244 N N . PRO B 1 84 ? -0.202 -5.82 2.039 1 98.56 84 PRO B N 1
ATOM 3245 C CA . PRO B 1 84 ? -0.854 -6.309 3.258 1 98.56 84 PRO B CA 1
ATOM 3246 C C . PRO B 1 84 ? -0.599 -7.793 3.51 1 98.56 84 PRO B C 1
ATOM 3248 O O . PRO B 1 84 ? -0.196 -8.516 2.596 1 98.56 84 PRO B O 1
ATOM 3251 N N . VAL B 1 85 ? -0.773 -8.211 4.727 1 98.38 85 VAL B N 1
ATOM 3252 C CA . VAL B 1 85 ? -0.514 -9.594 5.105 1 98.38 85 VAL B CA 1
ATOM 3253 C C . VAL B 1 85 ? -1.678 -10.125 5.934 1 98.38 85 VAL B C 1
ATOM 3255 O O . VAL B 1 85 ? -2.053 -9.531 6.949 1 98.38 85 VAL B O 1
ATOM 3258 N N . TYR B 1 86 ? -2.311 -11.148 5.457 1 98.06 86 TYR B N 1
ATOM 3259 C CA . TYR B 1 86 ? -3.242 -11.938 6.25 1 98.06 86 TYR B CA 1
ATOM 3260 C C . TYR B 1 86 ? -2.557 -13.172 6.82 1 98.06 86 TYR B C 1
ATOM 3262 O O . TYR B 1 86 ? -1.995 -13.984 6.074 1 98.06 86 TYR B O 1
ATOM 3270 N N . ASN B 1 87 ? -2.562 -13.312 8.133 1 96.31 87 ASN B N 1
ATOM 3271 C CA . ASN B 1 87 ? -1.971 -14.469 8.805 1 96.31 87 ASN B CA 1
ATOM 3272 C C . ASN B 1 87 ? -2.947 -15.641 8.875 1 96.31 87 ASN B C 1
ATOM 3274 O O . ASN B 1 87 ? -3.885 -15.625 9.672 1 96.31 87 ASN B O 1
ATOM 3278 N N . HIS B 1 88 ? -2.697 -16.625 8.062 1 91 88 HIS B N 1
ATOM 3279 C CA . HIS B 1 88 ? -3.623 -17.734 7.949 1 91 88 HIS B CA 1
ATOM 3280 C C . HIS B 1 88 ? -3.604 -18.594 9.203 1 91 88 HIS B C 1
ATOM 3282 O O . HIS B 1 88 ? -4.531 -19.375 9.445 1 91 88 HIS B O 1
ATOM 3288 N N . THR B 1 89 ? -2.574 -18.531 9.953 1 91.12 89 THR B N 1
ATOM 3289 C CA . THR B 1 89 ? -2.49 -19.281 11.195 1 91.12 89 THR B CA 1
ATOM 3290 C C . THR B 1 89 ? -3.373 -18.656 12.266 1 91.12 89 THR B C 1
ATOM 3292 O O . THR B 1 89 ? -4.223 -19.328 12.852 1 91.12 89 THR B O 1
ATOM 3295 N N . THR B 1 90 ? -3.271 -17.312 12.461 1 93.44 90 THR B N 1
ATOM 3296 C CA . THR B 1 90 ? -4.02 -16.641 13.508 1 93.44 90 THR B CA 1
ATOM 3297 C C . THR B 1 90 ? -5.391 -16.203 13.008 1 93.44 90 THR B C 1
ATOM 3299 O O . THR B 1 90 ? -6.312 -16 13.797 1 93.44 90 THR B O 1
ATOM 3302 N N . GLY B 1 91 ? -5.504 -16.094 11.75 1 94.44 91 GLY B N 1
ATOM 3303 C CA . GLY B 1 91 ? -6.734 -15.578 11.172 1 94.44 91 GLY B CA 1
ATOM 3304 C C . GLY B 1 91 ? -6.871 -14.078 11.297 1 94.44 91 GLY B C 1
ATOM 3305 O O . GLY B 1 91 ? -7.984 -13.547 11.273 1 94.44 91 GLY B O 1
ATOM 3306 N N . THR B 1 92 ? -5.793 -13.383 11.594 1 97.38 92 THR B N 1
ATOM 3307 C CA . THR B 1 92 ? -5.777 -11.93 11.75 1 97.38 92 THR B CA 1
ATOM 3308 C C . THR B 1 92 ? -4.793 -11.297 10.773 1 97.38 92 THR B C 1
ATOM 3310 O O . THR B 1 92 ? -4.258 -11.969 9.891 1 97.38 92 THR B O 1
ATOM 3313 N N . PHE B 1 93 ? -4.621 -9.977 10.93 1 98.19 93 PHE B N 1
ATOM 3314 C CA . PHE B 1 93 ? -3.773 -9.25 9.992 1 98.19 93 PHE B CA 1
ATOM 3315 C C . PHE B 1 93 ? -2.441 -8.883 10.633 1 98.19 93 PHE B C 1
ATOM 3317 O O . PHE B 1 93 ? -2.395 -8.516 11.805 1 98.19 93 PHE B O 1
ATOM 3324 N N . ASP B 1 94 ? -1.373 -9.031 9.93 1 97.88 94 ASP B N 1
ATOM 3325 C CA . ASP B 1 94 ? -0.027 -8.625 10.32 1 97.88 94 ASP B CA 1
ATOM 3326 C C . ASP B 1 94 ? 0.362 -7.301 9.664 1 97.88 94 ASP B C 1
ATOM 3328 O O . ASP B 1 94 ? -0.329 -6.824 8.758 1 97.88 94 ASP B O 1
ATOM 3332 N N . PRO B 1 95 ? 1.452 -6.598 10.164 1 97.56 95 PRO B N 1
ATOM 3333 C CA . PRO B 1 95 ? 1.955 -5.418 9.453 1 97.56 95 PRO B CA 1
ATOM 3334 C C . PRO B 1 95 ? 2.289 -5.711 7.992 1 97.56 95 PRO B C 1
ATOM 3336 O O . PRO B 1 95 ? 2.611 -6.848 7.645 1 97.56 95 PRO B O 1
ATOM 3339 N N . PRO B 1 96 ? 2.133 -4.68 7.184 1 98.19 96 PRO B N 1
ATOM 3340 C CA . PRO B 1 96 ? 2.445 -4.91 5.77 1 98.19 96 PRO B CA 1
ATOM 3341 C C . PRO B 1 96 ? 3.924 -5.211 5.535 1 98.19 96 PRO B C 1
ATOM 3343 O O . PRO B 1 96 ? 4.762 -4.922 6.395 1 98.19 96 PRO B O 1
ATOM 3346 N N . VAL B 1 97 ? 4.238 -5.809 4.441 1 98.06 97 VAL B N 1
ATOM 3347 C CA . VAL B 1 97 ? 5.605 -6.172 4.094 1 98.06 97 VAL B CA 1
ATOM 3348 C C . VAL B 1 97 ? 6.023 -5.449 2.814 1 98.06 97 VAL B C 1
ATOM 3350 O O . VAL B 1 97 ? 5.234 -5.336 1.876 1 98.06 97 VAL B O 1
ATOM 3353 N N . TYR B 1 98 ? 7.266 -4.945 2.885 1 98.38 98 TYR B N 1
ATOM 3354 C CA . TYR B 1 98 ? 7.824 -4.25 1.73 1 98.38 98 TYR B CA 1
ATOM 3355 C C . TYR B 1 98 ? 8.203 -5.234 0.631 1 98.38 98 TYR B C 1
ATOM 3357 O O . TYR B 1 98 ? 8.898 -6.223 0.884 1 98.38 98 TYR B O 1
ATOM 3365 N N . VAL B 1 99 ? 7.656 -5.059 -0.61 1 97.94 99 VAL B N 1
ATOM 3366 C CA . VAL B 1 99 ? 8.039 -5.777 -1.819 1 97.94 99 VAL B CA 1
ATOM 3367 C C . VAL B 1 99 ? 8.812 -4.844 -2.752 1 97.94 99 VAL B C 1
ATOM 3369 O O . VAL B 1 99 ? 8.242 -3.906 -3.312 1 97.94 99 VAL B O 1
ATOM 3372 N N . PRO B 1 100 ? 10.086 -5.074 -2.924 1 96.19 100 PRO B N 1
ATOM 3373 C CA . PRO B 1 100 ? 10.883 -4.16 -3.75 1 96.19 100 PRO B CA 1
ATOM 3374 C C . PRO B 1 100 ? 10.43 -4.148 -5.211 1 96.19 100 PRO B C 1
ATOM 3376 O O . PRO B 1 100 ? 9.781 -5.09 -5.668 1 96.19 100 PRO B O 1
ATOM 3379 N N . ALA B 1 101 ? 10.781 -3.061 -5.898 1 95.44 101 ALA B N 1
ATOM 3380 C CA . ALA B 1 101 ? 10.516 -2.949 -7.328 1 95.44 101 ALA B CA 1
ATOM 3381 C C . ALA B 1 101 ? 11.094 -4.141 -8.086 1 95.44 101 ALA B C 1
ATOM 3383 O O . ALA B 1 101 ? 12.25 -4.516 -7.875 1 95.44 101 ALA B O 1
ATOM 3384 N N . PRO B 1 102 ? 10.234 -4.777 -8.914 1 94.75 102 PRO B N 1
ATOM 3385 C CA . PRO B 1 102 ? 10.75 -5.91 -9.688 1 94.75 102 PRO B CA 1
ATOM 3386 C C . PRO B 1 102 ? 11.672 -5.477 -10.828 1 94.75 102 PRO B C 1
ATOM 3388 O O . PRO B 1 102 ? 11.305 -5.586 -12 1 94.75 102 PRO B O 1
ATOM 3391 N N . ARG B 1 103 ? 12.844 -5.145 -10.492 1 89.94 103 ARG B N 1
ATOM 3392 C CA . ARG B 1 103 ? 13.828 -4.652 -11.445 1 89.94 103 ARG B CA 1
ATOM 3393 C C . ARG B 1 103 ? 14.484 -5.805 -12.195 1 89.94 103 ARG B C 1
ATOM 3395 O O . ARG B 1 103 ? 14.609 -6.906 -11.664 1 89.94 103 ARG B O 1
ATOM 3402 N N . ALA B 1 104 ? 14.883 -5.449 -13.383 1 88 104 ALA B N 1
ATOM 3403 C CA . ALA B 1 104 ? 15.586 -6.441 -14.195 1 88 104 ALA B CA 1
ATOM 3404 C C . ALA B 1 104 ? 16.922 -6.816 -13.57 1 88 104 ALA B C 1
ATOM 3406 O O . ALA B 1 104 ? 17.516 -6.027 -12.828 1 88 104 ALA B O 1
ATOM 3407 N N . VAL B 1 105 ? 17.281 -8.008 -13.812 1 83.31 105 VAL B N 1
ATOM 3408 C CA . VAL B 1 105 ? 18.578 -8.484 -13.352 1 83.31 105 VAL B CA 1
ATOM 3409 C C . VAL B 1 105 ? 19.562 -8.5 -14.516 1 83.31 105 VAL B C 1
ATOM 3411 O O . VAL B 1 105 ? 19.203 -8.875 -15.633 1 83.31 105 VAL B O 1
ATOM 3414 N N . GLU B 1 106 ? 20.719 -7.891 -14.219 1 80.31 106 GLU B N 1
ATOM 3415 C CA . GLU B 1 106 ? 21.766 -7.93 -15.234 1 80.31 106 GLU B CA 1
ATOM 3416 C C . GLU B 1 106 ? 22.5 -9.266 -15.219 1 80.31 106 GLU B C 1
ATOM 3418 O O . GLU B 1 106 ? 23.016 -9.688 -14.18 1 80.31 106 GLU B O 1
ATOM 3423 N N . GLU B 1 107 ? 22.484 -9.891 -16.344 1 70.88 107 GLU B N 1
ATOM 3424 C CA . GLU B 1 107 ? 23.188 -11.156 -16.516 1 70.88 107 GLU B CA 1
ATOM 3425 C C . GLU B 1 107 ? 23.797 -11.273 -17.906 1 70.88 107 GLU B C 1
ATOM 3427 O O . GLU B 1 107 ? 23.094 -11.203 -18.906 1 70.88 107 GLU B O 1
ATOM 3432 N N . GLY B 1 108 ? 25.156 -11.555 -17.938 1 74.12 108 GLY B N 1
ATOM 3433 C CA . GLY B 1 108 ? 25.859 -11.734 -19.203 1 74.12 108 GLY B CA 1
ATOM 3434 C C . GLY B 1 108 ? 25.703 -10.555 -20.141 1 74.12 108 GLY B C 1
ATOM 3435 O O . GLY B 1 108 ? 25.516 -10.734 -21.344 1 74.12 108 GLY B O 1
ATOM 3436 N N . GLY B 1 109 ? 25.578 -9.383 -19.547 1 74.81 109 GLY B N 1
ATOM 3437 C CA . GLY B 1 109 ? 25.469 -8.195 -20.375 1 74.81 109 GLY B CA 1
ATOM 3438 C C . GLY B 1 109 ? 24.047 -7.902 -20.828 1 74.81 109 GLY B C 1
ATOM 3439 O O . GLY B 1 109 ? 23.828 -6.988 -21.625 1 74.81 109 GLY B O 1
ATOM 3440 N N . ARG B 1 110 ? 23.203 -8.789 -20.422 1 74.12 110 ARG B N 1
ATOM 3441 C CA . ARG B 1 110 ? 21.812 -8.586 -20.781 1 74.12 110 ARG B CA 1
ATOM 3442 C C . ARG B 1 110 ? 20.953 -8.273 -19.562 1 74.12 110 ARG B C 1
ATOM 3444 O O . ARG B 1 110 ? 21.297 -8.68 -18.438 1 74.12 110 ARG B O 1
ATOM 3451 N N . LEU B 1 111 ? 19.906 -7.477 -19.766 1 78.5 111 LEU B N 1
ATOM 3452 C CA . LEU B 1 111 ? 18.922 -7.219 -18.719 1 78.5 111 LEU B CA 1
ATOM 3453 C C . LEU B 1 111 ? 17.75 -8.195 -18.828 1 78.5 111 LEU B C 1
ATOM 3455 O O . LEU B 1 111 ? 17.047 -8.219 -19.828 1 78.5 111 LEU B O 1
ATOM 3459 N N . ILE B 1 112 ? 17.688 -9.055 -17.844 1 77.12 112 ILE B N 1
ATOM 3460 C CA . ILE B 1 112 ? 16.625 -10.055 -17.797 1 77.12 112 ILE B CA 1
ATOM 3461 C C . ILE B 1 112 ? 15.484 -9.547 -16.922 1 77.12 112 ILE B C 1
ATOM 3463 O O . ILE B 1 112 ? 15.68 -9.25 -15.734 1 77.12 112 ILE B O 1
ATOM 3467 N N . PRO B 1 113 ? 14.344 -9.391 -17.531 1 83.81 113 PRO B N 1
ATOM 3468 C CA . PRO B 1 113 ? 13.219 -8.938 -16.719 1 83.81 113 PRO B CA 1
ATOM 3469 C C . PRO B 1 113 ? 12.922 -9.867 -15.539 1 83.81 113 PRO B C 1
ATOM 3471 O O . PRO B 1 113 ? 13.031 -11.094 -15.68 1 83.81 113 PRO B O 1
ATOM 3474 N N . ARG B 1 114 ? 12.602 -9.312 -14.43 1 89.19 114 ARG B N 1
ATOM 3475 C CA . ARG B 1 114 ? 12.156 -10.094 -13.281 1 89.19 114 ARG B CA 1
ATOM 3476 C C . ARG B 1 114 ? 10.773 -10.695 -13.531 1 89.19 114 ARG B C 1
ATOM 3478 O O . ARG B 1 114 ? 9.984 -10.148 -14.297 1 89.19 114 ARG B O 1
ATOM 3485 N N . VAL B 1 115 ? 10.547 -11.859 -13.016 1 92.62 115 VAL B N 1
ATOM 3486 C CA . VAL B 1 115 ? 9.227 -12.469 -13.094 1 92.62 115 VAL B CA 1
ATOM 3487 C C . VAL B 1 115 ? 8.445 -12.195 -11.805 1 92.62 115 VAL B C 1
ATOM 3489 O O . VAL B 1 115 ? 8.961 -12.414 -10.711 1 92.62 115 VAL B O 1
ATOM 3492 N N . VAL B 1 116 ? 7.301 -11.617 -11.961 1 96.88 116 VAL B N 1
ATOM 3493 C CA . VAL B 1 116 ? 6.387 -11.453 -10.828 1 96.88 116 VAL B CA 1
ATOM 3494 C C . VAL B 1 116 ? 5.309 -12.531 -10.883 1 96.88 116 VAL B C 1
ATOM 3496 O O . VAL B 1 116 ? 4.547 -12.609 -11.852 1 96.88 116 VAL B O 1
ATOM 3499 N N . ILE B 1 117 ? 5.309 -13.383 -9.883 1 97.5 117 ILE B N 1
ATOM 3500 C CA . ILE B 1 117 ? 4.32 -14.453 -9.789 1 97.5 117 ILE B CA 1
ATOM 3501 C C . ILE B 1 117 ? 3.23 -14.062 -8.789 1 97.5 117 ILE B C 1
ATOM 3503 O O . ILE B 1 117 ? 3.51 -13.859 -7.609 1 97.5 117 ILE B O 1
ATOM 3507 N N . LEU B 1 118 ? 2.008 -13.898 -9.297 1 98.5 118 LEU B N 1
ATOM 3508 C CA . LEU B 1 118 ? 0.847 -13.672 -8.445 1 98.5 118 LEU B CA 1
ATOM 3509 C C . LEU B 1 118 ? -0.004 -14.93 -8.336 1 98.5 118 LEU B C 1
ATOM 3511 O O . LEU B 1 118 ? -0.362 -15.539 -9.344 1 98.5 118 LEU B O 1
ATOM 3515 N N . GLU B 1 119 ? -0.255 -15.328 -7.145 1 98.31 119 GLU B N 1
ATOM 3516 C CA . GLU B 1 119 ? -1.091 -16.516 -6.953 1 98.31 119 GLU B CA 1
ATOM 3517 C C . GLU B 1 119 ? -2.162 -16.266 -5.895 1 98.31 119 GLU B C 1
ATOM 3519 O O . GLU B 1 119 ? -1.938 -15.516 -4.938 1 98.31 119 GLU B O 1
ATOM 3524 N N . GLY B 1 120 ? -3.293 -16.859 -6.094 1 98.19 120 GLY B N 1
ATOM 3525 C CA . GLY B 1 120 ? -4.363 -16.734 -5.117 1 98.19 120 GLY B CA 1
ATOM 3526 C C . GLY B 1 120 ? -5.727 -17.094 -5.676 1 9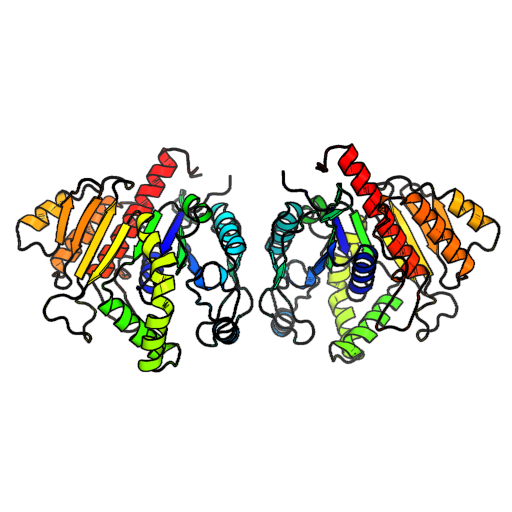8.19 120 GLY B C 1
ATOM 3527 O O . GLY B 1 120 ? -5.84 -17.516 -6.832 1 98.19 120 GLY B O 1
ATOM 3528 N N . LEU B 1 121 ? -6.781 -16.922 -4.848 1 98.56 121 LEU B N 1
ATOM 3529 C CA . LEU B 1 121 ? -8.164 -17.281 -5.148 1 98.56 121 LEU B CA 1
ATOM 3530 C C . LEU B 1 121 ? -8.711 -16.422 -6.285 1 98.56 121 LEU B C 1
ATOM 3532 O O . LEU B 1 121 ? -9.359 -16.938 -7.199 1 98.56 121 LEU B O 1
ATOM 3536 N N . LEU B 1 122 ? -8.383 -15.125 -6.289 1 98.75 122 LEU B N 1
ATOM 3537 C CA . LEU B 1 122 ? -9.055 -14.195 -7.188 1 98.75 122 LEU B CA 1
ATOM 3538 C C . LEU B 1 122 ? -8.062 -13.594 -8.188 1 98.75 122 LEU B C 1
ATOM 3540 O O . LEU B 1 122 ? -8.289 -12.5 -8.703 1 98.75 122 LEU B O 1
ATOM 3544 N N . THR B 1 123 ? -6.996 -14.297 -8.461 1 98.69 123 THR B N 1
ATOM 3545 C CA . THR B 1 123 ? -5.898 -13.781 -9.273 1 98.69 123 THR B CA 1
ATOM 3546 C C . THR B 1 123 ? -6.379 -13.453 -10.688 1 98.69 123 THR B C 1
ATOM 3548 O O . THR B 1 123 ? -5.945 -12.469 -11.281 1 98.69 123 THR B O 1
ATOM 3551 N N . LEU B 1 124 ? -7.238 -14.219 -11.258 1 98.75 124 LEU B N 1
ATOM 3552 C CA . LEU B 1 124 ? -7.684 -14.023 -12.633 1 98.75 124 LEU B CA 1
ATOM 3553 C C . LEU B 1 124 ? -9.109 -13.484 -12.664 1 98.75 124 LEU B C 1
ATOM 3555 O O . LEU B 1 124 ? -9.766 -13.516 -13.711 1 98.75 124 LEU B O 1
ATOM 3559 N N . PHE B 1 125 ? -9.648 -13.023 -11.555 1 98.69 125 PHE B N 1
ATOM 3560 C CA . PHE B 1 125 ? -11.031 -12.578 -11.445 1 98.69 125 PHE B CA 1
ATOM 3561 C C . PHE B 1 125 ? -11.227 -11.234 -12.133 1 98.69 125 PHE B C 1
ATOM 3563 O O . PHE B 1 125 ? -12.172 -11.047 -12.898 1 98.69 125 PHE B O 1
ATOM 3570 N N . SER B 1 126 ? -10.312 -10.305 -11.898 1 97.88 126 SER B N 1
ATOM 3571 C CA . SER B 1 126 ? -10.438 -8.914 -12.32 1 97.88 126 SER B CA 1
ATOM 3572 C C . SER B 1 126 ? -9.883 -8.711 -13.734 1 97.88 126 SER B C 1
ATOM 3574 O O . SER B 1 126 ? -8.719 -9.016 -13.992 1 97.88 126 SER B O 1
ATOM 3576 N N . PRO B 1 127 ? -10.695 -8.164 -14.641 1 98.06 127 PRO B N 1
ATOM 3577 C CA . PRO B 1 127 ? -10.148 -7.844 -15.961 1 98.06 127 PRO B CA 1
ATOM 3578 C C . PRO B 1 127 ? -8.953 -6.906 -15.898 1 98.06 127 PRO B C 1
ATOM 3580 O O . PRO B 1 127 ? -8.031 -7.016 -16.703 1 98.06 127 PRO B O 1
ATOM 3583 N N . GLU B 1 128 ? -9 -5.984 -14.945 1 97.5 128 GLU B N 1
ATOM 3584 C CA . GLU B 1 128 ? -7.887 -5.055 -14.773 1 97.5 128 GLU B CA 1
ATOM 3585 C C . GLU B 1 128 ? -6.59 -5.793 -14.461 1 97.5 128 GLU B C 1
ATOM 3587 O O . GLU B 1 128 ? -5.527 -5.434 -14.977 1 97.5 128 GLU B O 1
ATOM 3592 N N . MET B 1 129 ? -6.719 -6.785 -13.641 1 98.12 129 MET B N 1
ATOM 3593 C CA . MET B 1 129 ? -5.535 -7.578 -13.312 1 98.12 129 MET B CA 1
ATOM 3594 C C . MET B 1 129 ? -5.113 -8.438 -14.508 1 98.12 129 MET B C 1
ATOM 3596 O O . MET B 1 129 ? -3.93 -8.523 -14.828 1 98.12 129 MET B O 1
ATOM 3600 N N . ARG B 1 130 ? -6.066 -9.055 -15.18 1 97.88 130 ARG B N 1
ATOM 3601 C CA . ARG B 1 130 ? -5.777 -9.922 -16.312 1 97.88 130 ARG B CA 1
ATOM 3602 C C . ARG B 1 130 ? -5.043 -9.164 -17.422 1 97.88 130 ARG B C 1
ATOM 3604 O O . ARG B 1 130 ? -4.191 -9.727 -18.109 1 97.88 130 ARG B O 1
ATOM 3611 N N . GLY B 1 131 ? -5.375 -7.898 -17.531 1 96.38 131 GLY B N 1
ATOM 3612 C CA . GLY B 1 131 ? -4.738 -7.074 -18.547 1 96.38 131 GLY B CA 1
ATOM 3613 C C . GLY B 1 131 ? -3.264 -6.832 -18.281 1 96.38 131 GLY B C 1
ATOM 3614 O O . GLY B 1 131 ? -2.529 -6.383 -19.156 1 96.38 131 GLY B O 1
ATOM 3615 N N . ARG B 1 132 ? -2.846 -7.211 -17.094 1 95.88 132 ARG B N 1
ATOM 3616 C CA . ARG B 1 132 ? -1.457 -6.961 -16.734 1 95.88 132 ARG B CA 1
ATOM 3617 C C . ARG B 1 132 ? -0.624 -8.234 -16.828 1 95.88 132 ARG B C 1
ATOM 3619 O O . ARG B 1 132 ? 0.608 -8.18 -16.812 1 95.88 132 ARG B O 1
ATOM 3626 N N . TYR B 1 133 ? -1.25 -9.367 -16.922 1 95.62 133 TYR B N 1
ATOM 3627 C CA . TYR B 1 133 ? -0.527 -10.633 -16.953 1 95.62 133 TYR B CA 1
ATOM 3628 C C . TYR B 1 133 ? -0.025 -10.945 -18.359 1 95.62 133 TYR B C 1
ATOM 3630 O O . TYR B 1 133 ? -0.7 -10.648 -19.344 1 95.62 133 TYR B O 1
ATOM 3638 N N . HIS B 1 134 ? 1.104 -11.539 -18.406 1 92.88 134 HIS B N 1
ATOM 3639 C CA . HIS B 1 134 ? 1.653 -12.039 -19.656 1 92.88 134 HIS B CA 1
ATOM 3640 C C . HIS B 1 134 ? 1.328 -13.516 -19.844 1 92.88 134 HIS B C 1
ATOM 3642 O O . HIS B 1 134 ? 1.289 -14.008 -20.984 1 92.88 134 HIS B O 1
ATOM 3648 N N . LEU B 1 135 ? 1.18 -14.211 -18.797 1 95.06 135 LEU B N 1
ATOM 3649 C CA . LEU B 1 135 ? 0.806 -15.617 -18.766 1 95.06 135 LEU B CA 1
ATOM 3650 C C . LEU B 1 135 ? -0.14 -15.906 -17.609 1 95.06 135 LEU B C 1
ATOM 3652 O O . LEU B 1 135 ? 0.054 -15.391 -16.5 1 95.06 135 LEU B O 1
ATOM 3656 N N . THR B 1 136 ? -1.169 -16.688 -17.906 1 97.88 136 THR B N 1
ATOM 3657 C CA . THR B 1 136 ? -2.154 -17 -16.875 1 97.88 136 THR B CA 1
ATOM 3658 C C . THR B 1 136 ? -2.324 -18.516 -16.734 1 97.88 136 THR B C 1
ATOM 3660 O O . THR B 1 136 ? -2.387 -19.234 -17.75 1 97.88 136 THR B O 1
ATOM 3663 N N . VAL B 1 137 ? -2.309 -19.016 -15.5 1 98.25 137 VAL B N 1
ATOM 3664 C CA . VAL B 1 137 ? -2.449 -20.422 -15.195 1 98.25 137 VAL B CA 1
ATOM 3665 C C . VAL B 1 137 ? -3.609 -20.641 -14.219 1 98.25 137 VAL B C 1
ATOM 3667 O O . VAL B 1 137 ? -3.789 -19.859 -13.289 1 98.25 137 VAL B O 1
ATOM 3670 N N . TYR B 1 138 ? -4.426 -21.625 -14.5 1 98.75 138 TYR B N 1
ATOM 3671 C CA . TYR B 1 138 ? -5.477 -22.016 -13.57 1 98.75 138 TYR B CA 1
ATOM 3672 C C . TYR B 1 138 ? -5.312 -23.469 -13.141 1 98.75 138 TYR B C 1
ATOM 3674 O O . TYR B 1 138 ? -5.148 -24.359 -13.977 1 98.75 138 TYR B O 1
ATOM 3682 N N . LEU B 1 139 ? -5.293 -23.719 -11.836 1 98.56 139 LEU B N 1
ATOM 3683 C CA . LEU B 1 139 ? -5.234 -25.062 -11.281 1 98.56 139 LEU B CA 1
ATOM 3684 C C . LEU B 1 139 ? -6.633 -25.609 -11.031 1 98.56 139 LEU B C 1
ATOM 3686 O O . LEU B 1 139 ? -7.41 -25.016 -10.281 1 98.56 139 LEU B O 1
ATOM 3690 N N . ASP B 1 140 ? -6.887 -26.703 -11.641 1 97.88 140 ASP B N 1
ATOM 3691 C CA . ASP B 1 140 ? -8.203 -27.328 -11.562 1 97.88 140 ASP B CA 1
ATOM 3692 C C . ASP B 1 140 ? -8.094 -28.797 -11.188 1 97.88 140 ASP B C 1
ATOM 3694 O O . ASP B 1 140 ? -8.609 -29.672 -11.898 1 97.88 140 ASP B O 1
ATOM 3698 N N . PRO B 1 141 ? -7.539 -29.078 -10.078 1 97.25 141 PRO B N 1
ATOM 3699 C CA . PRO B 1 141 ? -7.445 -30.5 -9.703 1 97.25 141 PRO B CA 1
ATOM 3700 C C . PRO B 1 141 ? -8.812 -31.156 -9.547 1 97.25 141 PRO B C 1
ATOM 3702 O O . PRO B 1 141 ? -9.82 -30.469 -9.352 1 97.25 141 PRO B O 1
ATOM 3705 N N . GLU B 1 142 ? -8.742 -32.5 -9.656 1 96.44 142 GLU B N 1
ATOM 3706 C CA . GLU B 1 142 ? -9.938 -33.25 -9.312 1 96.44 142 GLU B CA 1
ATOM 3707 C C . GLU B 1 142 ? -10.484 -32.844 -7.949 1 96.44 142 GLU B C 1
ATOM 3709 O O . GLU B 1 142 ? -9.727 -32.719 -6.984 1 96.44 142 GLU B O 1
ATOM 3714 N N . GLU B 1 143 ? -11.812 -32.719 -7.938 1 95.44 143 GLU B N 1
ATOM 3715 C CA . GLU B 1 143 ? -12.445 -32.156 -6.746 1 95.44 143 GLU B CA 1
ATOM 3716 C C . GLU B 1 143 ? -12.109 -32.969 -5.504 1 95.44 143 GLU B C 1
ATOM 3718 O O . GLU B 1 143 ? -11.797 -32.406 -4.453 1 95.44 143 GLU B O 1
ATOM 3723 N N . GLU B 1 144 ? -12.203 -34.281 -5.641 1 93.75 144 GLU B N 1
ATOM 3724 C CA . GLU B 1 144 ? -11.906 -35.156 -4.488 1 93.75 144 GLU B CA 1
ATOM 3725 C C . GLU B 1 144 ? -10.461 -34.969 -4.027 1 93.75 144 GLU B C 1
ATOM 3727 O O . GLU B 1 144 ? -10.18 -35 -2.826 1 93.75 144 GLU B O 1
ATOM 3732 N N . LEU B 1 145 ? -9.617 -34.844 -4.969 1 93.75 145 LEU B N 1
ATOM 3733 C CA . LEU B 1 145 ? -8.211 -34.594 -4.648 1 93.75 145 LEU B CA 1
ATOM 3734 C C . LEU B 1 145 ? -8.031 -33.25 -3.955 1 93.75 145 LEU B C 1
ATOM 3736 O O . LEU B 1 145 ? -7.312 -33.156 -2.961 1 93.75 145 LEU B O 1
ATOM 3740 N N . ARG B 1 146 ? -8.633 -32.188 -4.438 1 95.31 146 ARG B N 1
ATOM 3741 C CA . ARG B 1 146 ? -8.57 -30.875 -3.84 1 95.31 146 ARG B CA 1
ATOM 3742 C C . ARG B 1 146 ? -9.023 -30.906 -2.385 1 95.31 146 ARG B C 1
ATOM 3744 O O . ARG B 1 146 ? -8.391 -30.297 -1.517 1 95.31 146 ARG B O 1
ATOM 3751 N N . ARG B 1 147 ? -10.141 -31.594 -2.156 1 94.94 147 ARG B N 1
ATOM 3752 C CA . ARG B 1 147 ? -10.672 -31.719 -0.804 1 94.94 147 ARG B CA 1
ATOM 3753 C C . ARG B 1 147 ? -9.672 -32.406 0.115 1 94.94 147 ARG B C 1
ATOM 3755 O O . ARG B 1 147 ? -9.445 -31.969 1.245 1 94.94 147 ARG B O 1
ATOM 3762 N N . GLU B 1 148 ? -9.109 -33.438 -0.4 1 93.31 148 GLU B N 1
ATOM 3763 C CA . GLU B 1 148 ? -8.102 -34.188 0.367 1 93.31 148 GLU B CA 1
ATOM 3764 C C . GLU B 1 148 ? -6.914 -33.281 0.712 1 93.31 148 GLU B C 1
ATOM 3766 O O . GLU B 1 148 ? -6.445 -33.281 1.852 1 93.31 148 GLU B O 1
ATOM 3771 N N . TRP B 1 149 ? -6.41 -32.594 -0.281 1 92.69 149 TRP B N 1
ATOM 3772 C CA . TRP B 1 149 ? -5.273 -31.703 -0.083 1 92.69 149 TRP B CA 1
ATOM 3773 C C . TRP B 1 149 ? -5.594 -30.625 0.951 1 92.69 149 TRP B C 1
ATOM 3775 O O . TRP B 1 149 ? -4.77 -30.312 1.817 1 92.69 149 TRP B O 1
ATOM 3785 N N . LYS B 1 150 ? -6.727 -30.016 0.869 1 94.5 150 LYS B N 1
ATOM 3786 C CA . LYS B 1 150 ? -7.125 -28.953 1.794 1 94.5 150 LYS B CA 1
ATOM 3787 C C . LYS B 1 150 ? -7.219 -29.484 3.223 1 94.5 150 LYS B C 1
ATOM 3789 O O . LYS B 1 150 ? -6.773 -28.828 4.164 1 94.5 150 LYS B O 1
ATOM 3794 N N . VAL B 1 151 ? -7.855 -30.656 3.381 1 94.5 151 VAL B N 1
ATOM 3795 C CA . VAL B 1 151 ? -7.984 -31.25 4.707 1 94.5 151 VAL B CA 1
ATOM 3796 C C . VAL B 1 151 ? -6.598 -31.484 5.301 1 94.5 151 VAL B C 1
ATOM 3798 O O . VAL B 1 151 ? -6.324 -31.094 6.434 1 94.5 151 VAL B O 1
ATOM 3801 N N . LYS B 1 152 ? -5.742 -32.125 4.523 1 91.69 152 LYS B N 1
ATOM 3802 C CA . LYS B 1 152 ? -4.391 -32.406 4.996 1 91.69 152 LYS B CA 1
ATOM 3803 C C . LYS B 1 152 ? -3.668 -31.125 5.406 1 91.69 152 LYS B C 1
ATOM 3805 O O . LYS B 1 152 ? -3.076 -31.062 6.488 1 91.69 152 LYS B O 1
ATOM 3810 N N . ARG B 1 153 ? -3.705 -30.141 4.645 1 90.94 153 ARG B N 1
ATOM 3811 C CA . ARG B 1 153 ? -3.023 -28.875 4.898 1 90.94 153 ARG B CA 1
ATOM 3812 C C . ARG B 1 153 ? -3.609 -28.172 6.117 1 90.94 153 ARG B C 1
ATOM 3814 O O . ARG B 1 153 ? -2.869 -27.719 6.996 1 90.94 153 ARG B O 1
ATOM 3821 N N . ASP B 1 154 ? -4.984 -27.938 6.113 1 91.56 154 ASP B N 1
ATOM 3822 C CA . ASP B 1 154 ? -5.617 -27.109 7.137 1 91.56 154 ASP B CA 1
ATOM 3823 C C . ASP B 1 154 ? -5.555 -27.781 8.508 1 91.56 154 ASP B C 1
ATOM 3825 O O . ASP B 1 154 ? -5.465 -27.109 9.531 1 91.56 154 ASP B O 1
ATOM 3829 N N . VAL B 1 155 ? -5.605 -29.109 8.531 1 92.12 155 VAL B N 1
ATOM 3830 C CA . VAL B 1 155 ? -5.438 -29.828 9.789 1 92.12 155 VAL B CA 1
ATOM 3831 C C . VAL B 1 155 ? -3.998 -29.672 10.281 1 92.12 155 VAL B C 1
ATOM 3833 O O . VAL B 1 155 ? -3.764 -29.391 11.453 1 92.12 155 VAL B O 1
ATOM 3836 N N . ALA B 1 156 ? -3.062 -29.828 9.398 1 88.94 156 ALA B N 1
ATOM 3837 C CA . ALA B 1 156 ? -1.646 -29.812 9.758 1 88.94 156 ALA B CA 1
ATOM 3838 C C . ALA B 1 156 ? -1.173 -28.406 10.078 1 88.94 156 ALA B C 1
ATOM 3840 O O . ALA B 1 156 ? -0.412 -28.203 11.031 1 88.94 156 ALA B O 1
ATOM 3841 N N . LYS B 1 157 ? -1.652 -27.406 9.344 1 85.56 157 LYS B N 1
ATOM 3842 C CA . LYS B 1 157 ? -0.995 -26.094 9.383 1 85.56 157 LYS B CA 1
ATOM 3843 C C . LYS B 1 157 ? -1.891 -25.047 10.039 1 85.56 157 LYS B C 1
ATOM 3845 O O . LYS B 1 157 ? -1.414 -24 10.461 1 85.56 157 LYS B O 1
ATOM 3850 N N . ARG B 1 158 ? -3.193 -25.312 10.117 1 84.94 158 ARG B N 1
ATOM 3851 C CA . ARG B 1 158 ? -4.074 -24.219 10.523 1 84.94 158 ARG B CA 1
ATOM 3852 C C . ARG B 1 158 ? -4.879 -24.609 11.766 1 84.94 158 ARG B C 1
ATOM 3854 O O . ARG B 1 158 ? -5.703 -23.828 12.242 1 84.94 158 ARG B O 1
ATOM 3861 N N . GLY B 1 159 ? -4.754 -25.828 12.242 1 83.62 159 GLY B N 1
ATOM 3862 C CA . GLY B 1 159 ? -5.309 -26.25 13.523 1 83.62 159 GLY B CA 1
ATOM 3863 C C . GLY B 1 159 ? -6.773 -26.641 13.438 1 83.62 159 GLY B C 1
ATOM 3864 O O . GLY B 1 159 ? -7.473 -26.672 14.453 1 83.62 159 GLY B O 1
ATOM 3865 N N . TYR B 1 160 ? -7.293 -26.859 12.312 1 88.81 160 TYR B N 1
ATOM 3866 C CA . TYR B 1 160 ? -8.688 -27.25 12.148 1 88.81 160 TYR B CA 1
ATOM 3867 C C . TYR B 1 160 ? -8.844 -28.766 12.273 1 88.81 160 TYR B C 1
ATOM 3869 O O . TYR B 1 160 ? -7.879 -29.516 12.109 1 88.81 160 TYR B O 1
ATOM 3877 N N . THR B 1 161 ? -10.102 -29.219 12.547 1 93.38 161 THR B N 1
ATOM 3878 C CA . THR B 1 161 ? -10.43 -30.641 12.445 1 93.38 161 THR B CA 1
ATOM 3879 C C . THR B 1 161 ? -10.875 -30.984 11.031 1 93.38 161 THR B C 1
ATOM 3881 O O . THR B 1 161 ? -11.305 -30.125 10.273 1 93.38 161 THR B O 1
ATOM 3884 N N . PRO B 1 162 ? -10.719 -32.281 10.703 1 94.44 162 PRO B N 1
ATOM 3885 C CA . PRO B 1 162 ? -11.18 -32.688 9.367 1 94.44 162 PRO B CA 1
ATOM 3886 C C . PRO B 1 162 ? -12.641 -32.312 9.117 1 94.44 162 PRO B C 1
ATOM 3888 O O . PRO B 1 162 ? -12.984 -31.875 8.023 1 94.44 162 PRO B O 1
ATOM 3891 N N . GLU B 1 163 ? -13.453 -32.469 10.125 1 94.62 163 GLU B N 1
ATOM 3892 C CA . GLU B 1 163 ? -14.875 -32.156 9.992 1 94.62 163 GLU B CA 1
ATOM 3893 C C . GLU B 1 163 ? -15.094 -30.656 9.758 1 94.62 163 GLU B C 1
ATOM 3895 O O . GLU B 1 163 ? -15.945 -30.266 8.953 1 94.62 163 GLU B O 1
ATOM 3900 N N . GLU B 1 164 ? -14.336 -29.875 10.398 1 93 164 GLU B N 1
ATOM 3901 C CA . GLU B 1 164 ? -14.43 -28.422 10.234 1 93 164 GLU B CA 1
ATOM 3902 C C . GLU B 1 164 ? -14.016 -28 8.82 1 93 164 GLU B C 1
ATOM 3904 O O . GLU B 1 164 ? -14.641 -27.125 8.227 1 93 164 GLU B O 1
ATOM 3909 N N . VAL B 1 165 ? -13 -28.609 8.352 1 94.56 165 VAL B N 1
ATOM 3910 C CA . VAL B 1 165 ? -12.5 -28.297 7.023 1 94.56 165 VAL B CA 1
ATOM 3911 C C . VAL B 1 165 ? -13.547 -28.672 5.977 1 94.56 165 VAL B C 1
ATOM 3913 O O . VAL B 1 165 ? -13.844 -27.891 5.074 1 94.56 165 VAL B O 1
ATOM 3916 N N . LEU B 1 166 ? -14.109 -29.844 6.129 1 95.06 166 LEU B N 1
ATOM 3917 C CA . LEU B 1 166 ? -15.109 -30.312 5.18 1 95.06 166 LEU B CA 1
ATOM 3918 C C . LEU B 1 166 ? -16.344 -29.422 5.211 1 95.06 166 LEU B C 1
ATOM 3920 O O . LEU B 1 166 ? -16.922 -29.109 4.168 1 95.06 166 LEU B O 1
ATOM 3924 N N . ALA B 1 167 ? -16.734 -29.016 6.391 1 94.25 167 ALA B N 1
ATOM 3925 C CA . ALA B 1 167 ? -17.859 -28.094 6.523 1 94.25 167 ALA B CA 1
ATOM 3926 C C . ALA B 1 167 ? -17.562 -26.766 5.855 1 94.25 167 ALA B C 1
ATOM 3928 O O . ALA B 1 167 ? -18.422 -26.172 5.215 1 94.25 167 ALA B O 1
ATOM 3929 N N . ASP B 1 168 ? -16.375 -26.359 6.035 1 93.31 168 ASP B N 1
ATOM 3930 C CA . ASP B 1 168 ? -15.945 -25.109 5.426 1 93.31 168 ASP B CA 1
ATOM 3931 C C . ASP B 1 168 ? -15.969 -25.203 3.902 1 93.31 168 ASP B C 1
ATOM 3933 O O . ASP B 1 168 ? -16.375 -24.266 3.225 1 93.31 168 ASP B O 1
ATOM 3937 N N . ILE B 1 169 ? -15.508 -26.312 3.357 1 95.06 169 ILE B N 1
ATOM 3938 C CA . ILE B 1 169 ? -15.523 -26.531 1.915 1 95.06 169 ILE B CA 1
ATOM 3939 C C . ILE B 1 169 ? -16.953 -26.422 1.394 1 95.06 169 ILE B C 1
ATOM 3941 O O . ILE B 1 169 ? -17.219 -25.703 0.424 1 95.06 169 ILE B O 1
ATOM 3945 N N . GLU B 1 170 ? -17.828 -27.062 2.121 1 96.12 170 GLU B N 1
ATOM 3946 C CA . GLU B 1 170 ? -19.219 -27.047 1.686 1 96.12 170 GLU B CA 1
ATOM 3947 C C . GLU B 1 170 ? -19.797 -25.625 1.753 1 96.12 170 GLU B C 1
ATOM 3949 O O . GLU B 1 170 ? -20.516 -25.203 0.843 1 96.12 170 GLU B O 1
ATOM 3954 N N . ARG B 1 171 ? -19.5 -25 2.725 1 94.56 171 ARG B N 1
ATOM 3955 C CA . ARG B 1 171 ? -20 -23.641 2.924 1 94.56 171 ARG B CA 1
ATOM 3956 C C . ARG B 1 171 ? -19.5 -22.703 1.83 1 94.56 171 ARG B C 1
ATOM 3958 O O . ARG B 1 171 ? -20.203 -21.781 1.423 1 94.56 171 ARG B O 1
ATOM 3965 N N . ARG B 1 172 ? -18.375 -22.953 1.305 1 95.5 172 ARG B N 1
ATOM 3966 C CA . ARG B 1 172 ? -17.719 -22.062 0.358 1 95.5 172 ARG B CA 1
ATOM 3967 C C . ARG B 1 172 ? -18.094 -22.406 -1.078 1 95.5 172 ARG B C 1
ATOM 3969 O O . ARG B 1 172 ? -17.828 -21.641 -2 1 95.5 172 ARG B O 1
ATOM 3976 N N . MET B 1 173 ? -18.781 -23.562 -1.223 1 96.88 173 MET B N 1
ATOM 3977 C CA . MET B 1 173 ? -19.031 -24.094 -2.557 1 96.88 173 MET B CA 1
ATOM 3978 C C . MET B 1 173 ? -19.781 -23.094 -3.42 1 96.88 173 MET B C 1
ATOM 3980 O O . MET B 1 173 ? -19.453 -22.906 -4.594 1 96.88 173 MET B O 1
ATOM 3984 N N . PRO B 1 174 ? -20.781 -22.391 -2.883 1 97.75 174 PRO B N 1
ATOM 3985 C CA . PRO B 1 174 ? -21.453 -21.406 -3.721 1 97.75 174 PRO B CA 1
ATOM 3986 C C . PRO B 1 174 ? -20.516 -20.312 -4.227 1 97.75 174 PRO B C 1
ATOM 3988 O O . PRO B 1 174 ? -20.578 -19.938 -5.402 1 97.75 174 PRO B O 1
ATOM 3991 N N . ASP B 1 175 ? -19.656 -19.812 -3.432 1 98.25 175 ASP B N 1
ATOM 3992 C CA . ASP B 1 175 ? -18.703 -18.781 -3.828 1 98.25 175 ASP B CA 1
ATOM 3993 C C . ASP B 1 175 ? -17.641 -19.328 -4.77 1 98.25 175 ASP B C 1
ATOM 3995 O O . ASP B 1 175 ? -17.172 -18.641 -5.676 1 98.25 175 ASP B O 1
ATOM 3999 N N . SER B 1 176 ? -17.219 -20.609 -4.547 1 98.12 176 SER B N 1
ATOM 4000 C CA . SER B 1 176 ? -16.312 -21.234 -5.5 1 98.12 176 SER B CA 1
ATOM 4001 C C . SER B 1 176 ? -16.891 -21.234 -6.906 1 98.12 176 SER B C 1
ATOM 4003 O O . SER B 1 176 ? -16.234 -20.812 -7.855 1 98.12 176 SER B O 1
ATOM 4005 N N . ARG B 1 177 ? -18.109 -21.641 -6.996 1 98.12 177 ARG B N 1
ATOM 4006 C CA . ARG B 1 177 ? -18.797 -21.734 -8.281 1 98.12 177 ARG B CA 1
ATOM 4007 C C . ARG B 1 177 ? -19 -20.359 -8.906 1 98.12 177 ARG B C 1
ATOM 4009 O O . ARG B 1 177 ? -18.891 -20.203 -10.125 1 98.12 177 ARG B O 1
ATOM 4016 N N . ALA B 1 178 ? -19.234 -19.438 -8.094 1 98.38 178 ALA B N 1
ATOM 4017 C CA . ALA B 1 178 ? -19.594 -18.109 -8.594 1 98.38 178 ALA B CA 1
ATOM 4018 C C . ALA B 1 178 ? -18.344 -17.297 -8.961 1 98.38 178 ALA B C 1
ATOM 4020 O O . ALA B 1 178 ? -18.344 -16.562 -9.953 1 98.38 178 ALA B O 1
ATOM 4021 N N . PHE B 1 179 ? -17.25 -17.422 -8.141 1 98.69 179 PHE B N 1
ATOM 4022 C CA . PHE B 1 179 ? -16.203 -16.422 -8.258 1 98.69 179 PHE B CA 1
ATOM 4023 C C . PHE B 1 179 ? -14.875 -17.094 -8.617 1 98.69 179 PHE B C 1
ATOM 4025 O O . PHE B 1 179 ? -13.977 -16.453 -9.172 1 98.69 179 PHE B O 1
ATOM 4032 N N . ILE B 1 180 ? -14.672 -18.375 -8.32 1 98.75 180 ILE B N 1
ATOM 4033 C CA . ILE B 1 180 ? -13.375 -19 -8.5 1 98.75 180 ILE B CA 1
ATOM 4034 C C . ILE B 1 180 ? -13.375 -19.828 -9.789 1 98.75 180 ILE B C 1
ATOM 4036 O O . ILE B 1 180 ? -12.539 -19.609 -10.672 1 98.75 180 ILE B O 1
ATOM 4040 N N . TRP B 1 181 ? -14.383 -20.703 -9.961 1 98.44 181 TRP B N 1
ATOM 4041 C CA . TRP B 1 181 ? -14.398 -21.656 -11.055 1 98.44 181 TRP B CA 1
ATOM 4042 C C . TRP B 1 181 ? -14.469 -20.953 -12.398 1 98.44 181 TRP B C 1
ATOM 4044 O O . TRP B 1 181 ? -13.789 -21.328 -13.352 1 98.44 181 TRP B O 1
ATOM 4054 N N . PRO B 1 182 ? -15.195 -19.844 -12.516 1 98.62 182 PRO B N 1
ATOM 4055 C CA . PRO B 1 182 ? -15.281 -19.172 -13.812 1 98.62 182 PRO B CA 1
ATOM 4056 C C . PRO B 1 182 ? -13.945 -18.609 -14.281 1 98.62 182 PRO B C 1
ATOM 4058 O O . PRO B 1 182 ? -13.773 -18.312 -15.469 1 98.62 182 PRO B O 1
ATOM 4061 N N . GLN B 1 183 ? -13.008 -18.438 -13.422 1 98.75 183 GLN B N 1
ATOM 4062 C CA . GLN B 1 183 ? -11.711 -17.859 -13.773 1 98.75 183 GLN B CA 1
ATOM 4063 C C . GLN B 1 183 ? -10.953 -18.781 -14.727 1 98.75 183 GLN B C 1
ATOM 4065 O O . GLN B 1 183 ? -10.047 -18.328 -15.438 1 98.75 183 GLN B O 1
ATOM 4070 N N . LYS B 1 184 ? -11.297 -20.047 -14.711 1 98.31 184 LYS B N 1
ATOM 4071 C CA . LYS B 1 184 ? -10.68 -21.031 -15.586 1 98.31 184 LYS B CA 1
ATOM 4072 C C . LYS B 1 184 ? -10.734 -20.578 -17.047 1 98.31 184 LYS B C 1
ATOM 4074 O O . LYS B 1 184 ? -9.797 -20.812 -17.812 1 98.31 184 LYS B O 1
ATOM 4079 N N . ALA B 1 185 ? -11.742 -19.922 -17.391 1 97.81 185 ALA B N 1
ATOM 4080 C CA . ALA B 1 185 ? -11.961 -19.5 -18.766 1 97.81 185 ALA B CA 1
ATOM 4081 C C . ALA B 1 185 ? -10.898 -18.484 -19.203 1 97.81 185 ALA B C 1
ATOM 4083 O O . ALA B 1 185 ? -10.656 -18.312 -20.406 1 97.81 185 ALA B O 1
ATOM 4084 N N . HIS B 1 186 ? -10.234 -17.859 -18.281 1 97.94 186 HIS B N 1
ATOM 4085 C CA . HIS B 1 186 ? -9.297 -16.781 -18.594 1 97.94 186 HIS B CA 1
ATOM 4086 C C . HIS B 1 186 ? -7.855 -17.281 -18.578 1 97.94 186 HIS B C 1
ATOM 4088 O O . HIS B 1 186 ? -6.922 -16.5 -18.766 1 97.94 186 HIS B O 1
ATOM 4094 N N . ALA B 1 187 ? -7.66 -18.547 -18.359 1 98.12 187 ALA B N 1
ATOM 4095 C CA . ALA B 1 187 ? -6.312 -19.094 -18.234 1 98.12 187 ALA B CA 1
ATOM 4096 C C . ALA B 1 187 ? -5.766 -19.516 -19.594 1 98.12 187 ALA B C 1
ATOM 4098 O O . ALA B 1 187 ? -6.5 -20.062 -20.422 1 98.12 187 ALA B O 1
ATOM 4099 N N . ASP B 1 188 ? -4.484 -19.234 -19.828 1 96.44 188 ASP B N 1
ATOM 4100 C CA . ASP B 1 188 ? -3.768 -19.766 -20.984 1 96.44 188 ASP B CA 1
ATOM 4101 C C . ASP B 1 188 ? -3.443 -21.25 -20.812 1 96.44 188 ASP B C 1
ATOM 4103 O O . ASP B 1 188 ? -3.408 -22 -21.781 1 96.44 188 ASP B O 1
ATOM 4107 N N . ILE B 1 189 ? -3.141 -21.594 -19.625 1 96.62 189 ILE B N 1
ATOM 4108 C CA . ILE B 1 189 ? -2.789 -22.969 -19.25 1 96.62 189 ILE B CA 1
ATOM 4109 C C . ILE B 1 189 ? -3.697 -23.438 -18.125 1 96.62 189 ILE B C 1
ATOM 4111 O O . ILE B 1 189 ? -3.879 -22.75 -17.125 1 96.62 189 ILE B O 1
ATOM 4115 N N . ILE B 1 190 ? -4.305 -24.547 -18.297 1 98 190 ILE B N 1
ATOM 4116 C CA . ILE B 1 190 ? -5.086 -25.188 -17.25 1 98 190 ILE B CA 1
ATOM 4117 C C . ILE B 1 190 ? -4.395 -26.484 -16.797 1 98 190 ILE B C 1
ATOM 4119 O O . ILE B 1 190 ? -4.027 -27.312 -17.625 1 98 190 ILE B O 1
ATOM 4123 N N . VAL B 1 191 ? -4.168 -26.625 -15.523 1 97.81 191 VAL B N 1
ATOM 4124 C CA . VAL B 1 191 ? -3.488 -27.781 -14.961 1 97.81 191 VAL B CA 1
ATOM 4125 C C . VAL B 1 191 ? -4.457 -28.578 -14.094 1 97.81 191 VAL B C 1
ATOM 4127 O O . VAL B 1 191 ? -5.012 -28.062 -13.125 1 97.81 191 VAL B O 1
ATOM 4130 N N . ARG B 1 192 ? -4.637 -29.812 -14.438 1 97.56 192 ARG B N 1
ATOM 4131 C CA . ARG B 1 192 ? -5.562 -30.672 -13.703 1 97.56 192 ARG B CA 1
ATOM 4132 C C . ARG B 1 192 ? -4.855 -31.922 -13.195 1 97.56 192 ARG B C 1
ATOM 4134 O O . ARG B 1 192 ? -4.664 -32.875 -13.938 1 97.56 192 ARG B O 1
ATOM 4141 N N . PHE B 1 193 ? -4.547 -31.938 -11.938 1 94.81 193 PHE B N 1
ATOM 4142 C CA . PHE B 1 193 ? -4.078 -33.156 -11.305 1 94.81 193 PHE B CA 1
ATOM 4143 C C . PHE B 1 193 ? -5.25 -34.094 -10.984 1 94.81 193 PHE B C 1
ATOM 4145 O O . PHE B 1 193 ? -6.312 -33.625 -10.555 1 94.81 193 PHE B O 1
ATOM 4152 N N . TYR B 1 194 ? -5.121 -35.344 -11.25 1 94.69 194 TYR B N 1
ATOM 4153 C CA . TYR B 1 194 ? -6.188 -36.312 -10.953 1 94.69 194 TYR B CA 1
ATOM 4154 C C . TYR B 1 194 ? -5.617 -37.656 -10.578 1 94.69 194 TYR B C 1
ATOM 4156 O O . TYR B 1 194 ? -4.469 -37.969 -10.906 1 94.69 194 TYR B O 1
ATOM 4164 N N . ARG B 1 195 ? -6.387 -38.469 -9.789 1 92.75 195 ARG B N 1
ATOM 4165 C CA . ARG B 1 195 ? -5.965 -39.75 -9.234 1 92.75 195 ARG B CA 1
ATOM 4166 C C . ARG B 1 195 ? -5.945 -40.844 -10.312 1 92.75 195 ARG B C 1
ATOM 4168 O O . ARG B 1 195 ? -6.91 -41 -11.062 1 92.75 195 ARG B O 1
ATOM 4175 N N . PRO B 1 196 ? -4.77 -41.5 -10.406 1 88.62 196 PRO B N 1
ATOM 4176 C CA . PRO B 1 196 ? -4.766 -42.688 -11.266 1 88.62 196 PRO B CA 1
ATOM 4177 C C . PRO B 1 196 ? -5.52 -43.875 -10.656 1 88.62 196 PRO B C 1
ATOM 4179 O O . PRO B 1 196 ? -5.844 -43.844 -9.469 1 88.62 196 PRO B O 1
ATOM 4182 N N . PRO B 1 197 ? -5.871 -44.812 -11.617 1 85.5 197 PRO B N 1
ATOM 4183 C CA . PRO B 1 197 ? -6.418 -46.031 -11.016 1 85.5 197 PRO B CA 1
ATOM 4184 C C . PRO B 1 197 ? -5.5 -46.625 -9.953 1 85.5 197 PRO B C 1
ATOM 4186 O O . PRO B 1 197 ? -4.281 -46.656 -10.141 1 85.5 197 PRO B O 1
ATOM 4189 N N . GLY B 1 198 ? -6.07 -47 -8.758 1 84.19 198 GLY B N 1
ATOM 4190 C CA . GLY B 1 198 ? -5.293 -47.594 -7.68 1 84.19 198 GLY B CA 1
ATOM 4191 C C . GLY B 1 198 ? -4.531 -46.562 -6.863 1 84.19 198 GLY B C 1
ATOM 4192 O O . GLY B 1 198 ? -3.596 -46.906 -6.137 1 84.19 198 GLY B O 1
ATOM 4193 N N . TYR B 1 199 ? -4.906 -45.344 -7.07 1 85.56 199 TYR B N 1
ATOM 4194 C CA . TYR B 1 199 ? -4.254 -44.25 -6.379 1 85.56 199 TYR B CA 1
ATOM 4195 C C . TYR B 1 199 ? -4.168 -44.531 -4.879 1 85.56 199 TYR B C 1
ATOM 4197 O O . TYR B 1 199 ? -5.129 -45 -4.273 1 85.56 199 TYR B O 1
ATOM 4205 N N . ASP B 1 200 ? -2.926 -44.312 -4.324 1 80.75 200 ASP B N 1
ATOM 4206 C CA . ASP B 1 200 ? -2.631 -44.406 -2.896 1 80.75 200 ASP B CA 1
ATOM 4207 C C . ASP B 1 200 ? -2.338 -43 -2.326 1 80.75 200 ASP B C 1
ATOM 4209 O O . ASP B 1 200 ? -1.312 -42.406 -2.645 1 80.75 200 ASP B O 1
ATOM 4213 N N . PRO B 1 201 ? -3.193 -42.594 -1.401 1 78.62 201 PRO B N 1
ATOM 4214 C CA . PRO B 1 201 ? -2.998 -41.25 -0.841 1 78.62 201 PRO B CA 1
ATOM 4215 C C . PRO B 1 201 ? -1.662 -41.125 -0.115 1 78.62 201 PRO B C 1
ATOM 4217 O O . PRO B 1 201 ? -1.191 -40 0.1 1 78.62 201 PRO B O 1
ATOM 4220 N N . GLU B 1 202 ? -1.044 -42.156 0.216 1 76.75 202 GLU B N 1
ATOM 4221 C CA . GLU B 1 202 ? 0.236 -42.125 0.918 1 76.75 202 GLU B CA 1
ATOM 4222 C C . GLU B 1 202 ? 1.395 -41.938 -0.057 1 76.75 202 GLU B C 1
ATOM 4224 O O . GLU B 1 202 ? 2.521 -41.656 0.357 1 76.75 202 GLU B O 1
ATOM 4229 N N . ASN B 1 203 ? 1.094 -42.094 -1.308 1 74.31 203 ASN B N 1
ATOM 4230 C CA . ASN B 1 203 ? 2.098 -41.875 -2.342 1 74.31 203 ASN B CA 1
ATOM 4231 C C . ASN B 1 203 ? 1.656 -40.781 -3.32 1 74.31 203 ASN B C 1
ATOM 4233 O O . ASN B 1 203 ? 1.363 -41.062 -4.48 1 74.31 203 ASN B O 1
ATOM 4237 N N . PRO B 1 204 ? 1.689 -39.594 -2.971 1 72.25 204 PRO B N 1
ATOM 4238 C CA . PRO B 1 204 ? 1.151 -38.5 -3.781 1 72.25 204 PRO B CA 1
ATOM 4239 C C . PRO B 1 204 ? 1.987 -38.219 -5.031 1 72.25 204 PRO B C 1
ATOM 4241 O O . PRO B 1 204 ? 1.557 -37.469 -5.914 1 72.25 204 PRO B O 1
ATOM 4244 N N . SER B 1 205 ? 3.123 -38.906 -5.172 1 74.06 205 SER B N 1
ATOM 4245 C CA . SER B 1 205 ? 4.004 -38.719 -6.316 1 74.06 205 SER B CA 1
ATOM 4246 C C . SER B 1 205 ? 3.443 -39.375 -7.574 1 74.06 205 SER B C 1
ATOM 4248 O O . SER B 1 205 ? 3.896 -39.094 -8.68 1 74.06 205 SER B O 1
ATOM 4250 N N . THR B 1 206 ? 2.348 -40.062 -7.422 1 80.5 206 THR B N 1
ATOM 4251 C CA . THR B 1 206 ? 1.884 -40.875 -8.523 1 80.5 206 THR B CA 1
ATOM 4252 C C . THR B 1 206 ? 0.684 -40.25 -9.219 1 80.5 206 THR B C 1
ATOM 4254 O O . THR B 1 206 ? 0.035 -40.875 -10.055 1 80.5 206 THR B O 1
ATOM 4257 N N . LEU B 1 207 ? 0.437 -39 -8.938 1 88.94 207 LEU B N 1
ATOM 4258 C CA . LEU B 1 207 ? -0.734 -38.344 -9.523 1 88.94 207 LEU B CA 1
ATOM 4259 C C . LEU B 1 207 ? -0.527 -38.094 -11.016 1 88.94 207 LEU B C 1
ATOM 4261 O O . LEU B 1 207 ? 0.584 -37.781 -11.453 1 88.94 207 LEU B O 1
ATOM 4265 N N . ASN B 1 208 ? -1.6 -38.281 -11.805 1 91.62 208 ASN B N 1
ATOM 4266 C CA . ASN B 1 208 ? -1.627 -37.844 -13.203 1 91.62 208 ASN B CA 1
ATOM 4267 C C . ASN B 1 208 ? -1.848 -36.344 -13.32 1 91.62 208 ASN B C 1
ATOM 4269 O O . ASN B 1 208 ? -2.318 -35.719 -12.383 1 91.62 208 ASN B O 1
ATOM 4273 N N . VAL B 1 209 ? -1.389 -35.812 -14.43 1 93.31 209 VAL B N 1
ATOM 4274 C CA . VAL B 1 209 ? -1.691 -34.406 -14.688 1 93.31 209 VAL B CA 1
ATOM 4275 C C . VAL B 1 209 ? -2.115 -34.25 -16.141 1 93.31 209 VAL B C 1
ATOM 4277 O O . VAL B 1 209 ? -1.549 -34.875 -17.047 1 93.31 209 VAL B O 1
ATOM 4280 N N . ARG B 1 210 ? -3.162 -33.531 -16.375 1 94.31 210 ARG B N 1
ATOM 4281 C CA . ARG B 1 210 ? -3.578 -33.062 -17.688 1 94.31 210 ARG B CA 1
ATOM 4282 C C . ARG B 1 210 ? -3.33 -31.562 -17.812 1 94.31 210 ARG B C 1
ATOM 4284 O O . ARG B 1 210 ? -3.814 -30.766 -17 1 94.31 210 ARG B O 1
ATOM 4291 N N . ILE B 1 211 ? -2.557 -31.188 -18.812 1 93.75 211 ILE B N 1
ATOM 4292 C CA . ILE B 1 211 ? -2.25 -29.797 -19.062 1 93.75 211 ILE B CA 1
ATOM 4293 C C . ILE B 1 211 ? -2.93 -29.344 -20.359 1 93.75 211 ILE B C 1
ATOM 4295 O O . ILE B 1 211 ? -2.676 -29.906 -21.422 1 93.75 211 ILE B O 1
ATOM 4299 N N . THR B 1 212 ? -3.861 -28.438 -20.203 1 94.69 212 THR B N 1
ATOM 4300 C CA . THR B 1 212 ? -4.512 -27.828 -21.359 1 94.69 212 THR B CA 1
ATOM 4301 C C . THR B 1 212 ? -3.793 -26.547 -21.781 1 94.69 212 THR B C 1
ATOM 4303 O O . THR B 1 212 ? -3.67 -25.609 -20.984 1 94.69 212 THR B O 1
ATOM 4306 N N . LEU B 1 213 ? -3.277 -26.484 -22.953 1 93.31 213 LEU B N 1
ATOM 4307 C CA . LEU B 1 213 ? -2.578 -25.344 -23.516 1 93.31 213 LEU B CA 1
ATOM 4308 C C . LEU B 1 213 ? -3.439 -24.641 -24.562 1 93.31 213 LEU B C 1
ATOM 4310 O O . LEU B 1 213 ? -3.576 -25.141 -25.688 1 93.31 213 LEU B O 1
ATOM 4314 N N . LYS B 1 214 ? -3.992 -23.484 -24.203 1 93.94 214 LYS B N 1
ATOM 4315 C CA . LYS B 1 214 ? -4.867 -22.781 -25.141 1 93.94 214 LYS B CA 1
ATOM 4316 C C . LYS B 1 214 ? -4.074 -22.203 -26.312 1 93.94 214 LYS B C 1
ATOM 4318 O O . LYS B 1 214 ? -2.879 -21.938 -26.188 1 93.94 214 LYS B O 1
ATOM 4323 N N . HIS B 1 215 ? -4.785 -21.984 -27.391 1 88.44 215 HIS B N 1
ATOM 4324 C CA . HIS B 1 215 ? -4.109 -21.562 -28.609 1 88.44 215 HIS B CA 1
ATOM 4325 C C . HIS B 1 215 ? -3.775 -20.078 -28.562 1 88.44 215 HIS B C 1
ATOM 4327 O O . HIS B 1 215 ? -3.232 -19.531 -29.531 1 88.44 215 HIS B O 1
ATOM 4333 N N . THR B 1 216 ? -4.035 -19.422 -27.453 1 83.69 216 THR B N 1
ATOM 4334 C CA . THR B 1 216 ? -3.5 -18.078 -27.219 1 83.69 216 THR B CA 1
ATOM 4335 C C . THR B 1 216 ? -1.987 -18.125 -27.031 1 83.69 216 THR B C 1
ATOM 4337 O O . THR B 1 216 ? -1.311 -17.109 -27.125 1 83.69 216 THR B O 1
ATOM 4340 N N . LEU B 1 217 ? -1.456 -19.312 -26.766 1 89.19 217 LEU B N 1
ATOM 4341 C CA . LEU B 1 217 ? -0.028 -19.531 -26.562 1 89.19 217 LEU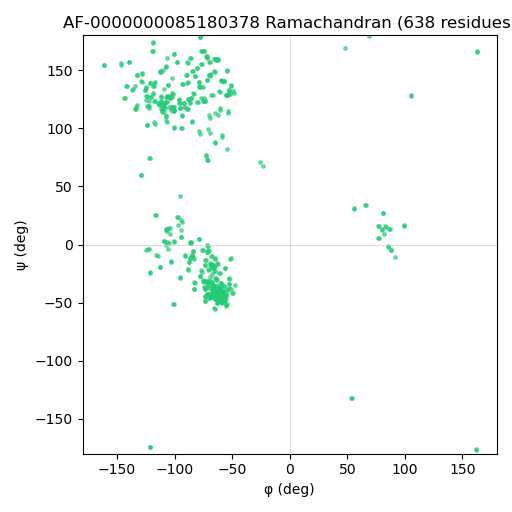 B CA 1
ATOM 4342 C C . LEU B 1 217 ? 0.664 -19.859 -27.875 1 89.19 217 LEU B C 1
ATOM 4344 O O . LEU B 1 217 ? 0.034 -20.375 -28.812 1 89.19 217 LEU B O 1
ATOM 4348 N N . PRO B 1 218 ? 1.886 -19.391 -27.953 1 82 218 PRO B N 1
ATOM 4349 C CA . PRO B 1 218 ? 2.639 -19.875 -29.125 1 82 218 PRO B CA 1
ATOM 4350 C C . PRO B 1 218 ? 2.729 -21.391 -29.188 1 82 218 PRO B C 1
ATOM 4352 O O . PRO B 1 218 ? 2.775 -22.062 -28.141 1 82 218 PRO B O 1
ATOM 4355 N N . ARG B 1 219 ? 2.607 -21.828 -30.453 1 74.12 219 ARG B N 1
ATOM 4356 C CA . ARG B 1 219 ? 2.596 -23.266 -30.625 1 74.12 219 ARG B CA 1
ATOM 4357 C C . ARG B 1 219 ? 3.893 -23.891 -30.125 1 74.12 219 ARG B C 1
ATOM 4359 O O . ARG B 1 219 ? 4.98 -23.391 -30.422 1 74.12 219 ARG B O 1
ATOM 4366 N N . LEU B 1 220 ? 3.73 -24.688 -29.172 1 66.81 220 LEU B N 1
ATOM 4367 C CA . LEU B 1 220 ? 4.828 -25.516 -28.688 1 66.81 220 LEU B CA 1
ATOM 4368 C C . LEU B 1 220 ? 5.051 -26.719 -29.609 1 66.81 220 LEU B C 1
ATOM 4370 O O . LEU B 1 220 ? 4.137 -27.516 -29.828 1 66.81 220 LEU B O 1
ATOM 4374 N N . ASP B 1 221 ? 6.039 -26.594 -30.531 1 62.75 221 ASP B N 1
ATOM 4375 C CA . ASP B 1 221 ? 6.293 -27.781 -31.359 1 62.75 221 ASP B CA 1
ATOM 4376 C C . ASP B 1 221 ? 6.805 -28.938 -30.5 1 62.75 221 ASP B C 1
ATOM 4378 O O . ASP B 1 221 ? 7.984 -28.984 -30.156 1 62.75 221 ASP B O 1
ATOM 4382 N N . LEU B 1 222 ? 5.879 -29.672 -30 1 62.25 222 LEU B N 1
ATOM 4383 C CA . LEU B 1 222 ? 6.246 -30.828 -29.188 1 62.25 222 LEU B CA 1
ATOM 4384 C C . LEU B 1 222 ? 6.234 -32.094 -30.031 1 62.25 222 LEU B C 1
ATOM 4386 O O . LEU B 1 222 ? 6.039 -33.188 -29.5 1 62.25 222 LEU B O 1
ATOM 4390 N N . SER B 1 223 ? 6.262 -31.828 -31.359 1 57.88 223 SER B N 1
ATOM 4391 C CA . SER B 1 223 ? 6.18 -32.969 -32.281 1 57.88 223 SER B CA 1
ATOM 4392 C C . SER B 1 223 ? 7.184 -34.031 -31.906 1 57.88 223 SER B C 1
ATOM 4394 O O . SER B 1 223 ? 6.867 -35.219 -31.953 1 57.88 223 SER B O 1
ATOM 4396 N N . GLU B 1 224 ? 8.305 -33.594 -31.578 1 55.25 224 GLU B N 1
ATOM 4397 C CA . GLU B 1 224 ? 9.312 -34.594 -31.234 1 55.25 224 GLU B CA 1
ATOM 4398 C C . GLU B 1 224 ? 8.922 -35.375 -29.969 1 55.25 224 GLU B C 1
ATOM 4400 O O . GLU B 1 224 ? 9.164 -36.562 -29.859 1 55.25 224 GLU B O 1
ATOM 4405 N N . VAL B 1 225 ? 8.391 -34.656 -29.062 1 54.66 225 VAL B N 1
ATOM 4406 C CA . VAL B 1 225 ? 7.941 -35.281 -27.828 1 54.66 225 VAL B CA 1
ATOM 4407 C C . VAL B 1 225 ? 6.836 -36.281 -28.156 1 54.66 225 VAL B C 1
ATOM 4409 O O . VAL B 1 225 ? 6.812 -37.406 -27.609 1 54.66 225 VAL B O 1
ATOM 4412 N N . LEU B 1 226 ? 5.988 -35.844 -29.062 1 55.44 226 LEU B N 1
ATOM 4413 C CA . LEU B 1 226 ? 4.852 -36.688 -29.453 1 55.44 226 LEU B CA 1
ATOM 4414 C C . LEU B 1 226 ? 5.316 -37.969 -30.141 1 55.44 226 LEU B C 1
ATOM 4416 O O . LEU B 1 226 ? 4.746 -39.031 -29.938 1 55.44 226 LEU B O 1
ATOM 4420 N N . HIS B 1 227 ? 6.191 -37.781 -30.938 1 54.91 227 HIS B N 1
ATOM 4421 C CA . HIS B 1 227 ? 6.664 -38.938 -31.656 1 54.91 227 HIS B CA 1
ATOM 4422 C C . HIS B 1 227 ? 7.277 -39.969 -30.703 1 54.91 227 HIS B C 1
ATOM 4424 O O . HIS B 1 227 ? 7.109 -41.156 -30.891 1 54.91 227 HIS B O 1
ATOM 4430 N N . SER B 1 228 ? 7.926 -39.5 -29.844 1 50.19 228 SER B N 1
ATOM 4431 C CA . SER B 1 228 ? 8.523 -40.406 -28.875 1 50.19 228 SER B CA 1
ATOM 4432 C C . SER B 1 228 ? 7.465 -41.031 -27.984 1 50.19 228 SER B C 1
ATOM 4434 O O . SER B 1 228 ? 7.637 -42.156 -27.5 1 50.19 228 SER B O 1
ATOM 4436 N N . ALA B 1 229 ? 6.34 -40.312 -27.781 1 50.62 229 ALA B N 1
ATOM 4437 C CA . ALA B 1 229 ? 5.207 -40.812 -27 1 50.62 229 ALA B CA 1
ATOM 4438 C C . ALA B 1 229 ? 4.469 -41.938 -27.75 1 50.62 229 ALA B C 1
ATOM 4440 O O . ALA B 1 229 ? 3.902 -42.844 -27.125 1 50.62 229 ALA B O 1
ATOM 4441 N N . TYR B 1 230 ? 4.332 -41.875 -29.031 1 48.84 230 TYR B N 1
ATOM 4442 C CA . TYR B 1 230 ? 3.578 -42.844 -29.828 1 48.84 230 TYR B CA 1
ATOM 4443 C C . TYR B 1 230 ? 4.234 -44.219 -29.812 1 48.84 230 TYR B C 1
ATOM 4445 O O . TYR B 1 230 ? 3.582 -45.219 -30.062 1 48.84 230 TYR B O 1
ATOM 4453 N N . GLU B 1 231 ? 5.418 -44.25 -29.828 1 49 231 GLU B N 1
ATOM 4454 C CA . GLU B 1 231 ? 5.891 -45.625 -29.953 1 49 231 GLU B CA 1
ATOM 4455 C C . GLU B 1 231 ? 5.395 -46.5 -28.797 1 49 231 GLU B C 1
ATOM 4457 O O . GLU B 1 231 ? 5.129 -47.688 -28.984 1 49 231 GLU B O 1
ATOM 4462 N N . ASP B 1 232 ? 5.445 -46.094 -27.562 1 48.38 232 ASP B N 1
ATOM 4463 C CA . ASP B 1 232 ? 5.062 -46.906 -26.422 1 48.38 232 ASP B CA 1
ATOM 4464 C C . ASP B 1 232 ? 3.812 -46.375 -25.734 1 48.38 232 ASP B C 1
ATOM 4466 O O . ASP B 1 232 ? 3.455 -45.219 -25.922 1 48.38 232 ASP B O 1
ATOM 4470 N N . GLU B 1 233 ? 2.838 -47.219 -25.047 1 51.78 233 GLU B N 1
ATOM 4471 C CA . GLU B 1 233 ? 1.735 -46.844 -24.156 1 51.78 233 GLU B CA 1
ATOM 4472 C C . GLU B 1 233 ? 1.97 -45.469 -23.516 1 51.78 233 GLU B C 1
ATOM 4474 O O . GLU B 1 233 ? 2.639 -45.375 -22.484 1 51.78 233 GLU B O 1
ATOM 4479 N N . ALA B 1 234 ? 1.953 -44.469 -24.188 1 56.62 234 ALA B N 1
ATOM 4480 C CA . ALA B 1 234 ? 2.594 -43.156 -24.047 1 56.62 234 ALA B CA 1
ATOM 4481 C C . ALA B 1 234 ? 2.166 -42.5 -22.75 1 56.62 234 ALA B C 1
ATOM 4483 O O . ALA B 1 234 ? 0.971 -42.312 -22.5 1 56.62 234 ALA B O 1
ATOM 4484 N N . LEU B 1 235 ? 2.986 -42.688 -21.719 1 67.88 235 LEU B N 1
ATOM 4485 C CA . LEU B 1 235 ? 2.908 -42.062 -20.406 1 67.88 235 LEU B CA 1
ATOM 4486 C C . LEU B 1 235 ? 2.789 -40.531 -20.516 1 67.88 235 LEU B C 1
ATOM 4488 O O . LEU B 1 235 ? 2.314 -39.875 -19.594 1 67.88 235 LEU B O 1
ATOM 4492 N N . ILE B 1 236 ? 3.02 -40.031 -21.719 1 69.88 236 ILE B N 1
ATOM 4493 C CA . ILE B 1 236 ? 2.781 -38.656 -22.078 1 69.88 236 ILE B CA 1
ATOM 4494 C C . ILE B 1 236 ? 2.043 -38.562 -23.406 1 69.88 236 ILE B C 1
ATOM 4496 O O . ILE B 1 236 ? 2.482 -39.156 -24.406 1 69.88 236 ILE B O 1
ATOM 4500 N N . ARG B 1 237 ? 0.829 -38.031 -23.406 1 74.12 237 ARG B N 1
ATOM 4501 C CA . ARG B 1 237 ? -0.009 -37.938 -24.594 1 74.12 237 ARG B CA 1
ATOM 4502 C C . ARG B 1 237 ? -0.321 -36.469 -24.922 1 74.12 237 ARG B C 1
ATOM 4504 O O . ARG B 1 237 ? -0.59 -35.656 -24.016 1 74.12 237 ARG B O 1
ATOM 4511 N N . LEU B 1 238 ? -0.092 -36.156 -26.172 1 75.06 238 LEU B N 1
ATOM 4512 C CA . LEU B 1 238 ? -0.463 -34.812 -26.656 1 75.06 238 LEU B CA 1
ATOM 4513 C C . LEU B 1 238 ? -1.59 -34.906 -27.672 1 75.06 238 LEU B C 1
ATOM 4515 O O . LEU B 1 238 ? -1.517 -35.688 -28.625 1 75.06 238 LEU B O 1
ATOM 4519 N N . GLU B 1 239 ? -2.654 -34.281 -27.359 1 76.56 239 GLU B N 1
ATOM 4520 C CA . GLU B 1 239 ? -3.797 -34.219 -28.266 1 76.56 239 GLU B CA 1
ATOM 4521 C C . GLU B 1 239 ? -4.094 -32.781 -28.688 1 76.56 239 GLU B C 1
ATOM 4523 O O . GLU B 1 239 ? -4.289 -31.891 -27.844 1 76.56 239 GLU B O 1
ATOM 4528 N N . ALA B 1 240 ? -4.09 -32.562 -30.016 1 75.56 240 ALA B N 1
ATOM 4529 C CA . ALA B 1 240 ? -4.465 -31.25 -30.531 1 75.56 240 ALA B CA 1
ATOM 4530 C C . ALA B 1 240 ? -5.98 -31.141 -30.703 1 75.56 240 ALA B C 1
ATOM 4532 O O . ALA B 1 240 ? -6.621 -32.031 -31.25 1 75.56 240 ALA B O 1
ATOM 4533 N N . ARG B 1 241 ? -6.48 -30.125 -30.094 1 80.75 241 ARG B N 1
ATOM 4534 C CA . ARG B 1 241 ? -7.902 -29.844 -30.234 1 80.75 241 ARG B CA 1
ATOM 4535 C C . ARG B 1 241 ? -8.125 -28.469 -30.875 1 80.75 241 ARG B C 1
ATOM 4537 O O . ARG B 1 241 ? -7.164 -27.797 -31.25 1 80.75 241 ARG B O 1
ATOM 4544 N N . LYS B 1 242 ? -9.344 -28.156 -31.172 1 80.44 242 LYS B N 1
ATOM 4545 C CA . LYS B 1 242 ? -9.711 -26.953 -31.906 1 80.44 242 LYS B CA 1
ATOM 4546 C C . LYS B 1 242 ? -9.219 -25.703 -31.188 1 80.44 242 LYS B C 1
ATOM 4548 O O . LYS B 1 242 ? -8.695 -24.781 -31.812 1 80.44 242 LYS B O 1
ATOM 4553 N N . GLU B 1 243 ? -9.352 -25.75 -29.875 1 85.75 243 GLU B N 1
ATOM 4554 C CA . GLU B 1 243 ? -9.086 -24.5 -29.172 1 85.75 243 GLU B CA 1
ATOM 4555 C C . GLU B 1 243 ? -7.867 -24.641 -28.25 1 85.75 243 GLU B C 1
ATOM 4557 O O . GLU B 1 243 ? -7.383 -23.656 -27.703 1 85.75 243 GLU B O 1
ATOM 4562 N N . ALA B 1 244 ? -7.383 -25.875 -28.094 1 89.62 244 ALA B N 1
ATOM 4563 C CA . ALA B 1 244 ? -6.273 -26.094 -27.172 1 89.62 244 ALA B CA 1
ATOM 4564 C C . ALA B 1 244 ? -5.578 -27.422 -27.453 1 89.62 244 ALA B C 1
ATOM 4566 O O . ALA B 1 244 ? -6.176 -28.328 -28.031 1 89.62 244 ALA B O 1
ATOM 4567 N N . ASP B 1 245 ? -4.375 -27.453 -27.094 1 85.25 245 ASP B N 1
ATOM 4568 C CA . ASP B 1 245 ? -3.648 -28.719 -27.031 1 85.25 245 ASP B CA 1
ATOM 4569 C C . ASP B 1 245 ? -3.717 -29.312 -25.625 1 85.25 245 ASP B C 1
ATOM 4571 O O . ASP B 1 245 ? -3.625 -28.609 -24.625 1 85.25 245 ASP B O 1
ATOM 4575 N N . ILE B 1 246 ? -3.914 -30.594 -25.625 1 89 246 ILE B N 1
ATOM 4576 C CA . ILE B 1 246 ? -4.02 -31.281 -24.344 1 89 246 ILE B CA 1
ATOM 4577 C C . ILE B 1 246 ? -2.809 -32.188 -24.141 1 89 246 ILE B C 1
ATOM 4579 O O . ILE B 1 246 ? -2.5 -33.031 -25 1 89 246 ILE B O 1
ATOM 4583 N N . LEU B 1 247 ? -2.133 -31.969 -23.062 1 85.94 247 LEU B N 1
ATOM 4584 C CA . LEU B 1 247 ? -1.009 -32.812 -22.672 1 85.94 247 LEU B CA 1
ATOM 4585 C C . LEU B 1 247 ? -1.348 -33.625 -21.422 1 85.94 247 LEU B C 1
ATOM 4587 O O . LEU B 1 247 ? -1.596 -33.062 -20.344 1 85.94 247 LEU B O 1
ATOM 4591 N N . ASP B 1 248 ? -1.379 -34.906 -21.562 1 88.19 248 ASP B N 1
ATOM 4592 C CA . ASP B 1 248 ? -1.634 -35.812 -20.438 1 88.19 248 ASP B CA 1
ATOM 4593 C C . ASP B 1 248 ? -0.359 -36.531 -20.016 1 88.19 248 ASP B C 1
ATOM 4595 O O . ASP B 1 248 ? 0.309 -37.156 -20.844 1 88.19 248 ASP B O 1
ATOM 4599 N N . ILE B 1 249 ? -0.046 -36.438 -18.75 1 84.31 249 ILE B N 1
ATOM 4600 C CA . ILE B 1 249 ? 1.142 -37.062 -18.188 1 84.31 249 ILE B CA 1
ATOM 4601 C C . ILE B 1 249 ? 0.737 -37.969 -17.031 1 84.31 249 ILE B C 1
ATOM 4603 O O . ILE B 1 249 ? 0.11 -37.531 -16.078 1 84.31 249 ILE B O 1
ATOM 4607 N N . THR B 1 250 ? 1.144 -39.219 -17.172 1 85.19 250 THR B N 1
ATOM 4608 C CA . THR B 1 250 ? 0.791 -40.156 -16.125 1 85.19 250 THR B CA 1
ATOM 4609 C C . THR B 1 250 ? 1.792 -40.094 -14.977 1 85.19 250 THR B C 1
ATOM 4611 O O . THR B 1 250 ? 2.955 -39.75 -15.18 1 85.19 250 THR B O 1
ATOM 4614 N N . GLY B 1 251 ? 1.26 -40.375 -13.766 1 82 251 GLY B N 1
ATOM 4615 C CA . GLY B 1 251 ? 2.115 -40.375 -12.594 1 82 251 GLY B CA 1
ATOM 4616 C C . GLY B 1 251 ? 3.131 -41.5 -12.609 1 82 251 GLY B C 1
ATOM 4617 O O . GLY B 1 251 ? 4.125 -41.469 -11.883 1 82 251 GLY B O 1
ATOM 4618 N N . ASN B 1 252 ? 2.951 -42.5 -13.367 1 76.75 252 ASN B N 1
ATOM 4619 C CA . ASN B 1 252 ? 3.824 -43.656 -13.43 1 76.75 252 ASN B CA 1
ATOM 4620 C C . ASN B 1 252 ? 4.871 -43.531 -14.531 1 76.75 252 ASN B C 1
ATOM 4622 O O . ASN B 1 252 ? 5.461 -44.5 -14.961 1 76.75 252 ASN B O 1
ATOM 4626 N N . VAL B 1 253 ? 5.047 -42.344 -14.867 1 75.62 253 VAL B N 1
ATOM 4627 C CA . VAL B 1 253 ? 6.047 -42.094 -15.906 1 75.62 253 VAL B CA 1
ATOM 4628 C C . VAL B 1 253 ? 7.418 -42.562 -15.414 1 75.62 253 VAL B C 1
ATOM 4630 O O . VAL B 1 253 ? 7.785 -42.344 -14.266 1 75.62 253 VAL B O 1
ATOM 4633 N N . ARG B 1 254 ? 8.109 -43.281 -16.203 1 74.12 254 ARG B N 1
ATOM 4634 C CA . ARG B 1 254 ? 9.461 -43.75 -15.875 1 74.12 254 ARG B CA 1
ATOM 4635 C C . ARG B 1 254 ? 10.438 -42.562 -15.875 1 74.12 254 ARG B C 1
ATOM 4637 O O . ARG B 1 254 ? 10.281 -41.625 -16.641 1 74.12 254 ARG B O 1
ATOM 4644 N N . PRO B 1 255 ? 11.328 -42.625 -15.047 1 75.31 255 PRO B N 1
ATOM 4645 C CA . PRO B 1 255 ? 12.32 -41.562 -14.969 1 75.31 255 PRO B CA 1
ATOM 4646 C C . PRO B 1 255 ? 12.945 -41.25 -16.328 1 75.31 255 PRO B C 1
ATOM 4648 O O . PRO B 1 255 ? 13.156 -40.062 -16.641 1 75.31 255 PRO B O 1
ATOM 4651 N N . GLU B 1 256 ? 13.188 -42.281 -17.141 1 73.75 256 GLU B N 1
ATOM 4652 C CA . GLU B 1 256 ? 13.844 -42.062 -18.438 1 73.75 256 GLU B CA 1
ATOM 4653 C C . GLU B 1 256 ? 12.969 -41.25 -19.375 1 73.75 256 GLU B C 1
ATOM 4655 O O . GLU B 1 256 ? 13.477 -40.406 -20.109 1 73.75 256 GLU B O 1
ATOM 4660 N N . GLN B 1 257 ? 11.734 -41.5 -19.391 1 73.06 257 GLN B N 1
ATOM 4661 C CA . GLN B 1 257 ? 10.805 -40.75 -20.234 1 73.06 257 GLN B CA 1
ATOM 4662 C C . GLN B 1 257 ? 10.672 -39.312 -19.781 1 73.06 257 GLN B C 1
ATOM 4664 O O . GLN B 1 257 ? 10.648 -38.406 -20.594 1 73.06 257 GLN B O 1
ATOM 4669 N N . ALA B 1 258 ? 10.547 -39.188 -18.5 1 75.75 258 ALA B N 1
ATOM 4670 C CA . ALA B 1 258 ? 10.477 -37.812 -17.938 1 75.75 258 ALA B CA 1
ATOM 4671 C C . ALA B 1 258 ? 11.711 -37 -18.297 1 75.75 258 ALA B C 1
ATOM 4673 O O . ALA B 1 258 ? 11.609 -35.844 -18.672 1 75.75 258 ALA B O 1
ATOM 4674 N N . GLN B 1 259 ? 12.812 -37.656 -18.219 1 75.5 259 GLN B N 1
ATOM 4675 C CA . GLN B 1 259 ? 14.07 -36.969 -18.516 1 75.5 259 GLN B CA 1
ATOM 4676 C C . GLN B 1 259 ? 14.148 -36.594 -19.984 1 75.5 259 GLN B C 1
ATOM 4678 O O . GLN B 1 259 ? 14.68 -35.531 -20.312 1 75.5 259 GLN B O 1
ATOM 4683 N N . THR B 1 260 ? 13.688 -37.438 -20.812 1 73.88 260 THR B N 1
ATOM 4684 C CA . THR B 1 260 ? 13.68 -37.125 -22.234 1 73.88 260 THR B CA 1
ATOM 4685 C C . THR B 1 260 ? 12.836 -35.906 -22.516 1 73.88 260 THR B C 1
ATOM 4687 O O . THR B 1 260 ? 13.25 -35 -23.266 1 73.88 260 THR B O 1
ATOM 4690 N N . PHE B 1 261 ? 11.664 -35.906 -21.969 1 74.81 261 PHE B N 1
ATOM 4691 C CA . PHE B 1 261 ? 10.781 -34.781 -22.141 1 74.81 261 PHE B CA 1
ATOM 4692 C C . PHE B 1 261 ? 11.43 -33.5 -21.594 1 74.81 261 PHE B C 1
ATOM 4694 O O . PHE B 1 261 ? 11.383 -32.438 -22.25 1 74.81 261 PHE B O 1
ATOM 4701 N N . GLU B 1 262 ? 11.977 -33.625 -20.453 1 78.44 262 GLU B N 1
ATOM 4702 C CA . GLU B 1 262 ? 12.672 -32.469 -19.859 1 78.44 262 GLU B CA 1
ATOM 4703 C C . GLU B 1 262 ? 13.773 -31.969 -20.781 1 78.44 262 GLU B C 1
ATOM 4705 O O . GLU B 1 262 ? 13.938 -30.75 -20.938 1 78.44 262 GLU B O 1
ATOM 4710 N N . ARG B 1 263 ? 14.508 -32.875 -21.312 1 75.88 263 ARG B N 1
ATOM 4711 C CA . ARG B 1 263 ? 15.609 -32.5 -22.203 1 75.88 263 ARG B CA 1
ATOM 4712 C C . ARG B 1 263 ? 15.102 -31.719 -23.406 1 75.88 263 ARG B C 1
ATOM 4714 O O . ARG B 1 263 ? 15.734 -30.75 -23.828 1 75.88 263 ARG B O 1
ATOM 4721 N N . ILE B 1 264 ? 14.023 -32.094 -23.922 1 74.31 264 ILE B N 1
ATOM 4722 C CA . ILE B 1 264 ? 13.445 -31.422 -25.062 1 74.31 264 ILE B CA 1
ATOM 4723 C C . ILE B 1 264 ? 13.094 -29.984 -24.688 1 74.31 264 ILE B C 1
ATOM 4725 O O . ILE B 1 264 ? 13.406 -29.047 -25.438 1 74.31 264 ILE B O 1
ATOM 4729 N N . ILE B 1 265 ? 12.453 -29.859 -23.562 1 77.88 265 ILE B N 1
ATOM 4730 C CA . ILE B 1 265 ? 12.062 -28.531 -23.109 1 77.88 265 ILE B CA 1
ATOM 4731 C C . ILE B 1 265 ? 13.305 -27.688 -22.859 1 77.88 265 ILE B C 1
ATOM 4733 O O . ILE B 1 265 ? 13.359 -26.516 -23.266 1 77.88 265 ILE B O 1
ATOM 4737 N N . TRP B 1 266 ? 14.273 -28.312 -22.328 1 77 266 TRP B N 1
ATOM 4738 C CA . TRP B 1 266 ? 15.516 -27.594 -22.047 1 77 266 TRP B CA 1
ATOM 4739 C C . TRP B 1 266 ? 16.188 -27.156 -23.344 1 77 266 TRP B C 1
ATOM 4741 O O . TRP B 1 266 ? 16.703 -26.031 -23.438 1 77 266 TRP B O 1
ATOM 4751 N N . GLU B 1 267 ? 16.188 -27.984 -24.219 1 75.38 267 GLU B N 1
ATOM 4752 C CA . GLU B 1 267 ? 16.781 -27.656 -25.5 1 75.38 267 GLU B CA 1
ATOM 4753 C C . GLU B 1 267 ? 16.078 -26.484 -26.172 1 75.38 267 GLU B C 1
ATOM 4755 O O . GLU B 1 267 ? 16.719 -25.625 -26.766 1 75.38 267 GLU B O 1
ATOM 4760 N N . HIS B 1 268 ? 14.828 -26.469 -26.031 1 74.44 268 HIS B N 1
ATOM 4761 C CA . HIS B 1 268 ? 14.055 -25.375 -26.625 1 74.44 268 HIS B CA 1
ATOM 4762 C C . HIS B 1 268 ? 14.258 -24.078 -25.859 1 74.44 268 HIS B C 1
ATOM 4764 O O . HIS B 1 268 ? 14.188 -23 -26.453 1 74.44 268 HIS B O 1
ATOM 4770 N N . LEU B 1 269 ? 14.484 -24.188 -24.594 1 76.56 269 LEU B N 1
ATOM 4771 C CA . LEU B 1 269 ? 14.742 -23.016 -23.766 1 76.56 269 LEU B CA 1
ATOM 4772 C C . LEU B 1 269 ? 16.125 -22.438 -24.062 1 76.56 269 LEU B C 1
ATOM 4774 O O . LEU B 1 269 ? 16.312 -21.219 -24.062 1 76.56 269 LEU B O 1
ATOM 4778 N N . GLY B 1 270 ? 17.016 -23.297 -24.391 1 70.62 270 GLY B N 1
ATOM 4779 C CA . GLY B 1 270 ? 18.359 -22.875 -24.766 1 70.62 270 GLY B CA 1
ATOM 4780 C C . GLY B 1 270 ? 19.016 -21.984 -23.719 1 70.62 270 GLY B C 1
ATOM 4781 O O . GLY B 1 270 ? 19.047 -22.328 -22.531 1 70.62 270 GLY B O 1
ATOM 4782 N N . HIS B 1 271 ? 19.578 -20.875 -24.234 1 69.75 271 HIS B N 1
ATOM 4783 C CA . HIS B 1 271 ? 20.375 -19.969 -23.406 1 69.75 271 HIS B CA 1
ATOM 4784 C C . HIS B 1 271 ? 19.516 -19.234 -22.391 1 69.75 271 HIS B C 1
ATOM 4786 O O . HIS B 1 271 ? 20.016 -18.719 -21.391 1 69.75 271 HIS B O 1
ATOM 4792 N N . HIS B 1 272 ? 18.25 -19.234 -22.641 1 69.69 272 HIS B N 1
ATOM 4793 C CA . HIS B 1 272 ? 17.359 -18.484 -21.766 1 69.69 272 HIS B CA 1
ATOM 4794 C C . HIS B 1 272 ? 17.188 -19.188 -20.422 1 69.69 272 HIS B C 1
ATOM 4796 O O . HIS B 1 272 ? 16.734 -18.562 -19.453 1 69.69 272 HIS B O 1
ATOM 4802 N N . ALA B 1 273 ? 17.562 -20.469 -20.469 1 69.44 273 ALA B N 1
ATOM 4803 C CA . ALA B 1 273 ? 17.359 -21.25 -19.25 1 69.44 273 ALA B CA 1
ATOM 4804 C C . ALA B 1 273 ? 18.688 -21.469 -18.516 1 69.44 273 ALA B C 1
ATOM 4806 O O . ALA B 1 273 ? 18.766 -22.312 -17.609 1 69.44 273 ALA B O 1
ATOM 4807 N N . GLU B 1 274 ? 19.594 -20.797 -19 1 70.12 274 GLU B N 1
ATOM 4808 C CA . GLU B 1 274 ? 20.922 -21 -18.406 1 70.12 274 GLU B CA 1
ATOM 4809 C C . GLU B 1 274 ? 20.906 -20.75 -16.906 1 70.12 274 GLU B C 1
ATOM 4811 O O . GLU B 1 274 ? 21.672 -21.344 -16.156 1 70.12 274 GLU B O 1
ATOM 4816 N N . HIS B 1 275 ? 19.938 -20.062 -16.516 1 70.38 275 HIS B N 1
ATOM 4817 C CA . HIS B 1 275 ? 19.938 -19.672 -15.109 1 70.38 275 HIS B CA 1
ATOM 4818 C C . HIS B 1 275 ? 18.906 -20.469 -14.312 1 70.38 275 HIS B C 1
ATOM 4820 O O . HIS B 1 275 ? 18.766 -20.266 -13.109 1 70.38 275 HIS B O 1
ATOM 4826 N N . PHE B 1 276 ? 18.281 -21.344 -15.047 1 77.25 276 PHE B N 1
ATOM 4827 C CA . PHE B 1 276 ? 17.297 -22.156 -14.352 1 77.25 276 PHE B CA 1
ATOM 4828 C C . PHE B 1 276 ? 17.969 -23.281 -13.57 1 77.25 276 PHE B C 1
ATOM 4830 O O . PHE B 1 276 ? 18.984 -23.828 -14.016 1 77.25 276 PHE B O 1
ATOM 4837 N N . ASP B 1 277 ? 17.484 -23.562 -12.344 1 72.5 277 ASP B N 1
ATOM 4838 C CA . ASP B 1 277 ? 17.984 -24.688 -11.562 1 72.5 277 ASP B CA 1
ATOM 4839 C C . ASP B 1 277 ? 17.125 -25.938 -11.797 1 72.5 277 ASP B C 1
ATOM 4841 O O . ASP B 1 277 ? 16.078 -26.094 -11.188 1 72.5 277 ASP B O 1
ATOM 4845 N N . PRO B 1 278 ? 17.625 -26.859 -12.656 1 68 278 PRO B N 1
ATOM 4846 C CA . PRO B 1 278 ? 16.844 -28.047 -13 1 68 278 PRO B CA 1
ATOM 4847 C C . PRO B 1 278 ? 16.672 -29 -11.82 1 68 278 PRO B C 1
ATOM 4849 O O . PRO B 1 278 ? 15.766 -29.828 -11.828 1 68 278 PRO B O 1
ATOM 4852 N N . SER B 1 279 ? 17.594 -28.844 -10.781 1 65.19 279 SER B N 1
ATOM 4853 C CA . SER B 1 279 ? 17.547 -29.781 -9.656 1 65.19 279 SER B CA 1
ATOM 4854 C C . SER B 1 279 ? 16.328 -29.531 -8.773 1 65.19 279 SER B C 1
ATOM 4856 O O . SER B 1 279 ? 15.953 -30.391 -7.98 1 65.19 279 SER B O 1
ATOM 4858 N N . LEU B 1 280 ? 15.625 -28.453 -9.094 1 64.56 280 LEU B N 1
ATOM 4859 C CA . LEU B 1 280 ? 14.539 -28.062 -8.203 1 64.56 280 LEU B CA 1
ATOM 4860 C C . LEU B 1 280 ? 13.188 -28.391 -8.82 1 64.56 280 LEU B C 1
ATOM 4862 O O . LEU B 1 280 ? 12.148 -28.203 -8.188 1 64.56 280 LEU B O 1
ATOM 4866 N N . VAL B 1 281 ? 13.227 -28.875 -10.055 1 67.06 281 VAL B N 1
ATOM 4867 C CA . VAL B 1 281 ? 11.992 -29.188 -10.766 1 67.06 281 VAL B CA 1
ATOM 4868 C C . VAL B 1 281 ? 11.281 -30.359 -10.094 1 67.06 281 VAL B C 1
ATOM 4870 O O . VAL B 1 281 ? 11.906 -31.359 -9.766 1 67.06 281 VAL B O 1
ATOM 4873 N N . GLY B 1 282 ? 10 -30.172 -9.797 1 65.19 282 GLY B N 1
ATOM 4874 C CA . GLY B 1 282 ? 9.156 -31.25 -9.312 1 65.19 282 GLY B CA 1
ATOM 4875 C C . GLY B 1 282 ? 9.195 -31.406 -7.809 1 65.19 282 GLY B C 1
ATOM 4876 O O . GLY B 1 282 ? 8.562 -32.312 -7.258 1 65.19 282 GLY B O 1
ATOM 4877 N N . THR B 1 283 ? 10.102 -30.578 -7.156 1 55.78 283 THR B N 1
ATOM 4878 C CA . THR B 1 283 ? 10.172 -30.719 -5.707 1 55.78 283 THR B CA 1
ATOM 4879 C C . THR B 1 283 ? 8.898 -30.172 -5.055 1 55.78 283 THR B C 1
ATOM 4881 O O . THR B 1 283 ? 8.422 -29.094 -5.418 1 55.78 283 THR B O 1
ATOM 4884 N N . PHE B 1 284 ? 8.031 -31.188 -4.441 1 50.16 284 PHE B N 1
ATOM 4885 C CA . PHE B 1 284 ? 6.863 -30.781 -3.676 1 50.16 284 PHE B CA 1
ATOM 4886 C C . PHE B 1 284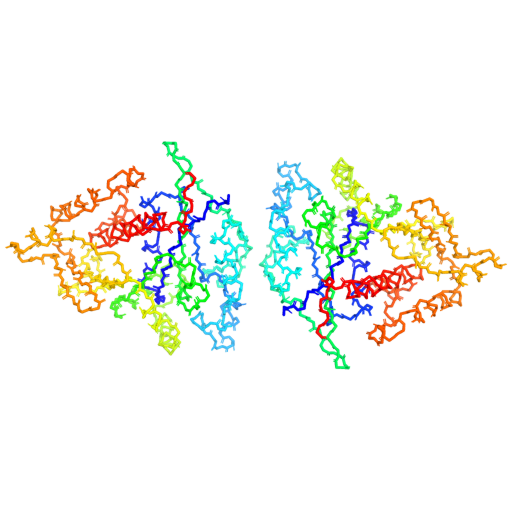 ? 7.062 -31.062 -2.189 1 50.16 284 PHE B C 1
ATOM 4888 O O . PHE B 1 284 ? 7.695 -32.031 -1.814 1 50.16 284 PHE B O 1
ATOM 4895 N N . TRP B 1 285 ? 6.461 -30.297 -1.218 1 49.09 285 TRP B N 1
ATOM 4896 C CA . TRP B 1 285 ? 6.379 -30.359 0.238 1 49.09 285 TRP B CA 1
ATOM 4897 C C . TRP B 1 285 ? 7.762 -30.578 0.85 1 49.09 285 TRP B C 1
ATOM 4899 O O . TRP B 1 285 ? 8.719 -30.906 0.142 1 49.09 285 TRP B O 1
ATOM 4909 N N . ASP B 1 286 ? 7.949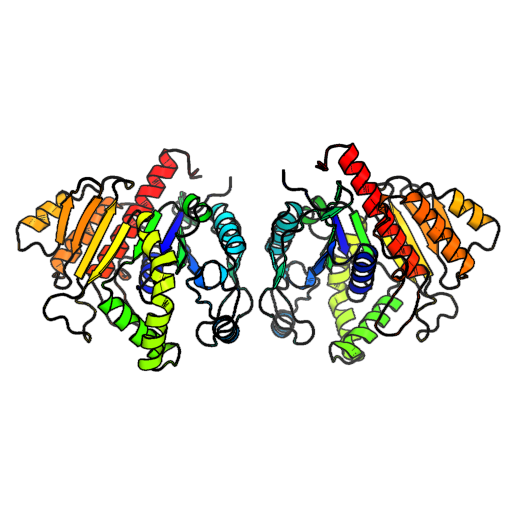 -30.438 2.248 1 45.41 286 ASP B N 1
ATOM 4910 C CA . ASP B 1 286 ? 9.117 -30.625 3.105 1 45.41 286 ASP B CA 1
ATOM 4911 C C . ASP B 1 286 ? 9.828 -31.938 2.793 1 45.41 286 ASP B C 1
ATOM 4913 O O . ASP B 1 286 ? 10.906 -32.219 3.324 1 45.41 286 ASP B O 1
ATOM 4917 N N . LYS B 1 287 ? 8.961 -33 2.42 1 47 287 LYS B N 1
ATOM 4918 C CA . LYS B 1 287 ? 9.438 -34.375 2.658 1 47 287 LYS B CA 1
ATOM 4919 C C . LYS B 1 287 ? 10.086 -34.938 1.405 1 47 287 LYS B C 1
ATOM 4921 O O . LYS B 1 287 ? 10.148 -36.156 1.246 1 47 287 LYS B O 1
ATOM 4926 N N . ALA B 1 288 ? 10.805 -34.438 0.633 1 51.03 288 ALA B N 1
ATOM 4927 C CA . ALA B 1 288 ? 11.789 -35.219 -0.133 1 51.03 288 ALA B CA 1
ATOM 4928 C C . ALA B 1 288 ? 11.148 -35.875 -1.347 1 51.03 288 ALA B C 1
ATOM 4930 O O . ALA B 1 288 ? 11.742 -36.75 -1.963 1 51.03 288 ALA B O 1
ATOM 4931 N N . GLY B 1 289 ? 9.844 -35.562 -1.74 1 59.81 289 GLY B N 1
ATOM 4932 C CA . GLY B 1 289 ? 9.406 -36.375 -2.859 1 59.81 289 GLY B CA 1
ATOM 4933 C C . GLY B 1 289 ? 9.438 -35.656 -4.188 1 59.81 289 GLY B C 1
ATOM 4934 O O . GLY B 1 289 ? 9.477 -34.406 -4.219 1 59.81 289 GLY B O 1
ATOM 4935 N N . GLN B 1 290 ? 9.805 -36.438 -5.234 1 68.94 290 GLN B N 1
ATOM 4936 C CA . GLN B 1 290 ? 9.836 -35.906 -6.594 1 68.94 290 GLN B CA 1
ATOM 4937 C C .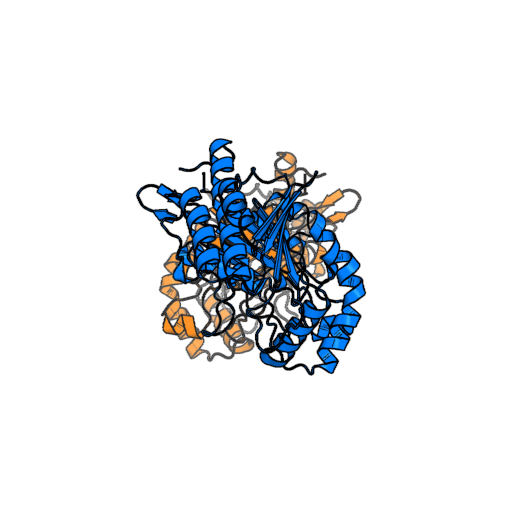 GLN B 1 290 ? 8.648 -36.406 -7.41 1 68.94 290 GLN B C 1
ATOM 4939 O O . GLN B 1 290 ? 8.266 -37.594 -7.312 1 68.94 290 GLN B O 1
ATOM 4944 N N . SER B 1 291 ? 7.797 -35.469 -7.871 1 80.44 291 SER B N 1
ATOM 4945 C CA . SER B 1 291 ? 6.703 -35.781 -8.797 1 80.44 291 SER B CA 1
ATOM 4946 C C . SER B 1 291 ? 7.059 -35.344 -10.219 1 80.44 291 SER B C 1
ATOM 4948 O O . SER B 1 291 ? 7.23 -34.156 -10.492 1 80.44 291 SER B O 1
ATOM 4950 N N . TYR B 1 292 ? 7.109 -36.344 -11.078 1 81.38 292 TYR B N 1
ATOM 4951 C CA . TYR B 1 292 ? 7.465 -36.031 -12.461 1 81.38 292 TYR B CA 1
ATOM 4952 C C . TYR B 1 292 ? 6.379 -35.188 -13.125 1 81.38 292 TYR B C 1
ATOM 4954 O O . TYR B 1 292 ? 6.672 -34.188 -13.789 1 81.38 292 TYR B O 1
ATOM 4962 N N . PRO B 1 293 ? 5.082 -35.531 -12.867 1 85.19 293 PRO B N 1
ATOM 4963 C CA . PRO B 1 293 ? 4.039 -34.688 -13.445 1 85.19 293 PRO B CA 1
ATOM 4964 C C . PRO B 1 293 ? 4.133 -33.219 -12.977 1 85.19 293 PRO B C 1
ATOM 4966 O O . PRO B 1 293 ? 3.963 -32.312 -13.781 1 85.19 293 PRO B O 1
ATOM 4969 N N . LEU B 1 294 ? 4.398 -33.062 -11.727 1 88.31 294 LEU B N 1
ATOM 4970 C CA . LEU B 1 294 ? 4.559 -31.719 -11.203 1 88.31 294 LEU B CA 1
ATOM 4971 C C . LEU B 1 294 ? 5.773 -31.031 -11.82 1 88.31 294 LEU B C 1
ATOM 4973 O O . LEU B 1 294 ? 5.699 -29.875 -12.219 1 88.31 294 LEU B O 1
ATOM 4977 N N . ALA B 1 295 ? 6.871 -31.719 -11.914 1 84.75 295 ALA B N 1
ATOM 4978 C CA . ALA B 1 295 ? 8.102 -31.203 -12.492 1 84.75 295 ALA B CA 1
ATOM 4979 C C . ALA B 1 295 ? 7.879 -30.734 -13.93 1 84.75 295 ALA B C 1
ATOM 4981 O O . ALA B 1 295 ? 8.289 -29.641 -14.312 1 84.75 295 ALA B O 1
ATOM 4982 N N . LEU B 1 296 ? 7.246 -31.562 -14.656 1 84.12 296 LEU B N 1
ATOM 4983 C CA . LEU B 1 296 ? 7.012 -31.25 -16.062 1 84.12 296 LEU B CA 1
ATOM 4984 C C . LEU B 1 296 ? 6.055 -30.078 -16.219 1 84.12 296 LEU B C 1
ATOM 4986 O O . LEU B 1 296 ? 6.215 -29.25 -17.109 1 84.12 296 LEU B O 1
ATOM 4990 N N . THR B 1 297 ? 5.047 -30.047 -15.336 1 89.75 297 THR B N 1
ATOM 4991 C CA . THR B 1 297 ? 4.137 -28.906 -15.328 1 89.75 297 THR B CA 1
ATOM 4992 C C . THR B 1 297 ? 4.898 -27.609 -15.094 1 89.75 297 THR B C 1
ATOM 4994 O O . THR B 1 297 ? 4.711 -26.625 -15.828 1 89.75 297 THR B O 1
ATOM 4997 N N . GLN B 1 298 ? 5.766 -27.594 -14.133 1 89.44 298 GLN B N 1
ATOM 4998 C CA . GLN B 1 298 ? 6.574 -26.422 -13.805 1 89.44 298 GLN B CA 1
ATOM 4999 C C . GLN B 1 298 ? 7.477 -26.047 -14.977 1 89.44 298 GLN B C 1
ATOM 5001 O O . GLN B 1 298 ? 7.613 -24.859 -15.297 1 89.44 298 GLN B O 1
ATOM 5006 N N . LEU B 1 299 ? 8.055 -27 -15.609 1 85.38 299 LEU B N 1
ATOM 5007 C CA . LEU B 1 299 ? 8.945 -26.766 -16.734 1 85.38 299 LEU B CA 1
ATOM 5008 C C . LEU B 1 299 ? 8.18 -26.172 -17.922 1 85.38 299 LEU B C 1
ATOM 5010 O O . LEU B 1 299 ? 8.695 -25.297 -18.625 1 85.38 299 LEU B O 1
ATOM 5014 N N . ILE B 1 300 ? 7.039 -26.656 -18.109 1 87.44 300 ILE B N 1
ATOM 5015 C CA . ILE B 1 300 ? 6.219 -26.172 -19.203 1 87.44 300 ILE B CA 1
ATOM 5016 C C . ILE B 1 300 ? 5.852 -24.703 -18.969 1 87.44 300 ILE B C 1
ATOM 5018 O O . ILE B 1 300 ? 5.91 -23.875 -19.875 1 87.44 300 ILE B O 1
ATOM 5022 N N . ILE B 1 301 ? 5.477 -24.438 -17.781 1 90.31 301 ILE B N 1
ATOM 5023 C CA . ILE B 1 301 ? 5.145 -23.062 -17.422 1 90.31 301 ILE B CA 1
ATOM 5024 C C . ILE B 1 301 ? 6.367 -22.172 -17.625 1 90.31 301 ILE B C 1
ATOM 5026 O O . ILE B 1 301 ? 6.27 -21.094 -18.203 1 90.31 301 ILE B O 1
ATOM 5030 N N . ALA B 1 302 ? 7.48 -22.609 -17.156 1 85.19 302 ALA B N 1
ATOM 5031 C CA . ALA B 1 302 ? 8.727 -21.859 -17.328 1 85.19 302 ALA B CA 1
ATOM 5032 C C . ALA B 1 302 ? 9.039 -21.656 -18.812 1 85.19 302 ALA B C 1
ATOM 5034 O O . ALA B 1 302 ? 9.492 -20.578 -19.219 1 85.19 302 ALA B O 1
ATOM 5035 N N . TYR B 1 303 ? 8.797 -22.688 -19.562 1 83.62 303 TYR B N 1
ATOM 5036 C CA . TYR B 1 303 ? 9.008 -22.609 -21 1 83.62 303 TYR B CA 1
ATOM 5037 C C . TYR B 1 303 ? 8.188 -21.484 -21.609 1 83.62 303 TYR B C 1
ATOM 5039 O O . TYR B 1 303 ? 8.711 -20.656 -22.359 1 83.62 303 TYR B O 1
ATOM 5047 N N . TYR B 1 304 ? 6.977 -21.469 -21.281 1 88.62 304 TYR B N 1
ATOM 5048 C CA . TYR B 1 304 ? 6.105 -20.453 -21.875 1 88.62 304 TYR B CA 1
ATOM 5049 C C . TYR B 1 304 ? 6.441 -19.062 -21.344 1 88.62 304 TYR B C 1
ATOM 5051 O O . TYR B 1 304 ? 6.285 -18.062 -22.047 1 88.62 304 TYR B O 1
ATOM 5059 N N . LEU B 1 305 ? 6.891 -19.016 -20.141 1 85.31 305 LEU B N 1
ATOM 5060 C CA . LEU B 1 305 ? 7.34 -17.719 -19.609 1 85.31 305 LEU B CA 1
ATOM 5061 C C . LEU B 1 305 ? 8.469 -17.156 -20.469 1 85.31 305 LEU B C 1
ATOM 5063 O O . LEU B 1 305 ? 8.438 -15.977 -20.828 1 85.31 305 LEU B O 1
ATOM 5067 N N . VAL B 1 306 ? 9.367 -17.922 -20.797 1 79.62 306 VAL B N 1
ATOM 5068 C CA . VAL B 1 306 ? 10.523 -17.5 -21.578 1 79.62 306 VAL B CA 1
ATOM 5069 C C . VAL B 1 306 ? 10.086 -17.188 -23 1 79.62 306 VAL B C 1
ATOM 5071 O O . VAL B 1 306 ? 10.453 -16.141 -23.547 1 79.62 306 VAL B O 1
ATOM 5074 N N . LYS B 1 307 ? 9.312 -18.047 -23.547 1 81.12 307 LYS B N 1
ATOM 5075 C CA . LYS B 1 307 ? 8.898 -17.891 -24.938 1 81.12 307 LYS B CA 1
ATOM 5076 C C . LYS B 1 307 ? 8.047 -16.641 -25.109 1 81.12 307 LYS B C 1
ATOM 5078 O O . LYS B 1 307 ? 8.219 -15.883 -26.078 1 81.12 307 LYS B O 1
ATOM 5083 N N . MET B 1 308 ? 7.141 -16.516 -24.25 1 82.06 308 MET B N 1
ATOM 5084 C CA . MET B 1 308 ? 6.262 -15.359 -24.328 1 82.06 308 MET B CA 1
ATOM 5085 C C . MET B 1 308 ? 7.051 -14.07 -24.125 1 82.06 308 MET B C 1
ATOM 5087 O O . MET B 1 308 ? 6.762 -13.047 -24.75 1 82.06 308 MET B O 1
ATOM 5091 N N . ARG B 1 309 ? 7.957 -14.055 -23.25 1 77.75 309 ARG B N 1
ATOM 5092 C CA . ARG B 1 309 ? 8.82 -12.898 -23.047 1 77.75 309 ARG B CA 1
ATOM 5093 C C . ARG B 1 309 ? 9.578 -12.547 -24.328 1 77.75 309 ARG B C 1
ATOM 5095 O O . ARG B 1 309 ? 9.656 -11.383 -24.719 1 77.75 309 ARG B O 1
ATOM 5102 N N . GLU B 1 310 ? 10.086 -13.531 -24.922 1 75.12 310 GLU B N 1
ATOM 5103 C CA . GLU B 1 310 ? 10.812 -13.328 -26.172 1 75.12 310 GLU B CA 1
ATOM 5104 C C . GLU B 1 310 ? 9.906 -12.734 -27.25 1 75.12 310 GLU B C 1
ATOM 5106 O O . GLU B 1 310 ? 10.32 -11.828 -27.984 1 75.12 310 GLU B O 1
ATOM 5111 N N . LEU B 1 311 ? 8.781 -13.297 -27.266 1 75.75 311 LEU B N 1
ATOM 5112 C CA . LEU B 1 311 ? 7.824 -12.797 -28.25 1 75.75 311 LEU B CA 1
ATOM 5113 C C . LEU B 1 311 ? 7.469 -11.344 -27.969 1 75.75 311 LEU B C 1
ATOM 5115 O O . LEU B 1 311 ? 7.328 -10.539 -28.891 1 75.75 311 LEU B O 1
ATOM 5119 N N . ALA B 1 312 ? 7.301 -11.047 -26.734 1 73.38 312 ALA B N 1
ATOM 5120 C CA . ALA B 1 312 ? 6.98 -9.68 -26.359 1 73.38 312 ALA B CA 1
ATOM 5121 C C . ALA B 1 312 ? 8.109 -8.719 -26.734 1 73.38 312 ALA B C 1
ATOM 5123 O O . ALA B 1 312 ? 7.863 -7.594 -27.156 1 73.38 312 ALA B O 1
ATOM 5124 N N . ILE B 1 313 ? 9.266 -9.094 -26.547 1 70.25 313 ILE B N 1
ATOM 5125 C CA . ILE B 1 313 ? 10.438 -8.297 -26.906 1 70.25 313 ILE B CA 1
ATOM 5126 C C . ILE B 1 313 ? 10.492 -8.109 -28.422 1 70.25 313 ILE B C 1
ATOM 5128 O O . ILE B 1 313 ? 10.719 -7 -28.906 1 70.25 313 ILE B O 1
ATOM 5132 N N . GLU B 1 314 ? 10.273 -9.18 -29.062 1 72.88 314 GLU B N 1
ATOM 5133 C CA . GLU B 1 314 ? 10.312 -9.141 -30.531 1 72.88 314 GLU B CA 1
ATOM 5134 C C . GLU B 1 314 ? 9.25 -8.195 -31.078 1 72.88 314 GLU B C 1
ATOM 5136 O O . GLU B 1 314 ? 9.484 -7.5 -32.062 1 72.88 314 GLU B O 1
ATOM 5141 N N . ARG B 1 315 ? 8.148 -8.172 -30.391 1 71.94 315 ARG B N 1
ATOM 5142 C CA . ARG B 1 315 ? 7.035 -7.344 -30.844 1 71.94 315 ARG B CA 1
ATOM 5143 C C . ARG B 1 315 ? 7.168 -5.918 -30.328 1 71.94 315 ARG B C 1
ATOM 5145 O O . ARG B 1 315 ? 6.336 -5.059 -30.625 1 71.94 315 ARG B O 1
ATOM 5152 N N . GLY B 1 316 ? 8.219 -5.594 -29.625 1 62.06 316 GLY B N 1
ATOM 5153 C CA . GLY B 1 316 ? 8.492 -4.254 -29.125 1 62.06 316 GLY B CA 1
ATOM 5154 C C . GLY B 1 316 ? 7.668 -3.881 -27.922 1 62.06 316 GLY B C 1
ATOM 5155 O O . GLY B 1 316 ? 7.555 -2.703 -27.578 1 62.06 316 GLY B O 1
ATOM 5156 N N . HIS B 1 317 ? 6.949 -4.824 -27.453 1 58.81 317 HIS B N 1
ATOM 5157 C CA . HIS B 1 317 ? 6.09 -4.531 -26.297 1 58.81 317 HIS B CA 1
ATOM 5158 C C . HIS B 1 317 ? 6.902 -4.422 -25.016 1 58.81 317 HIS B C 1
ATOM 5160 O O . HIS B 1 317 ? 6.449 -3.82 -24.047 1 58.81 317 HIS B O 1
ATOM 5166 N N . LEU B 1 318 ? 7.938 -5.152 -24.984 1 54.75 318 LEU B N 1
ATOM 5167 C CA . LEU B 1 318 ? 8.867 -5.094 -23.859 1 54.75 318 LEU B CA 1
ATOM 5168 C C . LEU B 1 318 ? 10.242 -4.617 -24.312 1 54.75 318 LEU B C 1
ATOM 5170 O O . LEU B 1 318 ? 10.758 -5.082 -25.344 1 54.75 318 LEU B O 1
ATOM 5174 N N . ARG B 1 319 ? 10.633 -3.406 -24.062 1 46.03 319 ARG B N 1
ATOM 5175 C CA . ARG B 1 319 ? 11.977 -2.988 -24.453 1 46.03 319 ARG B CA 1
ATOM 5176 C C . ARG B 1 319 ? 13.039 -3.689 -23.609 1 46.03 319 ARG B C 1
ATOM 5178 O O . ARG B 1 319 ? 12.93 -3.73 -22.375 1 46.03 319 ARG B O 1
ATOM 5185 N N . VAL B 1 320 ? 13.516 -4.707 -24.141 1 43.34 320 VAL B N 1
ATOM 5186 C CA . VAL B 1 320 ? 14.75 -5.176 -23.5 1 43.34 320 VAL B CA 1
ATOM 5187 C C . VAL B 1 320 ? 15.828 -4.102 -23.625 1 43.34 320 VAL B C 1
ATOM 5189 O O . VAL B 1 320 ? 16.031 -3.535 -24.688 1 43.34 320 VAL B O 1
ATOM 5192 N N . ALA B 1 321 ? 16.25 -3.477 -22.625 1 32.09 321 ALA B N 1
ATOM 5193 C CA . ALA B 1 321 ? 17.484 -2.693 -22.75 1 32.09 321 ALA B CA 1
ATOM 5194 C C . ALA B 1 321 ? 18.641 -3.566 -23.203 1 32.09 321 ALA B C 1
ATOM 5196 O O . ALA B 1 321 ? 18.75 -4.73 -22.812 1 32.09 321 ALA B O 1
#

Organism: NCBI:txid751945

pLDDT: mean 85.97, std 14.21, range [32.09, 98.81]

Sequence (642 aa):
MPHRPFMLGIAGDSGAGKTTLSSGVARLLGVERTTNICVDDYHKYDRKQRKELGITPLNPACNYMDIMEQHVRLLSEGEPILKPVYNHTTGTFDPPVYVPAPRAVEEGGRLIPRVVILEGLLTLFSPEMRGRYHLTVYLDPEEELRREWKVKRDVAKRGYTPEEVLADIERRMPDSRAFIWPQKAHADIIVRFYRPPGYDPENPSTLNVRITLKHTLPRLDLSEVLHSAYEDEALIRLEARKEADILDITGNVRPEQAQTFERIIWEHLGHHAEHFDPSLVGTFWDKAGQSYPLALTQLIIAYYLVKMRELAIERGHLRVAMPHRPFMLGIAGDSGAGKTTLSSGVARLLGVERTTNICVDDYHKYDRKQRKELGITPLNPACNYMDIMEQHVRLLSEGEPILKPVYNHTTGTFDPPVYVPAPRAVEEGGRLIPRVVILEGLLTLFSPEMRGRYHLTVYLDPEEELRREWKVKRDVAKRGYTPEEVLADIERRMPDSRAFIWPQKAHADIIVRFYRPPGYDPENPSTLNVRITLKHTLPRLDLSEVLHSAYEDEALIRLEARKEADILDITGNVRPEQAQTFERIIWEHLGHHAEHFDPSLVGTFWDKAGQSYPLALTQLIIAYYLVKMRELAIERGHLRVA

Nearest PDB structures (foldseek):
  5b3f-assembly1_A  TM=7.924E-01  e=6.097E-24  Methanospirillum hungatei JF-1
  5b3f-assembly1_B  TM=7.470E-01  e=6.097E-24  Methanospirillum hungatei JF-1
  6kev-assembly1_A  TM=6.574E-01  e=1.613E-24  Synechococcus elongatus PCC 7942 = FACHB-805
  6h7g-assembly1_B  TM=7.342E-01  e=8.605E-21  Chlamydomonas reinhardtii
  6hzl-assembly1_B  TM=6.983E-01  e=2.554E-20  Synechococcus elongatus PCC 6301